Pr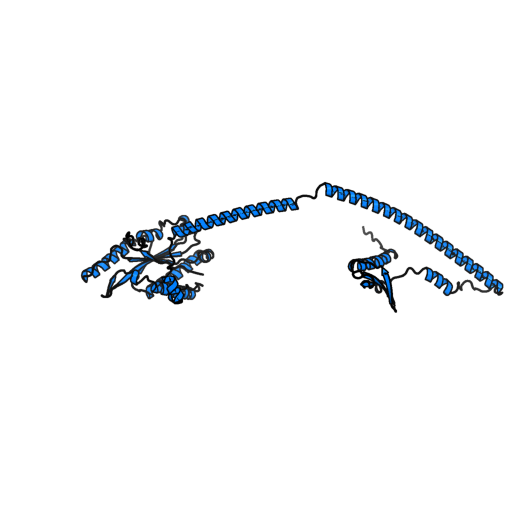otein AF-A0A413UB59-F1 (afdb_monomer_lite)

Sequence (431 aa):
MKVGIPVMKCSLNPSQTVNAKTGKKSKTCSIDLAWKEMNNERIGRDLDIDETLTHNNVWMEGSTEDNVAKIVQNKIDEINQIRKENGKRSLRKDAVSVIEIIEKPNIEYMSNLLYDEKVSFLNTSHGVIKELLGEWNPDWTILESVQHHDEFGGLSAHNHSLVMLTTVDDNDLPGMNAFKEVNLKFYSFINKNYPKMMREYGYEVEDVRTYDMLTDEEKMERKLNPQQHGVDSYTYKKRKKEEMEQELEKLKIRSEQMSSQLENTILEITKAPDLVSYKDIQDENQTLKKELSTKDKIIQKLNVEKKELKQSLEKWKRQCMHIANKIGNKMLNAIGLDTNVVGIKKELPSKEVIQVIDDTSHTIQYNANDLRVIPDSQNKGKFCVILKKDNGFDVVDNNFDNRQLAEYRIKEIIDLKIEINPIKVKMNMDS

Foldseek 3Di:
DAKDKDKAFEACDADQDQDPVPRHGDRHHYPVQLLCCFALVNDDPDPQFANVCSVLKDWPADHNVDDPSVVQVVVQVVLQVQQVVVVHHRADNNFRFKMKIKTWDDLVVLQPDDSVRLVVLQNLLVVLVVVLVCVLPVPKDFHTKMWDQRGNVRSGIIMITIIGDWDADPVRGIDGHCPVRVDLVSVQSCQAVSCVSSVVVVDNYDRDCGPVNDDPVRVVCCVVVVPPDDDDPRVVVVVVVVVVVVVVVVVVVVVVVVVVVVVVVCVVVPPDPDPVVVVVVVVVVVVVVVVVVVVVVVVVVVVVVVVVVVVVVVVVVVVVQVVVVVVVCVVCVVVPHDCVVDVPPPDGDDPVVVVVVVVVVDPPPQDLVQWDKDADPVDPQWIFIWGDDPPGIDTPGIDHNDPVVRVVVSVVVVVVVVVVPDDPDDPDDDD

Organism: NCBI:txid1735

pLDDT: mean 81.68, std 16.84, range [30.47, 98.56]

Structure (mmCIF, N/CA/C/O backbone):
data_AF-A0A413UB59-F1
#
_entry.id   AF-A0A413UB59-F1
#
loop_
_atom_site.group_PDB
_atom_site.id
_atom_site.type_symbol
_atom_site.label_atom_id
_atom_site.label_alt_id
_atom_site.label_comp_id
_atom_site.label_asym_id
_atom_site.label_entity_id
_atom_site.label_seq_id
_atom_site.pdbx_PDB_ins_code
_atom_site.Cartn_x
_atom_site.Cartn_y
_atom_site.Cartn_z
_atom_site.occupancy
_atom_site.B_iso_or_equiv
_atom_site.auth_seq_id
_atom_site.auth_comp_id
_atom_site.auth_asym_id
_atom_site.auth_atom_id
_atom_site.pdbx_PDB_model_num
ATOM 1 N N . MET A 1 1 ? 4.678 -11.507 -5.966 1.00 90.38 1 MET A N 1
ATOM 2 C CA . MET A 1 1 ? 4.340 -10.079 -5.718 1.00 90.38 1 MET A CA 1
ATOM 3 C C . MET A 1 1 ? 4.168 -9.830 -4.222 1.00 90.38 1 MET A C 1
ATOM 5 O O . MET A 1 1 ? 3.830 -10.762 -3.504 1.00 90.38 1 MET A O 1
ATOM 9 N N . LYS A 1 2 ? 4.368 -8.598 -3.729 1.00 89.88 2 LYS A N 1
ATOM 10 C CA . LYS A 1 2 ? 4.229 -8.258 -2.295 1.00 89.88 2 LYS A CA 1
ATOM 11 C C . LYS A 1 2 ? 3.034 -7.339 -2.055 1.00 89.88 2 LYS A C 1
ATOM 13 O O . LYS A 1 2 ? 2.830 -6.396 -2.814 1.00 89.88 2 LYS A O 1
ATOM 18 N N . VAL A 1 3 ? 2.306 -7.575 -0.963 1.00 93.12 3 VAL A N 1
ATOM 19 C CA . VAL A 1 3 ? 1.279 -6.658 -0.439 1.00 93.12 3 VAL A CA 1
ATOM 20 C C . VAL A 1 3 ? 1.753 -6.109 0.894 1.00 93.12 3 VAL A C 1
ATOM 22 O O . VAL A 1 3 ? 2.037 -6.868 1.818 1.00 93.12 3 VAL A O 1
ATOM 25 N N . GLY A 1 4 ? 1.861 -4.788 0.996 1.00 92.12 4 GLY A N 1
ATOM 26 C CA . GLY A 1 4 ? 2.029 -4.121 2.278 1.00 92.12 4 GLY A CA 1
ATOM 27 C C . GLY A 1 4 ? 0.678 -3.980 2.969 1.00 92.12 4 GLY A C 1
ATOM 28 O O . GLY A 1 4 ? -0.274 -3.544 2.336 1.00 92.12 4 GLY A O 1
ATOM 29 N N . ILE A 1 5 ? 0.609 -4.310 4.261 1.00 94.56 5 ILE A N 1
ATOM 30 C CA . ILE A 1 5 ? -0.615 -4.167 5.066 1.00 94.56 5 ILE A CA 1
ATOM 31 C C . ILE A 1 5 ? -0.342 -3.249 6.266 1.00 94.56 5 ILE A C 1
ATOM 33 O O . ILE A 1 5 ? -0.264 -3.718 7.409 1.00 94.56 5 ILE A O 1
ATOM 37 N N . PRO A 1 6 ? -0.036 -1.952 6.049 1.00 91.38 6 PRO A N 1
ATOM 38 C CA . PRO A 1 6 ? 0.153 -1.033 7.157 1.00 91.38 6 PRO A CA 1
ATOM 39 C C . PRO A 1 6 ? -1.164 -0.814 7.905 1.00 91.38 6 PRO A C 1
ATOM 41 O O . PRO A 1 6 ? -2.244 -0.773 7.320 1.00 91.38 6 PRO A O 1
ATOM 44 N N . VAL A 1 7 ? -1.040 -0.653 9.223 1.00 92.75 7 VAL A N 1
ATOM 45 C CA . VAL A 1 7 ? -2.171 -0.404 10.116 1.00 92.75 7 VAL A CA 1
ATOM 46 C C . VAL A 1 7 ? -1.916 0.862 10.919 1.00 92.75 7 VAL A C 1
ATOM 48 O O . VAL A 1 7 ? -0.894 0.993 11.604 1.00 92.75 7 VAL A O 1
ATOM 51 N N . MET A 1 8 ? -2.860 1.793 10.853 1.00 91.69 8 MET A N 1
ATOM 52 C CA . MET A 1 8 ? -2.836 3.051 11.584 1.00 91.69 8 MET A CA 1
ATOM 53 C C . MET A 1 8 ? -3.836 3.009 12.737 1.00 91.69 8 MET A C 1
ATOM 55 O O . MET A 1 8 ? -4.915 2.440 12.630 1.00 91.69 8 MET A O 1
ATOM 59 N N . LYS A 1 9 ? -3.466 3.593 13.879 1.00 93.75 9 LYS A N 1
ATOM 60 C CA . LYS A 1 9 ? -4.343 3.684 15.055 1.00 93.75 9 LYS A CA 1
ATOM 61 C C . LYS A 1 9 ? -5.077 5.016 15.028 1.00 93.75 9 LYS A C 1
ATOM 63 O O . LYS A 1 9 ? -4.416 6.055 14.974 1.00 93.75 9 LYS A O 1
ATOM 68 N N . CYS A 1 10 ? -6.400 4.979 15.146 1.00 95.25 10 CYS A N 1
ATOM 69 C CA . CYS A 1 10 ? -7.272 6.138 15.013 1.00 95.25 10 CYS A CA 1
ATOM 70 C C . CYS A 1 10 ? -8.107 6.365 16.285 1.00 95.25 10 CYS A C 1
ATOM 72 O O . CYS A 1 10 ? -8.545 5.431 16.959 1.00 95.25 10 CYS A O 1
ATOM 74 N N . SER A 1 11 ? -8.313 7.630 16.642 1.00 95.38 11 SER A N 1
ATOM 75 C CA . SER A 1 11 ? -9.137 8.044 17.784 1.00 95.38 11 SER A CA 1
ATOM 76 C C . SER A 1 11 ? -10.023 9.222 17.396 1.00 95.38 11 SER A C 1
ATOM 78 O O . SER A 1 11 ? -9.644 10.024 16.543 1.00 95.38 11 SER A O 1
ATOM 80 N N . LEU A 1 12 ? -11.179 9.363 18.052 1.00 94.56 12 LEU A N 1
ATOM 81 C CA . LEU A 1 12 ? -12.003 10.571 17.931 1.00 94.56 12 LEU A CA 1
ATOM 82 C C . LEU A 1 12 ? -11.275 11.808 18.468 1.00 94.56 12 LEU A C 1
ATOM 84 O O . LEU A 1 12 ? -11.411 12.891 17.913 1.00 94.56 12 LEU A O 1
ATOM 88 N N . ASN A 1 13 ? -10.477 11.648 19.531 1.00 93.25 13 ASN A N 1
ATOM 89 C CA . ASN A 1 13 ? -9.739 12.752 20.148 1.00 93.25 13 ASN A CA 1
ATOM 90 C C . ASN A 1 13 ? -8.262 12.375 20.345 1.00 93.25 13 ASN A C 1
ATOM 92 O O . ASN A 1 13 ? -7.833 12.143 21.481 1.00 93.25 13 ASN A O 1
ATOM 96 N N . PRO A 1 14 ? -7.461 12.309 19.263 1.00 91.31 14 PRO A N 1
ATOM 97 C CA . PRO A 1 14 ? -6.068 11.890 19.342 1.00 91.31 14 PRO A CA 1
ATOM 98 C C . PRO A 1 14 ? -5.264 12.732 20.332 1.00 91.31 14 PRO A C 1
ATOM 100 O O . PRO A 1 14 ? -5.350 13.964 20.364 1.00 91.31 14 PRO A O 1
ATOM 103 N N . SER A 1 15 ? -4.441 12.056 21.132 1.00 86.56 15 SER A N 1
ATOM 104 C CA . SER A 1 15 ? -3.593 12.717 22.119 1.00 86.56 15 SER A CA 1
ATOM 105 C C . SER A 1 15 ? -2.576 13.644 21.454 1.00 86.56 15 SER A C 1
ATOM 107 O O . SER A 1 15 ? -1.759 13.209 20.647 1.00 86.56 15 SER A O 1
ATOM 109 N N . GLN A 1 16 ? -2.572 14.913 21.860 1.00 83.06 16 GLN A N 1
ATOM 110 C CA . GLN A 1 16 ? -1.562 15.897 21.450 1.00 83.06 16 GLN A CA 1
ATOM 111 C C . GLN A 1 16 ? -0.325 15.888 22.363 1.00 83.06 16 GLN A C 1
ATOM 113 O O . GLN A 1 16 ? 0.578 16.714 22.219 1.00 83.06 16 GLN A O 1
ATOM 118 N N . THR A 1 17 ? -0.274 14.972 23.334 1.00 82.19 17 THR A N 1
ATOM 119 C CA . THR A 1 17 ? 0.799 14.923 24.325 1.00 82.19 17 THR A CA 1
ATOM 120 C C . THR A 1 17 ? 2.113 14.459 23.695 1.00 82.19 17 THR A C 1
ATOM 122 O O . THR A 1 17 ? 2.179 13.451 22.988 1.00 82.19 17 THR A O 1
ATOM 125 N N . VAL A 1 18 ? 3.187 15.189 23.993 1.00 81.94 18 VAL A N 1
ATOM 126 C CA . VAL A 1 18 ? 4.561 14.787 23.682 1.00 81.94 18 VAL A CA 1
ATOM 127 C C . VAL A 1 18 ? 5.072 13.918 24.823 1.00 81.94 18 VAL A C 1
ATOM 129 O O . VAL A 1 18 ? 5.014 14.306 25.990 1.00 81.94 18 VAL A O 1
ATOM 132 N N . ASN A 1 19 ? 5.583 12.733 24.506 1.00 79.06 19 ASN A N 1
ATOM 133 C CA . ASN A 1 19 ? 6.188 11.872 25.508 1.00 79.06 19 ASN A CA 1
ATOM 134 C C . ASN A 1 19 ? 7.478 12.522 26.036 1.00 79.06 19 ASN A C 1
ATOM 136 O O . ASN A 1 19 ? 8.453 12.649 25.301 1.00 79.06 19 ASN A O 1
ATOM 140 N N . ALA A 1 20 ? 7.500 12.884 27.320 1.00 82.00 20 ALA A N 1
ATOM 141 C CA . ALA A 1 20 ? 8.613 13.615 27.931 1.00 82.00 20 ALA A CA 1
ATOM 142 C C . ALA A 1 20 ? 9.965 12.874 27.881 1.00 82.00 20 ALA A C 1
ATOM 144 O O . ALA A 1 20 ? 11.006 13.518 27.853 1.00 82.00 20 ALA A O 1
ATOM 145 N N . LYS A 1 21 ? 9.969 11.532 27.844 1.00 80.50 21 LYS A N 1
ATOM 146 C CA . LYS A 1 21 ? 11.204 10.728 27.790 1.00 80.50 21 LYS A CA 1
ATOM 147 C C . LYS A 1 21 ? 11.792 10.628 26.386 1.00 80.50 21 LYS A C 1
ATOM 149 O O . LYS A 1 21 ? 12.997 10.486 26.239 1.00 80.50 21 LYS A O 1
ATOM 154 N N . THR A 1 22 ? 10.941 10.630 25.364 1.00 77.12 22 THR A N 1
ATOM 155 C CA . THR A 1 22 ? 11.360 10.383 23.972 1.00 77.12 22 THR A CA 1
ATOM 156 C C . THR A 1 22 ? 11.276 11.624 23.091 1.00 77.12 22 THR A C 1
ATOM 158 O O . THR A 1 22 ? 11.770 11.595 21.969 1.00 77.12 22 THR A O 1
ATOM 161 N N . GLY A 1 23 ? 10.611 12.688 23.552 1.00 79.06 23 GLY A N 1
ATOM 162 C CA . GLY A 1 23 ? 10.306 13.882 22.762 1.00 79.06 23 GLY A CA 1
ATOM 163 C C . GLY A 1 23 ? 9.332 13.634 21.603 1.00 79.06 23 GLY A C 1
ATOM 164 O O . GLY A 1 23 ? 9.066 14.543 20.822 1.00 79.06 23 GLY A O 1
ATOM 165 N N . LYS A 1 24 ? 8.789 12.417 21.461 1.00 76.12 24 LYS A N 1
ATOM 166 C CA . LYS A 1 24 ? 7.930 12.035 20.332 1.00 76.12 24 LYS A CA 1
ATOM 167 C C . LYS A 1 24 ? 6.458 12.295 20.655 1.00 76.12 24 LYS A C 1
ATOM 169 O O . LYS A 1 24 ? 5.985 11.958 21.742 1.00 76.12 24 LYS A O 1
ATOM 174 N N . LYS A 1 25 ? 5.731 12.881 19.699 1.00 77.06 25 LYS A N 1
ATOM 175 C CA . LYS A 1 25 ? 4.263 12.998 19.737 1.00 77.06 25 LYS A CA 1
ATOM 176 C C . LYS A 1 25 ? 3.609 11.626 19.562 1.00 77.06 25 LYS A C 1
ATOM 178 O O . LYS A 1 25 ? 4.198 10.733 18.947 1.00 77.06 25 LYS A O 1
ATOM 183 N N . SER A 1 26 ? 2.390 11.469 20.080 1.00 75.25 26 SER A N 1
ATOM 184 C CA . SER A 1 26 ? 1.552 10.315 19.738 1.00 75.25 26 SER A CA 1
ATOM 185 C C . SER A 1 26 ? 1.328 10.264 18.223 1.00 75.25 26 SER A C 1
ATOM 187 O O . SER A 1 26 ? 1.021 11.283 17.611 1.00 75.25 26 SER A O 1
ATOM 189 N N . LYS A 1 27 ? 1.476 9.079 17.619 1.00 79.44 27 LYS A N 1
ATOM 190 C CA . LYS A 1 27 ? 1.237 8.838 16.183 1.00 79.44 27 LYS A CA 1
ATOM 191 C C . LYS A 1 27 ? -0.208 8.388 15.892 1.00 79.44 27 LYS A C 1
ATOM 193 O O . LYS A 1 27 ? -0.437 7.642 14.951 1.00 79.44 27 LYS A O 1
ATOM 198 N N . THR A 1 28 ? -1.162 8.749 16.750 1.00 88.44 28 THR A N 1
ATOM 199 C CA . THR A 1 28 ? -2.575 8.369 16.570 1.00 88.44 28 THR A CA 1
ATOM 200 C C . THR A 1 28 ? -3.233 9.343 15.595 1.00 88.44 28 THR A C 1
ATOM 202 O O . THR A 1 28 ? -3.124 10.552 15.796 1.00 88.44 28 THR A O 1
ATOM 205 N N . CYS A 1 29 ? -3.898 8.831 14.563 1.00 90.25 29 CYS A N 1
ATOM 206 C CA . CYS A 1 29 ? -4.638 9.632 13.591 1.00 90.25 29 CYS A CA 1
ATOM 207 C C . CYS A 1 29 ? -6.035 9.996 14.115 1.00 90.25 29 CYS A C 1
ATOM 209 O O . CYS A 1 29 ? -6.578 9.322 14.994 1.00 90.25 29 CYS A O 1
ATOM 211 N N . SER A 1 30 ? -6.612 11.076 13.592 1.00 93.06 30 SER A N 1
ATOM 212 C CA . SER A 1 30 ? -8.023 11.396 13.821 1.00 93.06 30 SER A CA 1
ATOM 213 C C . SER A 1 30 ? -8.891 10.524 12.923 1.00 93.06 30 SER A C 1
ATOM 215 O O . SER A 1 30 ? -8.606 10.417 11.735 1.00 93.06 30 SER A O 1
ATOM 217 N N . ILE A 1 31 ? -9.974 9.966 13.465 1.00 94.62 31 ILE A N 1
ATOM 218 C CA . ILE A 1 31 ? -10.960 9.220 12.663 1.00 94.62 31 ILE A CA 1
ATOM 219 C C . ILE A 1 31 ? -11.554 10.100 11.561 1.00 94.62 31 ILE A C 1
ATOM 221 O O . ILE A 1 31 ? -11.733 9.632 10.449 1.00 94.62 31 ILE A O 1
ATOM 225 N N . ASP A 1 32 ? -11.791 11.382 11.844 1.00 91.75 32 ASP A N 1
ATOM 226 C CA . ASP A 1 32 ? -12.294 12.340 10.851 1.00 91.75 32 ASP A CA 1
ATOM 227 C C . ASP A 1 32 ? -11.318 12.540 9.681 1.00 91.75 32 ASP A C 1
ATOM 229 O O . ASP A 1 32 ? -11.752 12.680 8.545 1.00 91.75 32 ASP A O 1
ATOM 233 N N . LEU A 1 33 ? -10.004 12.514 9.940 1.00 90.31 33 LEU A N 1
ATOM 234 C CA . LEU A 1 33 ? -9.004 12.646 8.876 1.00 90.31 33 LEU A CA 1
ATOM 235 C C . LEU A 1 33 ? -8.934 11.383 8.018 1.00 90.31 33 LEU A C 1
ATOM 237 O O . LEU A 1 33 ? -8.965 11.501 6.801 1.00 90.31 33 LEU A O 1
ATOM 241 N N . ALA A 1 34 ? -8.895 10.203 8.644 1.00 92.12 34 ALA A N 1
ATOM 242 C CA . ALA A 1 34 ? -8.919 8.935 7.913 1.00 92.12 34 ALA A CA 1
ATOM 243 C C . ALA A 1 34 ? -10.208 8.797 7.079 1.00 92.12 34 ALA A C 1
ATOM 245 O O . ALA A 1 34 ? -10.166 8.417 5.917 1.00 92.12 34 ALA A O 1
ATOM 246 N N . TRP A 1 35 ? -11.356 9.196 7.639 1.00 92.56 35 TRP A N 1
ATOM 247 C CA . TRP A 1 35 ? -12.633 9.179 6.925 1.00 92.56 35 TRP A CA 1
ATOM 248 C C . TRP A 1 35 ? -12.655 10.112 5.712 1.00 92.56 35 TRP A C 1
ATOM 250 O O . TRP A 1 35 ? -13.100 9.722 4.639 1.00 92.56 35 TRP A O 1
ATOM 260 N N . LYS A 1 36 ? -12.144 11.336 5.859 1.00 90.31 36 LYS A N 1
ATOM 261 C CA . LYS A 1 36 ? -12.043 12.309 4.760 1.00 90.31 36 LYS A CA 1
ATOM 262 C C . LYS A 1 36 ? -11.111 11.871 3.636 1.00 90.31 36 LYS A C 1
ATOM 264 O O . LYS A 1 36 ? -11.306 12.285 2.500 1.00 90.31 36 LYS A O 1
ATOM 269 N N . GLU A 1 37 ? -10.108 11.057 3.947 1.00 87.69 37 GLU A N 1
ATOM 270 C CA . GLU A 1 37 ? -9.222 10.475 2.939 1.00 87.69 37 GLU A CA 1
ATOM 271 C C . GLU A 1 37 ? -9.934 9.392 2.114 1.00 87.69 37 GLU A C 1
ATOM 273 O O . GLU A 1 37 ? -9.622 9.242 0.938 1.00 87.69 37 GLU A O 1
ATOM 278 N N . MET A 1 38 ? -10.911 8.694 2.706 1.00 90.25 38 MET A N 1
ATOM 279 C CA . MET A 1 38 ? -11.682 7.613 2.075 1.00 90.25 38 MET A CA 1
ATOM 280 C C . MET A 1 38 ? -12.965 8.077 1.378 1.00 90.25 38 MET A C 1
ATOM 282 O O . MET A 1 38 ? -13.402 7.453 0.412 1.00 90.25 38 MET A O 1
ATOM 286 N N . ASN A 1 39 ? -13.611 9.133 1.881 1.00 88.19 39 ASN A N 1
ATOM 287 C CA . ASN A 1 39 ? -14.895 9.592 1.355 1.00 88.19 39 ASN A CA 1
ATOM 288 C C . ASN A 1 39 ? -14.772 10.107 -0.094 1.00 88.19 39 ASN A C 1
ATOM 290 O O . ASN A 1 39 ? -13.682 10.395 -0.581 1.00 88.19 39 ASN A O 1
ATOM 294 N N . ASN A 1 40 ? -15.891 10.281 -0.800 1.00 84.81 40 ASN A N 1
ATOM 295 C CA . ASN A 1 40 ? -15.845 10.703 -2.207 1.00 84.81 40 ASN A CA 1
ATOM 296 C C . ASN A 1 40 ? -15.359 12.151 -2.410 1.00 84.81 40 ASN A C 1
ATOM 298 O O . ASN A 1 40 ? -15.034 12.521 -3.534 1.00 84.81 40 ASN A O 1
ATOM 302 N N . GLU A 1 41 ? -15.302 12.969 -1.352 1.00 83.88 41 GLU A N 1
ATOM 303 C CA . GLU A 1 41 ? -14.662 14.290 -1.413 1.00 83.88 41 GLU A CA 1
ATOM 304 C C . GLU A 1 41 ? -13.128 14.175 -1.480 1.00 83.88 41 GLU A C 1
ATOM 306 O O . GLU A 1 41 ? -12.476 15.149 -1.850 1.00 83.88 41 GLU A O 1
ATOM 311 N N . ARG A 1 42 ? -12.564 13.005 -1.125 1.00 84.94 42 ARG A N 1
ATOM 312 C CA . ARG A 1 42 ? -11.137 12.642 -1.195 1.00 84.94 42 ARG A CA 1
ATOM 313 C C . ARG A 1 42 ? -10.211 13.746 -0.692 1.00 84.94 42 ARG A C 1
ATOM 315 O O . ARG A 1 42 ? -9.219 14.115 -1.320 1.00 84.94 42 ARG A O 1
ATOM 322 N N . ILE A 1 43 ? -10.513 14.263 0.496 1.00 80.62 43 ILE A N 1
ATOM 323 C CA . ILE A 1 43 ? -9.760 15.360 1.103 1.00 80.62 43 ILE A CA 1
ATOM 324 C C . ILE A 1 43 ? -8.500 14.796 1.771 1.00 80.62 43 ILE A C 1
ATOM 326 O O . ILE A 1 43 ? -8.480 14.481 2.962 1.00 80.62 43 ILE A O 1
ATOM 330 N N . GLY A 1 44 ? -7.426 14.704 0.988 1.00 75.69 44 GLY A N 1
ATOM 331 C CA . GLY A 1 44 ? -6.098 14.277 1.422 1.00 75.69 44 GLY A CA 1
ATOM 332 C C . GLY A 1 44 ? -5.042 15.382 1.323 1.00 75.69 44 GLY A C 1
ATOM 333 O O . GLY A 1 44 ? -5.256 16.451 0.756 1.00 75.69 44 GLY A O 1
ATOM 334 N N . ARG A 1 45 ? -3.858 15.129 1.892 1.00 73.69 45 ARG A N 1
ATOM 335 C CA . ARG A 1 45 ? -2.654 15.961 1.654 1.00 73.69 45 ARG A CA 1
ATOM 336 C C . ARG A 1 45 ? -1.787 15.438 0.510 1.00 73.69 45 ARG A C 1
ATOM 338 O O . ARG A 1 45 ? -0.772 16.054 0.181 1.00 73.69 45 ARG A O 1
ATOM 345 N N . ASP A 1 46 ? -2.149 14.281 -0.019 1.00 76.81 46 ASP A N 1
ATOM 346 C CA . ASP A 1 46 ? -1.364 13.533 -0.981 1.00 76.81 46 ASP A CA 1
ATOM 347 C C . ASP A 1 46 ? -1.569 14.123 -2.383 1.00 76.81 46 ASP A C 1
ATOM 349 O O . ASP A 1 46 ? -2.681 14.241 -2.884 1.00 76.81 46 ASP A O 1
ATOM 353 N N . LEU A 1 47 ? -0.464 14.581 -2.982 1.00 78.25 47 LEU A N 1
ATOM 354 C CA . LEU A 1 47 ? -0.448 15.314 -4.258 1.00 78.25 47 LEU A CA 1
ATOM 355 C C . LEU A 1 47 ? -0.730 14.421 -5.474 1.00 78.25 47 LEU A C 1
ATOM 357 O O . LEU A 1 47 ? -0.797 14.912 -6.596 1.00 78.25 47 LEU A O 1
ATOM 361 N N . ASP A 1 48 ? -0.774 13.113 -5.258 1.00 82.38 48 ASP A N 1
ATOM 362 C CA . ASP A 1 48 ? -0.956 12.074 -6.260 1.00 82.38 48 ASP A CA 1
ATOM 363 C C . ASP A 1 48 ? -2.405 11.599 -6.389 1.00 82.38 48 ASP A C 1
ATOM 365 O O . ASP A 1 48 ? -2.658 10.753 -7.245 1.00 82.38 48 ASP A O 1
ATOM 369 N N . ILE A 1 49 ? -3.324 12.145 -5.583 1.00 86.56 49 ILE A N 1
ATOM 370 C CA . ILE A 1 49 ? -4.766 11.967 -5.762 1.00 86.56 49 ILE A CA 1
ATOM 371 C C . ILE A 1 49 ? -5.191 12.718 -7.027 1.00 86.56 49 ILE A C 1
ATOM 373 O O . ILE A 1 49 ? -5.018 13.933 -7.135 1.00 86.56 49 ILE A O 1
ATOM 377 N N . ASP A 1 50 ? -5.756 11.986 -7.978 1.00 88.62 50 ASP A N 1
ATOM 378 C CA . ASP A 1 50 ? -6.347 12.519 -9.195 1.00 88.62 50 ASP A CA 1
ATOM 379 C C . ASP A 1 50 ? -7.872 12.572 -9.048 1.00 88.62 50 ASP A C 1
ATOM 381 O O . ASP A 1 50 ? -8.570 11.579 -9.255 1.00 88.62 50 ASP A O 1
ATOM 385 N N . GLU A 1 51 ? -8.402 13.754 -8.723 1.00 87.75 51 GLU A N 1
ATOM 386 C CA . GLU A 1 51 ? -9.847 13.984 -8.562 1.00 87.75 51 GLU A CA 1
ATOM 387 C C . GLU A 1 51 ? -10.656 13.553 -9.799 1.00 87.75 51 GLU A C 1
ATOM 389 O O . GLU A 1 51 ? -11.823 13.167 -9.690 1.00 87.75 51 GLU A O 1
ATOM 394 N N . THR A 1 52 ? -10.046 13.567 -10.992 1.00 89.69 52 THR A N 1
ATOM 395 C CA . THR A 1 52 ? -10.725 13.136 -12.220 1.00 89.69 52 THR A CA 1
ATOM 396 C C . THR A 1 52 ? -10.956 11.631 -12.261 1.00 89.69 52 THR A C 1
ATOM 398 O O . THR A 1 52 ? -11.843 11.190 -12.985 1.00 89.69 52 THR A O 1
ATOM 401 N N . LEU A 1 53 ? -10.226 10.847 -11.464 1.00 92.44 53 LEU A N 1
ATOM 402 C CA . LEU A 1 53 ? -10.336 9.392 -11.367 1.00 92.44 53 LEU A CA 1
ATOM 403 C C . LEU A 1 53 ? -11.074 8.924 -10.110 1.00 92.44 53 LEU A C 1
ATOM 405 O O . LEU A 1 53 ? -11.392 7.742 -10.023 1.00 92.44 53 LEU A O 1
ATOM 409 N N . THR A 1 54 ? -11.403 9.808 -9.165 1.00 92.31 54 THR A N 1
ATOM 410 C CA . THR A 1 54 ? -12.091 9.447 -7.909 1.00 92.31 54 THR A CA 1
ATOM 411 C C . THR A 1 54 ? -13.416 8.714 -8.132 1.00 92.31 54 THR A C 1
ATOM 413 O O . THR A 1 54 ? -13.793 7.851 -7.342 1.00 92.31 54 THR A O 1
ATOM 416 N N . HIS A 1 55 ? -14.104 8.979 -9.245 1.00 91.88 55 HIS A N 1
ATOM 417 C CA . HIS A 1 55 ? -15.319 8.256 -9.631 1.00 91.88 55 HIS A CA 1
ATOM 418 C C . HIS A 1 55 ? -15.098 6.759 -9.934 1.00 91.88 55 HIS A C 1
ATOM 420 O O . HIS A 1 55 ? -16.073 6.017 -10.012 1.00 91.88 55 HIS A O 1
ATOM 426 N N . ASN A 1 56 ? -13.846 6.314 -10.096 1.00 94.94 56 ASN A N 1
ATOM 427 C CA . ASN A 1 56 ? -13.471 4.909 -10.276 1.00 94.94 56 ASN A CA 1
ATOM 428 C C . ASN A 1 56 ? -13.261 4.165 -8.947 1.00 94.94 56 ASN A C 1
ATOM 430 O O . ASN A 1 56 ? -13.002 2.959 -8.966 1.00 94.94 56 ASN A O 1
ATOM 434 N N . ASN A 1 57 ? -13.325 4.860 -7.808 1.00 95.69 57 ASN A N 1
ATOM 435 C CA . ASN A 1 57 ? -13.226 4.235 -6.493 1.00 95.69 57 ASN A CA 1
ATOM 436 C C . ASN A 1 57 ? -14.436 3.326 -6.239 1.00 95.69 57 ASN A C 1
ATOM 438 O O . ASN A 1 57 ? -15.553 3.621 -6.664 1.00 95.69 57 ASN A O 1
ATOM 442 N N . VAL A 1 58 ? -14.216 2.222 -5.526 1.00 96.62 58 VAL A N 1
ATOM 443 C CA . VAL A 1 58 ? -15.241 1.188 -5.315 1.00 96.62 58 VAL A CA 1
ATOM 444 C C . VAL A 1 58 ? -15.467 0.983 -3.826 1.00 96.62 58 VAL A C 1
ATOM 446 O O . VAL A 1 58 ? -14.570 0.531 -3.121 1.00 96.62 58 VAL A O 1
ATOM 449 N N . TRP A 1 59 ? -16.670 1.288 -3.347 1.00 96.94 59 TRP A N 1
ATOM 450 C CA . TRP A 1 59 ? -17.084 0.969 -1.981 1.00 96.94 59 TRP A CA 1
ATOM 451 C C . TRP A 1 59 ? -17.362 -0.530 -1.856 1.00 96.94 59 TRP A C 1
ATOM 453 O O . TRP A 1 59 ? -18.132 -1.091 -2.635 1.00 96.94 59 TRP A O 1
ATOM 463 N N . MET A 1 60 ? -16.713 -1.172 -0.889 1.00 97.25 60 MET A N 1
ATOM 464 C CA . MET A 1 60 ? -16.888 -2.592 -0.567 1.00 97.25 60 MET A CA 1
ATOM 465 C C . MET A 1 60 ? -17.753 -2.775 0.685 1.00 97.25 60 MET A C 1
ATOM 467 O O . MET A 1 60 ? -18.533 -3.719 0.753 1.00 97.25 60 MET A O 1
ATOM 471 N N . GLU A 1 61 ? -17.636 -1.858 1.649 1.00 96.69 61 GLU A N 1
ATOM 472 C CA . GLU A 1 61 ? -18.435 -1.798 2.878 1.00 96.69 61 GLU A CA 1
ATOM 473 C C . GLU A 1 61 ? -18.735 -0.333 3.205 1.00 96.69 61 GLU A C 1
ATOM 475 O O . GLU A 1 61 ? -17.855 0.515 3.039 1.00 96.69 61 GLU A O 1
ATOM 480 N N . GLY A 1 62 ? -19.943 -0.054 3.700 1.00 94.62 62 GLY A N 1
ATOM 481 C CA . GLY A 1 62 ? -20.378 1.305 4.035 1.00 94.62 62 GLY A CA 1
ATOM 482 C C . GLY A 1 62 ? -20.549 2.212 2.811 1.00 94.62 62 GLY A C 1
ATOM 483 O O . GLY A 1 62 ? -20.777 1.736 1.691 1.00 94.62 62 GLY A O 1
ATOM 484 N N . SER A 1 63 ? -20.529 3.526 3.024 1.00 93.25 63 SER A N 1
ATOM 485 C CA . SER A 1 63 ? -20.807 4.516 1.983 1.00 93.25 63 SER A CA 1
ATOM 486 C C . SER A 1 63 ? -20.317 5.915 2.346 1.00 93.25 63 SER A C 1
ATOM 488 O O . SER A 1 63 ? -20.294 6.313 3.504 1.00 93.25 63 SER A O 1
ATOM 490 N N . THR A 1 64 ? -20.066 6.755 1.338 1.00 90.19 64 THR A N 1
ATOM 491 C CA . THR A 1 64 ? -19.662 8.158 1.556 1.00 90.19 64 THR A CA 1
ATOM 492 C C . THR A 1 64 ? -20.653 9.005 2.375 1.00 90.19 64 THR A C 1
ATOM 494 O O . THR A 1 64 ? -20.294 10.108 2.790 1.00 90.19 64 THR A O 1
ATOM 497 N N . GLU A 1 65 ? -21.896 8.551 2.553 1.00 92.00 65 GLU A N 1
ATOM 498 C CA . GLU A 1 65 ? -22.940 9.255 3.307 1.00 92.00 65 GLU A CA 1
ATOM 499 C C . GLU A 1 65 ? -22.870 8.966 4.814 1.00 92.00 65 GLU A C 1
ATOM 501 O O . GLU A 1 65 ? -23.503 9.661 5.618 1.00 92.00 65 GLU A O 1
ATOM 506 N N . ASP A 1 66 ? -22.086 7.962 5.212 1.00 93.19 66 ASP A N 1
ATOM 507 C CA . ASP A 1 66 ? -21.982 7.533 6.592 1.00 93.19 66 ASP A CA 1
ATOM 508 C C . ASP A 1 66 ? -21.274 8.563 7.478 1.00 93.19 66 ASP A C 1
ATOM 510 O O . ASP A 1 66 ? -20.367 9.307 7.095 1.00 93.19 66 ASP A O 1
ATOM 514 N N . ASN A 1 67 ? -21.705 8.605 8.740 1.00 93.12 67 ASN A N 1
ATOM 515 C CA . ASN A 1 67 ? -21.072 9.423 9.765 1.00 93.12 67 ASN A CA 1
ATOM 516 C C . ASN A 1 67 ? -20.290 8.529 10.723 1.00 93.12 67 ASN A C 1
ATOM 518 O O . ASN A 1 67 ? -20.726 8.250 11.846 1.00 93.12 67 ASN A O 1
ATOM 522 N N . VAL A 1 68 ? -19.107 8.111 10.275 1.00 94.75 68 VAL A N 1
ATOM 523 C CA . VAL A 1 68 ? -18.204 7.228 11.023 1.00 94.75 68 VAL A CA 1
ATOM 524 C C . VAL A 1 68 ? -17.918 7.766 12.424 1.00 94.75 68 VAL A C 1
ATOM 526 O O . VAL A 1 68 ? -17.965 7.022 13.403 1.00 94.75 68 VAL A O 1
ATOM 529 N N . ALA A 1 69 ? -17.685 9.075 12.563 1.00 94.88 69 ALA A N 1
ATOM 530 C CA . ALA A 1 69 ? -17.417 9.687 13.862 1.00 94.88 69 ALA A CA 1
ATOM 531 C C . ALA A 1 69 ? -18.588 9.498 14.842 1.00 94.88 69 ALA A C 1
ATOM 533 O O . ALA A 1 69 ? -18.372 9.159 16.007 1.00 94.88 69 ALA A O 1
ATOM 534 N N . LYS A 1 70 ? -19.829 9.666 14.369 1.00 96.44 70 LYS A N 1
ATOM 535 C CA . LYS A 1 70 ? -21.041 9.449 15.166 1.00 96.44 70 LYS A CA 1
ATOM 536 C C . LYS A 1 70 ? -21.251 7.973 15.500 1.00 96.44 70 LYS A C 1
ATOM 538 O O . LYS A 1 70 ? -21.594 7.672 16.640 1.00 96.44 70 LYS A O 1
ATOM 543 N N . ILE A 1 71 ? -21.024 7.063 14.550 1.00 96.69 71 ILE A N 1
ATOM 544 C CA . ILE A 1 71 ? -21.111 5.610 14.782 1.00 96.69 71 ILE A CA 1
ATOM 545 C C . ILE A 1 71 ? -20.152 5.203 15.908 1.00 96.69 71 ILE A C 1
ATOM 547 O O . ILE A 1 71 ? -20.556 4.573 16.887 1.00 96.69 71 ILE A O 1
ATOM 551 N N . VAL A 1 72 ? -18.898 5.650 15.822 1.00 96.88 72 VAL A N 1
ATOM 552 C CA . VAL A 1 72 ? -17.867 5.365 16.826 1.00 96.88 72 VAL A CA 1
ATOM 553 C C . VAL A 1 72 ? -18.196 6.012 18.173 1.00 96.88 72 VAL A C 1
ATOM 555 O O . VAL A 1 72 ? -18.026 5.375 19.213 1.00 96.88 72 VAL A O 1
ATOM 558 N N . GLN A 1 73 ? -18.689 7.255 18.179 1.00 97.38 73 GLN A N 1
ATOM 559 C CA . GLN A 1 73 ? -19.090 7.946 19.408 1.00 97.38 73 GLN A CA 1
ATOM 560 C C . GLN A 1 73 ? -20.218 7.193 20.123 1.00 97.38 73 GLN A C 1
ATOM 562 O O . GLN A 1 73 ? -20.104 6.932 21.318 1.00 97.38 73 GLN A O 1
ATOM 567 N N . ASN A 1 74 ? -21.244 6.751 19.388 1.00 97.75 74 ASN A N 1
ATOM 568 C CA . ASN A 1 74 ? -22.339 5.960 19.948 1.00 97.75 74 ASN A CA 1
ATOM 569 C C . ASN A 1 74 ? -21.828 4.667 20.603 1.00 97.75 74 ASN A C 1
ATOM 571 O O . ASN A 1 74 ? -22.253 4.335 21.710 1.00 97.75 74 ASN A O 1
ATOM 575 N N . LYS A 1 75 ? -20.881 3.959 19.966 1.00 97.31 75 LYS A N 1
ATOM 576 C CA . LYS A 1 75 ? -20.304 2.739 20.551 1.00 97.31 75 LYS A CA 1
ATOM 577 C C . LYS A 1 75 ? -19.477 3.029 21.804 1.00 97.31 75 LYS A C 1
ATOM 579 O O . LYS A 1 75 ? -19.534 2.276 22.774 1.00 97.31 75 LYS A O 1
ATOM 584 N N . ILE A 1 76 ? -18.716 4.122 21.813 1.00 96.88 76 ILE A N 1
ATOM 585 C CA . ILE A 1 76 ? -17.977 4.563 23.004 1.00 96.88 76 ILE A CA 1
ATOM 586 C C . ILE A 1 76 ? -18.940 4.881 24.151 1.00 96.88 76 ILE A C 1
ATOM 588 O O . ILE A 1 76 ? -18.664 4.502 25.290 1.00 96.88 76 ILE A O 1
ATOM 592 N N . ASP A 1 77 ? -20.057 5.548 23.868 1.00 97.94 77 ASP A N 1
ATOM 593 C CA . ASP A 1 77 ? -21.060 5.901 24.873 1.00 97.94 77 ASP A CA 1
ATOM 594 C C . ASP A 1 77 ? -21.762 4.663 25.439 1.00 97.94 77 ASP A C 1
ATOM 596 O O . ASP A 1 77 ? -21.890 4.548 26.659 1.00 97.94 77 ASP A O 1
ATOM 600 N N . GLU A 1 78 ? -22.102 3.690 24.589 1.00 97.81 78 GLU A N 1
ATOM 601 C CA . GLU A 1 78 ? -22.608 2.373 24.998 1.00 97.81 78 GLU A CA 1
ATOM 602 C C . GLU A 1 78 ? -21.629 1.672 25.957 1.00 97.81 78 GLU A C 1
ATOM 604 O O . GLU A 1 78 ? -21.997 1.297 27.073 1.00 97.81 78 GLU A O 1
ATOM 609 N N . ILE A 1 79 ? -20.350 1.566 25.577 1.00 97.12 79 ILE A N 1
ATOM 610 C CA . ILE A 1 79 ? -19.316 0.954 26.425 1.00 97.12 79 ILE A CA 1
ATOM 611 C C . ILE A 1 79 ? -19.160 1.726 27.739 1.00 97.12 79 ILE A C 1
ATOM 613 O O . ILE A 1 79 ? -19.062 1.128 28.811 1.00 97.12 79 ILE A O 1
ATOM 617 N N . ASN A 1 80 ? -19.124 3.056 27.690 1.00 97.50 80 ASN A N 1
ATOM 618 C CA . ASN A 1 80 ? -18.975 3.891 28.879 1.00 97.50 80 ASN A CA 1
ATOM 619 C C . ASN A 1 80 ? -20.148 3.741 29.846 1.00 97.50 80 ASN A C 1
ATOM 621 O O . ASN A 1 80 ? -19.918 3.750 31.058 1.00 97.50 80 ASN A O 1
ATOM 625 N N . GLN A 1 81 ? -21.365 3.583 29.328 1.00 98.06 81 GLN A N 1
ATOM 626 C CA . GLN A 1 81 ? -22.551 3.320 30.131 1.00 98.06 81 GLN A CA 1
ATOM 627 C C . GLN A 1 81 ? -22.425 1.971 30.851 1.00 98.06 81 GLN A C 1
ATOM 629 O O . GLN A 1 81 ? -22.490 1.946 32.081 1.00 98.06 81 GLN A O 1
ATOM 634 N N . ILE A 1 82 ? -22.099 0.894 30.125 1.00 97.62 82 ILE A N 1
ATOM 635 C CA . ILE A 1 82 ? -21.879 -0.448 30.701 1.00 97.62 82 ILE A CA 1
ATOM 636 C C . ILE A 1 82 ? -20.782 -0.409 31.777 1.00 97.62 82 ILE A C 1
ATOM 638 O O . ILE A 1 82 ? -20.938 -0.944 32.878 1.00 97.62 82 ILE A O 1
ATOM 642 N N . ARG A 1 83 ? -19.657 0.263 31.501 1.00 96.69 83 ARG A N 1
ATOM 643 C CA . ARG A 1 83 ? -18.543 0.388 32.456 1.00 96.69 83 ARG A CA 1
ATOM 644 C C . ARG A 1 83 ? -18.956 1.143 33.717 1.00 96.69 83 ARG A C 1
ATOM 646 O O . ARG A 1 83 ? -18.583 0.728 34.814 1.00 96.69 83 ARG A O 1
ATOM 653 N N . LYS A 1 84 ? -19.720 2.229 33.572 1.00 97.00 84 LYS A N 1
ATOM 654 C CA . LYS A 1 84 ? -20.204 3.049 34.689 1.00 97.00 84 LYS A CA 1
ATOM 655 C C . LYS A 1 84 ? -21.182 2.279 35.575 1.00 97.00 84 LYS A C 1
ATOM 657 O O . LYS A 1 84 ? -21.056 2.348 36.795 1.00 97.00 84 LYS A O 1
ATOM 662 N N . GLU A 1 85 ? -22.106 1.529 34.977 1.00 97.38 85 GLU A N 1
ATOM 663 C CA . GLU A 1 85 ? -23.045 0.648 35.690 1.00 97.38 85 GLU A CA 1
ATOM 664 C C . GLU A 1 85 ? -22.314 -0.420 36.516 1.00 97.38 85 GLU A C 1
ATOM 666 O O . GLU A 1 85 ? -22.750 -0.768 37.608 1.00 97.38 85 GLU A O 1
ATOM 671 N N . ASN A 1 86 ? -21.136 -0.847 36.055 1.00 96.56 86 ASN A N 1
ATOM 672 C CA . ASN A 1 86 ? -20.258 -1.791 36.749 1.00 96.56 86 ASN A CA 1
ATOM 673 C C . ASN A 1 86 ? -19.186 -1.116 37.634 1.00 96.56 86 ASN A C 1
ATOM 675 O O . ASN A 1 86 ? -18.174 -1.728 37.987 1.00 96.56 86 ASN A O 1
ATOM 679 N N . GLY A 1 87 ? -19.357 0.165 37.981 1.00 95.75 87 GLY A N 1
ATOM 680 C CA . GLY A 1 87 ? -18.462 0.893 38.891 1.00 95.75 87 GLY A CA 1
ATOM 681 C C . GLY A 1 87 ? -17.051 1.150 38.344 1.00 95.75 87 GLY A C 1
ATOM 682 O O . GLY A 1 87 ? -16.144 1.506 39.101 1.00 95.75 87 GLY A O 1
ATOM 683 N N . LYS A 1 88 ? -16.828 0.975 37.037 1.00 95.94 88 LYS A N 1
ATOM 684 C CA . LYS A 1 88 ? -15.556 1.277 36.371 1.00 95.94 88 LYS A CA 1
ATOM 685 C C . LYS A 1 88 ? -15.579 2.675 35.759 1.00 95.94 88 LYS A C 1
ATOM 687 O O . LYS A 1 88 ? -16.616 3.259 35.457 1.00 95.94 88 LYS A O 1
ATOM 692 N N . ARG A 1 89 ? -14.380 3.214 35.535 1.00 95.12 89 ARG A N 1
ATOM 693 C CA . ARG A 1 89 ? -14.203 4.472 34.802 1.00 95.12 89 ARG A CA 1
ATOM 694 C C . ARG A 1 89 ? -14.526 4.284 33.320 1.00 95.12 89 ARG A C 1
ATOM 696 O O . ARG A 1 89 ? -14.216 3.235 32.745 1.00 95.12 89 ARG A O 1
ATOM 703 N N . SER A 1 90 ? -15.050 5.348 32.721 1.00 96.19 90 SER A N 1
ATOM 704 C CA . SER A 1 90 ? -15.166 5.513 31.274 1.00 96.19 90 SER A CA 1
ATOM 705 C C . SER A 1 90 ? -13.813 5.345 30.576 1.00 96.19 90 SER A C 1
ATOM 707 O O . SER A 1 90 ? -12.746 5.523 31.178 1.00 96.19 90 SER A O 1
ATOM 709 N N . LEU A 1 91 ? -13.867 5.018 29.290 1.00 95.19 91 LEU A N 1
ATOM 710 C CA . LEU A 1 91 ? -12.721 5.024 28.398 1.00 95.19 91 LEU A CA 1
ATOM 711 C C . LEU A 1 91 ? -12.054 6.401 28.402 1.00 95.19 91 LEU A C 1
ATOM 713 O O . LEU A 1 91 ? -12.691 7.439 28.602 1.00 95.19 91 LEU A O 1
ATOM 717 N N . ARG A 1 92 ? -10.738 6.420 28.180 1.00 92.69 92 ARG A N 1
ATOM 718 C CA . ARG A 1 92 ? -10.031 7.690 28.004 1.00 92.69 92 ARG A CA 1
ATOM 719 C C . ARG A 1 92 ? -10.539 8.371 26.737 1.00 92.69 92 ARG A C 1
ATOM 721 O O . ARG A 1 92 ? -10.789 7.699 25.743 1.00 92.69 92 ARG A O 1
ATOM 728 N N . LYS A 1 93 ? -10.599 9.704 26.748 1.00 92.00 93 LYS A N 1
ATOM 729 C CA . LYS A 1 93 ? -11.013 10.496 25.577 1.00 92.00 93 LYS A CA 1
ATOM 730 C C . LYS A 1 93 ? -10.189 10.200 24.317 1.00 92.00 93 LYS A C 1
ATOM 732 O O . LYS A 1 93 ? -10.716 10.272 23.218 1.00 92.00 93 LYS A O 1
ATOM 737 N N . ASP A 1 94 ? -8.912 9.868 24.506 1.00 91.75 94 ASP A N 1
ATOM 738 C CA . ASP A 1 94 ? -7.928 9.561 23.467 1.00 91.75 94 ASP A CA 1
ATOM 739 C C . ASP A 1 94 ? -7.763 8.053 23.232 1.00 91.75 94 ASP A C 1
ATOM 741 O O . ASP A 1 94 ? -6.746 7.609 22.693 1.00 91.75 94 ASP A O 1
ATOM 745 N N . ALA A 1 95 ? -8.727 7.240 23.680 1.00 93.06 95 ALA A N 1
ATOM 746 C CA . ALA A 1 95 ? -8.738 5.818 23.384 1.00 93.06 95 ALA A CA 1
ATOM 747 C C . ALA A 1 95 ? -8.739 5.604 21.865 1.00 93.06 95 ALA A C 1
ATOM 749 O O . ALA A 1 95 ? -9.451 6.282 21.121 1.00 93.06 95 ALA A O 1
ATOM 750 N N . VAL A 1 96 ? -7.913 4.662 21.418 1.00 94.44 96 VAL A N 1
ATOM 751 C CA . VAL A 1 96 ? -7.916 4.206 20.030 1.00 94.44 96 VAL A CA 1
ATOM 752 C C . VAL A 1 96 ? -9.132 3.309 19.868 1.00 94.44 96 VAL A C 1
ATOM 754 O O . VAL A 1 96 ? -9.161 2.218 20.438 1.00 94.44 96 VAL A O 1
ATOM 757 N N . SER A 1 97 ? -10.123 3.802 19.139 1.00 95.06 97 SER A N 1
ATOM 758 C CA . SER A 1 97 ? -11.407 3.138 18.915 1.00 95.06 97 SER A CA 1
ATOM 759 C C . SER A 1 97 ? -11.502 2.490 17.539 1.00 95.06 97 SER A C 1
ATOM 761 O O . SER A 1 97 ? -12.284 1.563 17.358 1.00 95.06 97 SER A O 1
ATOM 763 N N . VAL A 1 98 ? -10.688 2.949 16.588 1.00 96.81 98 VAL A N 1
ATOM 764 C CA . VAL A 1 98 ? -10.652 2.453 15.211 1.00 96.81 98 VAL A CA 1
ATOM 765 C C . VAL A 1 98 ? -9.202 2.190 14.816 1.00 96.81 98 VAL A C 1
ATOM 767 O O . VAL A 1 98 ? -8.289 2.894 15.258 1.00 96.81 98 VAL A O 1
ATOM 770 N N . ILE A 1 99 ? -8.979 1.187 13.978 1.00 96.75 99 ILE A N 1
ATOM 771 C CA . ILE A 1 99 ? -7.782 1.113 13.144 1.00 96.75 99 ILE A CA 1
ATOM 772 C C . ILE A 1 99 ? -8.142 1.312 11.687 1.00 96.75 99 ILE A C 1
ATOM 774 O O . ILE A 1 99 ? -9.209 0.908 11.245 1.00 96.75 99 ILE A O 1
ATOM 778 N N . GLU A 1 100 ? -7.220 1.902 10.953 1.00 96.69 100 GLU A N 1
ATOM 779 C CA . GLU A 1 100 ? -7.246 1.908 9.502 1.00 96.69 100 GLU A CA 1
ATOM 780 C C . GLU A 1 100 ? -6.264 0.853 9.006 1.00 96.69 100 GLU A C 1
ATOM 782 O O . GLU A 1 100 ? -5.097 0.855 9.407 1.00 96.69 100 GLU A O 1
ATOM 787 N N . ILE A 1 101 ? -6.741 -0.066 8.177 1.00 97.25 101 ILE A N 1
ATOM 788 C CA . ILE A 1 101 ? -5.932 -1.090 7.521 1.00 97.25 101 ILE A CA 1
ATOM 789 C C . ILE A 1 101 ? -5.880 -0.745 6.044 1.00 97.25 101 ILE A C 1
ATOM 791 O O . ILE A 1 101 ? -6.923 -0.527 5.432 1.00 97.25 101 ILE A O 1
ATOM 795 N N . ILE A 1 102 ? -4.675 -0.709 5.483 1.00 96.06 102 ILE A N 1
ATOM 796 C CA . ILE A 1 102 ? -4.479 -0.404 4.069 1.00 96.06 102 ILE A CA 1
ATOM 797 C C . ILE A 1 102 ? -3.900 -1.641 3.400 1.00 96.06 102 ILE A C 1
ATOM 799 O O . ILE A 1 102 ? -2.827 -2.090 3.787 1.00 96.06 102 ILE A O 1
ATOM 803 N N . GLU A 1 103 ? -4.573 -2.198 2.403 1.00 97.12 103 GLU A N 1
ATOM 804 C CA . GLU A 1 103 ? -4.051 -3.330 1.631 1.00 97.12 103 GLU A CA 1
ATOM 805 C C . GLU A 1 103 ? -3.407 -2.771 0.368 1.00 97.12 103 GLU A C 1
ATOM 807 O O . GLU A 1 103 ? -4.102 -2.373 -0.566 1.00 97.12 103 GLU A O 1
ATOM 812 N N . LYS A 1 104 ? -2.072 -2.690 0.359 1.00 94.56 104 LYS A N 1
ATOM 813 C CA . LYS A 1 104 ? -1.299 -1.975 -0.664 1.00 94.56 104 LYS A CA 1
ATOM 814 C C . LYS A 1 104 ? -0.370 -2.908 -1.447 1.00 94.56 104 LYS A C 1
ATOM 816 O O . LYS A 1 104 ? 0.783 -3.115 -1.047 1.00 94.56 104 LYS A O 1
ATOM 821 N N . PRO A 1 105 ? -0.845 -3.488 -2.560 1.00 94.44 105 PRO A N 1
ATOM 822 C CA . PRO A 1 105 ? -0.013 -4.227 -3.506 1.00 94.44 105 PRO A CA 1
ATOM 823 C C . PRO A 1 105 ? 1.050 -3.327 -4.137 1.00 94.44 105 PRO A C 1
ATOM 825 O O . PRO A 1 105 ? 0.905 -2.105 -4.188 1.00 94.44 105 PRO A O 1
ATOM 828 N N . ASN A 1 106 ? 2.150 -3.914 -4.610 1.00 89.75 106 ASN A N 1
ATOM 829 C CA . ASN A 1 106 ? 3.182 -3.135 -5.286 1.00 89.75 106 ASN A CA 1
ATOM 830 C C . ASN A 1 106 ? 2.659 -2.551 -6.609 1.00 89.75 106 ASN A C 1
ATOM 832 O O . ASN A 1 106 ? 1.995 -3.231 -7.392 1.00 89.75 106 ASN A O 1
ATOM 836 N N . ILE A 1 107 ? 3.030 -1.296 -6.876 1.00 89.38 107 ILE A N 1
ATOM 837 C CA . ILE A 1 107 ? 2.601 -0.551 -8.067 1.00 89.38 107 ILE A CA 1
ATOM 838 C C . ILE A 1 107 ? 2.947 -1.284 -9.371 1.00 89.38 107 ILE A C 1
ATOM 840 O O . ILE A 1 107 ? 2.168 -1.253 -10.313 1.00 89.38 107 ILE A O 1
ATOM 844 N N . GLU A 1 108 ? 4.074 -2.000 -9.415 1.00 89.31 108 GLU A N 1
ATOM 845 C CA . GLU A 1 108 ? 4.506 -2.784 -10.581 1.00 89.31 108 GLU A CA 1
ATOM 846 C C . GLU A 1 108 ? 3.505 -3.888 -10.934 1.00 89.31 108 GLU A C 1
ATOM 848 O O . GLU A 1 108 ? 3.233 -4.116 -12.106 1.00 89.31 108 GLU A O 1
ATOM 853 N N . TYR A 1 109 ? 2.937 -4.567 -9.934 1.00 92.62 109 TYR A N 1
ATOM 854 C CA . TYR A 1 109 ? 1.920 -5.588 -10.168 1.00 92.62 109 TYR A CA 1
ATOM 855 C C . TYR A 1 109 ? 0.616 -4.946 -10.642 1.00 92.62 109 TYR A C 1
ATOM 857 O O . TYR A 1 109 ? 0.097 -5.316 -11.691 1.00 92.62 109 TYR A O 1
ATOM 865 N N . MET A 1 110 ? 0.146 -3.919 -9.927 1.00 93.81 110 MET A N 1
ATOM 866 C CA . MET A 1 110 ? -1.090 -3.212 -10.272 1.00 93.81 110 MET A CA 1
ATOM 867 C C . MET A 1 110 ? -1.043 -2.559 -11.654 1.00 93.81 110 MET A C 1
ATOM 869 O O . MET A 1 110 ? -2.046 -2.545 -12.359 1.00 93.81 110 MET A O 1
ATOM 873 N N . SER A 1 111 ? 0.120 -2.078 -12.088 1.00 91.31 111 SER A N 1
ATOM 874 C CA . SER A 1 111 ? 0.294 -1.465 -13.411 1.00 91.31 111 SER A CA 1
ATOM 875 C C . SER A 1 111 ? 0.097 -2.446 -14.572 1.00 91.31 111 SER A C 1
ATOM 877 O O . SER A 1 111 ? -0.166 -2.005 -15.686 1.00 91.31 111 SER A O 1
ATOM 879 N N . ASN A 1 112 ? 0.215 -3.756 -14.327 1.00 93.81 112 ASN A N 1
ATOM 880 C CA . ASN A 1 112 ? 0.031 -4.792 -15.347 1.00 93.81 112 ASN A CA 1
ATOM 881 C C . ASN A 1 112 ? -1.408 -5.322 -15.430 1.00 93.81 112 ASN A C 1
ATOM 883 O O . ASN A 1 112 ? -1.697 -6.123 -16.314 1.00 93.81 112 ASN A O 1
ATOM 887 N N . LEU A 1 113 ? -2.287 -4.904 -14.517 1.00 94.94 113 LEU A N 1
ATOM 888 C CA . LEU A 1 113 ? -3.674 -5.353 -14.464 1.00 94.94 113 LEU A CA 1
ATOM 889 C C . LEU A 1 113 ? -4.612 -4.355 -15.148 1.00 94.94 113 LEU A C 1
ATOM 891 O O . LEU A 1 113 ? -4.458 -3.134 -15.023 1.00 94.94 113 LEU A O 1
ATOM 895 N N . LEU A 1 114 ? -5.637 -4.878 -15.815 1.00 96.31 114 LEU A N 1
ATOM 896 C CA . LEU A 1 114 ? -6.800 -4.106 -16.244 1.00 96.31 114 LEU A CA 1
ATOM 897 C C . LEU A 1 114 ? -7.633 -3.670 -15.030 1.00 96.31 114 LEU A C 1
ATOM 899 O O . LEU A 1 114 ? -7.512 -4.230 -13.943 1.00 96.31 114 LEU A O 1
ATOM 903 N N . TYR A 1 115 ? -8.505 -2.674 -15.209 1.00 96.56 115 TYR A N 1
ATOM 904 C CA . TYR A 1 115 ? -9.336 -2.145 -14.120 1.00 96.56 115 TYR A CA 1
ATOM 905 C C . TYR A 1 115 ? -10.143 -3.242 -13.406 1.00 96.56 115 TYR A C 1
ATOM 907 O O . TYR A 1 115 ? -10.029 -3.384 -12.192 1.00 96.56 115 TYR A O 1
ATOM 915 N N . ASP A 1 116 ? -10.861 -4.082 -14.153 1.00 97.44 116 ASP A N 1
ATOM 916 C CA . ASP A 1 116 ? -11.667 -5.163 -13.569 1.00 97.44 116 ASP A CA 1
ATOM 917 C C . ASP A 1 116 ? -10.809 -6.201 -12.826 1.00 97.44 116 ASP A C 1
ATOM 919 O O . ASP A 1 116 ? -11.220 -6.739 -11.798 1.00 97.44 116 ASP A O 1
ATOM 923 N N . GLU A 1 117 ? -9.583 -6.453 -13.295 1.00 97.25 117 GLU A N 1
ATOM 924 C CA . GLU A 1 117 ? -8.635 -7.350 -12.627 1.00 97.25 117 GLU A CA 1
ATOM 925 C C . GLU A 1 117 ? -8.115 -6.743 -11.318 1.00 97.25 117 GLU A C 1
ATOM 927 O O . GLU A 1 117 ? -7.999 -7.456 -10.319 1.00 97.25 117 GLU A O 1
ATOM 932 N N . LYS A 1 118 ? -7.859 -5.424 -11.291 1.00 97.44 118 LYS A N 1
ATOM 933 C CA . LYS A 1 118 ? -7.529 -4.689 -10.058 1.00 97.44 118 LYS A CA 1
ATOM 934 C C . LYS A 1 118 ? -8.677 -4.780 -9.062 1.00 97.44 118 LYS A C 1
ATOM 936 O O . LYS A 1 118 ? -8.448 -5.136 -7.909 1.00 97.44 118 LYS A O 1
ATOM 941 N N . VAL A 1 119 ? -9.903 -4.505 -9.511 1.00 98.06 119 VAL A N 1
ATOM 942 C CA . VAL A 1 119 ? -11.109 -4.566 -8.674 1.00 98.06 119 VAL A CA 1
ATOM 943 C C . VAL A 1 119 ? -11.310 -5.971 -8.113 1.00 98.06 119 VAL A C 1
ATOM 945 O O . VAL A 1 119 ? -11.557 -6.122 -6.917 1.00 98.06 119 VAL A O 1
ATOM 948 N N . SER A 1 120 ? -11.154 -7.006 -8.943 1.00 98.06 120 SER A N 1
ATOM 949 C CA . SER A 1 120 ? -11.252 -8.403 -8.510 1.00 98.06 120 SER A CA 1
ATOM 950 C C . SER A 1 120 ? -10.189 -8.748 -7.470 1.00 98.06 120 SER A C 1
ATOM 952 O O . SER A 1 120 ? -10.529 -9.283 -6.417 1.00 98.06 120 SER A O 1
ATOM 954 N N . PHE A 1 121 ? -8.921 -8.411 -7.730 1.00 98.06 121 PHE A N 1
ATOM 955 C CA . PHE A 1 121 ? -7.829 -8.647 -6.785 1.00 98.06 121 PHE A CA 1
ATOM 956 C C . PHE A 1 121 ? -8.118 -7.985 -5.434 1.00 98.06 121 PHE A C 1
ATOM 958 O O . PHE A 1 121 ? -7.984 -8.614 -4.385 1.00 98.06 121 PHE A O 1
ATOM 965 N N . LEU A 1 122 ? -8.520 -6.713 -5.459 1.00 98.38 122 LEU A N 1
ATOM 966 C CA . LEU A 1 122 ? -8.760 -5.919 -4.260 1.00 98.38 122 LEU A CA 1
ATOM 967 C C . LEU A 1 122 ? -9.997 -6.392 -3.487 1.00 98.38 122 LEU A C 1
ATOM 969 O O . LEU A 1 122 ? -9.961 -6.413 -2.260 1.00 98.38 122 LEU A O 1
ATOM 973 N N . ASN A 1 123 ? -11.044 -6.866 -4.165 1.00 98.50 123 ASN A N 1
ATOM 974 C CA . ASN A 1 123 ? -12.186 -7.503 -3.505 1.00 98.50 123 ASN A CA 1
ATOM 975 C C . ASN A 1 123 ? -11.790 -8.810 -2.807 1.00 98.50 123 ASN A C 1
ATOM 977 O O . ASN A 1 123 ? -12.198 -9.050 -1.670 1.00 98.50 123 ASN A O 1
ATOM 981 N N . THR A 1 124 ? -10.973 -9.652 -3.451 1.00 98.50 124 THR A N 1
ATOM 982 C CA . THR A 1 124 ? -10.460 -10.872 -2.808 1.00 98.50 124 THR A CA 1
ATOM 983 C C . THR A 1 124 ? -9.580 -10.535 -1.609 1.00 98.50 124 THR A C 1
ATOM 985 O O . THR A 1 124 ? -9.756 -11.120 -0.542 1.00 98.50 124 THR A O 1
ATOM 988 N N . SER A 1 125 ? -8.681 -9.562 -1.763 1.00 98.25 125 SER A N 1
ATOM 989 C CA . SER A 1 125 ? -7.822 -9.052 -0.690 1.00 98.25 125 SER A CA 1
ATOM 990 C C . SER A 1 125 ? -8.643 -8.608 0.526 1.00 98.25 125 SER A C 1
ATOM 992 O O . SER A 1 125 ? -8.378 -9.055 1.647 1.00 98.25 125 SER A O 1
ATOM 994 N N . HIS A 1 126 ? -9.706 -7.831 0.293 1.00 98.50 126 HIS A N 1
ATOM 995 C CA . HIS A 1 126 ? -10.607 -7.371 1.344 1.00 98.50 126 HIS A CA 1
ATOM 996 C C . HIS A 1 126 ? -11.318 -8.539 2.039 1.00 98.50 126 HIS A C 1
ATOM 998 O O . HIS A 1 126 ? -11.362 -8.597 3.269 1.00 98.50 126 HIS A O 1
ATOM 1004 N N . GLY A 1 127 ? -11.826 -9.506 1.267 1.00 98.50 127 GLY A N 1
ATOM 1005 C CA . GLY A 1 127 ? -12.458 -10.714 1.802 1.00 98.50 127 GLY A CA 1
ATOM 1006 C C . GLY A 1 127 ? -11.523 -11.514 2.715 1.00 98.50 127 GLY A C 1
ATOM 1007 O O . GLY A 1 127 ? -11.916 -11.888 3.820 1.00 98.50 127 GLY A O 1
ATOM 1008 N N . VAL A 1 128 ? -10.264 -11.694 2.302 1.00 98.56 128 VAL A N 1
ATOM 1009 C CA . VAL A 1 128 ? -9.231 -12.362 3.110 1.00 98.56 128 VAL A CA 1
ATOM 1010 C C . VAL A 1 128 ? -8.947 -11.588 4.398 1.00 98.56 128 VAL A C 1
ATOM 1012 O O . VAL A 1 128 ? -8.884 -12.186 5.471 1.00 98.56 128 VAL A O 1
ATOM 1015 N N . ILE A 1 129 ? -8.798 -10.260 4.335 1.00 98.31 129 ILE A N 1
ATOM 1016 C CA . ILE A 1 129 ? -8.602 -9.444 5.542 1.00 98.31 129 ILE A CA 1
ATOM 1017 C C . ILE A 1 129 ? -9.800 -9.546 6.480 1.00 98.31 129 ILE A C 1
ATOM 1019 O O . ILE A 1 129 ? -9.608 -9.721 7.681 1.00 98.31 129 ILE A O 1
ATOM 1023 N N . LYS A 1 130 ? -11.025 -9.486 5.958 1.00 98.38 130 LYS A N 1
ATOM 1024 C CA . LYS A 1 130 ? -12.250 -9.612 6.752 1.00 98.38 130 LYS A CA 1
ATOM 1025 C C . LYS A 1 130 ? -12.313 -10.945 7.499 1.00 98.38 130 LYS A C 1
ATOM 1027 O O . LYS A 1 130 ? -12.613 -10.950 8.692 1.00 98.38 130 LYS A O 1
ATOM 1032 N N . GLU A 1 131 ? -11.979 -12.048 6.834 1.00 98.44 131 GLU A N 1
ATOM 1033 C CA . GLU A 1 131 ? -11.910 -13.374 7.456 1.00 98.44 131 GLU A CA 1
ATOM 1034 C C . GLU A 1 131 ? -10.842 -13.425 8.558 1.00 98.44 131 GLU A C 1
ATOM 1036 O O . GLU A 1 131 ? -11.143 -13.784 9.697 1.00 98.44 131 GLU A O 1
ATOM 1041 N N . LEU A 1 132 ? -9.626 -12.948 8.273 1.00 98.31 132 LEU A N 1
ATOM 1042 C CA . LEU A 1 132 ? -8.535 -12.901 9.251 1.00 98.31 132 LEU A CA 1
ATOM 1043 C C . LEU A 1 132 ? -8.852 -12.025 10.468 1.00 98.31 132 LEU A C 1
ATOM 1045 O O . LEU A 1 132 ? -8.455 -12.351 11.587 1.00 98.31 132 LEU A O 1
ATOM 1049 N N . LEU A 1 133 ? -9.548 -10.904 10.274 1.00 97.75 133 LEU A N 1
ATOM 1050 C CA . LEU A 1 133 ? -9.991 -10.058 11.379 1.00 97.75 133 LEU A CA 1
ATOM 1051 C C . LEU A 1 133 ? -11.031 -10.773 12.241 1.00 97.75 133 LEU A C 1
ATOM 1053 O O . LEU A 1 133 ? -10.927 -10.704 13.462 1.00 97.75 133 LEU A O 1
ATOM 1057 N N . GLY A 1 134 ? -11.972 -11.494 11.625 1.00 97.25 134 GLY A N 1
ATOM 1058 C CA . GLY A 1 134 ? -12.956 -12.308 12.339 1.00 97.25 134 GLY A CA 1
ATOM 1059 C C . GLY A 1 134 ? -12.321 -13.448 13.142 1.00 97.25 134 GLY A C 1
ATOM 1060 O O . GLY A 1 134 ? -12.724 -13.689 14.278 1.00 97.25 134 GLY A O 1
ATOM 1061 N N . GLU A 1 135 ? -11.290 -14.104 12.599 1.00 97.81 135 GLU A N 1
ATOM 1062 C CA . GLU A 1 135 ? -10.505 -15.112 13.327 1.00 97.81 135 GLU A CA 1
ATOM 1063 C C . GLU A 1 135 ? -9.707 -14.509 14.489 1.00 97.81 135 GLU A C 1
ATOM 1065 O O . GLU A 1 135 ? -9.581 -15.125 15.549 1.00 97.81 135 GLU A O 1
ATOM 1070 N N . TRP A 1 136 ? -9.143 -13.313 14.292 1.00 96.38 136 TRP A N 1
ATOM 1071 C CA . TRP A 1 136 ? -8.370 -12.626 15.322 1.00 96.38 136 TRP A CA 1
ATOM 1072 C C . TRP A 1 136 ? -9.256 -12.156 16.477 1.00 96.38 136 TRP A C 1
ATOM 1074 O O . TRP A 1 136 ? -8.933 -12.383 17.646 1.00 96.38 136 TRP A O 1
ATOM 1084 N N . ASN A 1 137 ? -10.349 -11.466 16.152 1.00 95.38 137 ASN A N 1
ATOM 1085 C CA . ASN A 1 137 ? -11.312 -10.968 17.117 1.00 95.38 137 ASN A CA 1
ATOM 1086 C C . ASN A 1 137 ? -12.698 -10.804 16.456 1.00 95.38 137 ASN A C 1
ATOM 1088 O O . ASN A 1 137 ? -12.908 -9.843 15.712 1.00 95.38 137 ASN A O 1
ATOM 1092 N N . PRO A 1 138 ? -13.665 -11.688 16.759 1.00 94.88 138 PRO A N 1
ATOM 1093 C CA . PRO A 1 138 ? -14.978 -11.672 16.117 1.00 94.88 138 PRO A CA 1
ATOM 1094 C C . PRO A 1 138 ? -15.847 -10.466 16.509 1.00 94.88 138 PRO A C 1
ATOM 1096 O O . PRO A 1 138 ? -16.829 -10.187 15.828 1.00 94.88 138 PRO A O 1
ATOM 1099 N N . ASP A 1 139 ? -15.491 -9.733 17.570 1.00 93.81 139 ASP A N 1
ATOM 1100 C CA . ASP A 1 139 ? -16.221 -8.540 18.021 1.00 93.81 139 ASP A CA 1
ATOM 1101 C C . ASP A 1 139 ? -15.750 -7.254 17.320 1.00 93.81 139 ASP A C 1
ATOM 1103 O O . ASP A 1 139 ? -16.202 -6.146 17.641 1.00 93.81 139 ASP A O 1
ATOM 1107 N N . TRP A 1 140 ? -14.788 -7.365 16.401 1.00 96.31 140 TRP A N 1
ATOM 1108 C CA . TRP A 1 140 ? -14.356 -6.247 15.571 1.00 96.31 140 TRP A CA 1
ATOM 1109 C C . TRP A 1 140 ? -15.308 -6.059 14.404 1.00 96.31 140 TRP A C 1
ATOM 1111 O O . TRP A 1 140 ? -15.829 -7.009 13.827 1.00 96.31 140 TRP A O 1
ATOM 1121 N N . THR A 1 141 ? -15.533 -4.803 14.040 1.00 96.25 141 THR A N 1
ATOM 1122 C CA . THR A 1 141 ? -16.484 -4.454 12.983 1.00 96.25 141 THR A CA 1
ATOM 1123 C C . THR A 1 141 ? -15.790 -3.585 11.957 1.00 96.25 141 THR A C 1
ATOM 1125 O O . THR A 1 141 ? -15.282 -2.519 12.299 1.00 96.25 141 THR A O 1
ATOM 1128 N N . ILE A 1 142 ? -15.773 -4.021 10.700 1.00 97.69 142 ILE A N 1
ATOM 1129 C CA . ILE A 1 142 ? -15.411 -3.148 9.582 1.00 97.69 142 ILE A CA 1
ATOM 1130 C C . ILE A 1 142 ? -16.568 -2.163 9.413 1.00 97.69 142 ILE A C 1
ATOM 1132 O O . ILE A 1 142 ? -17.700 -2.581 9.192 1.00 97.69 142 ILE A O 1
ATOM 1136 N N . LEU A 1 143 ? -16.290 -0.878 9.608 1.00 97.12 143 LEU A N 1
ATOM 1137 C CA . LEU A 1 143 ? -17.264 0.196 9.433 1.00 97.12 143 LEU A CA 1
ATOM 1138 C C . LEU A 1 143 ? -17.372 0.572 7.959 1.00 97.12 143 LEU A C 1
ATOM 1140 O O . LEU A 1 143 ? -18.465 0.687 7.431 1.00 97.12 143 LEU A O 1
ATOM 1144 N N . GLU A 1 144 ? -16.215 0.746 7.326 1.00 97.44 144 GLU A N 1
ATOM 1145 C CA . GLU A 1 144 ? -16.075 1.309 5.989 1.00 97.44 144 GLU A CA 1
ATOM 1146 C C . GLU A 1 144 ? -14.941 0.594 5.274 1.00 97.44 144 GLU A C 1
ATOM 1148 O O . GLU A 1 144 ? -13.904 0.310 5.890 1.00 97.44 144 GLU A O 1
ATOM 1153 N N . SER A 1 145 ? -15.104 0.348 3.980 1.00 97.81 145 SER A N 1
ATOM 1154 C CA . SER A 1 145 ? -14.025 -0.152 3.140 1.00 97.81 145 SER A CA 1
ATOM 1155 C C . SER A 1 145 ? -14.179 0.324 1.704 1.00 97.81 145 SER A C 1
ATOM 1157 O O . SER A 1 145 ? -15.242 0.171 1.102 1.00 97.81 145 SER A O 1
ATOM 1159 N N . VAL A 1 146 ? -13.111 0.889 1.146 1.00 97.62 146 VAL A N 1
ATOM 1160 C CA . VAL A 1 146 ? -13.101 1.465 -0.201 1.00 97.62 146 VAL A CA 1
ATOM 1161 C C . VAL A 1 146 ? -11.812 1.107 -0.933 1.00 97.62 146 VAL A C 1
ATOM 1163 O O . VAL A 1 146 ? -10.727 1.071 -0.349 1.00 97.62 146 VAL A O 1
ATOM 1166 N N . GLN A 1 147 ? -11.942 0.838 -2.228 1.00 97.44 147 GLN A N 1
ATOM 1167 C CA . GLN A 1 147 ? -10.831 0.716 -3.159 1.00 97.44 147 GLN A CA 1
ATOM 1168 C C . GLN A 1 147 ? -10.515 2.093 -3.740 1.00 97.44 147 GLN A C 1
ATOM 1170 O O . GLN A 1 147 ? -11.375 2.713 -4.369 1.00 97.44 147 GLN A O 1
ATOM 1175 N N . HIS A 1 148 ? -9.280 2.550 -3.579 1.00 96.00 148 HIS A N 1
ATOM 1176 C CA . HIS A 1 148 ? -8.772 3.757 -4.217 1.00 96.00 148 HIS A CA 1
ATOM 1177 C C . HIS A 1 148 ? -8.140 3.401 -5.564 1.00 96.00 148 HIS A C 1
ATOM 1179 O O . HIS A 1 148 ? -7.198 2.612 -5.618 1.00 96.00 148 HIS A O 1
ATOM 1185 N N . HIS A 1 149 ? -8.640 4.003 -6.644 1.00 95.81 149 HIS A N 1
ATOM 1186 C CA . HIS A 1 149 ? -8.168 3.845 -8.032 1.00 95.81 149 HIS A CA 1
ATOM 1187 C C . HIS A 1 149 ? -7.720 5.175 -8.652 1.00 95.81 149 HIS A C 1
ATOM 1189 O O . HIS A 1 149 ? -7.548 5.281 -9.864 1.00 95.81 149 HIS A O 1
ATOM 1195 N N . ASP A 1 150 ? -7.522 6.193 -7.825 1.00 93.06 150 ASP A N 1
ATOM 1196 C CA . ASP A 1 150 ? -7.238 7.570 -8.228 1.00 93.06 150 ASP A CA 1
ATOM 1197 C C . ASP A 1 150 ? -5.847 8.063 -7.816 1.00 93.06 150 ASP A C 1
ATOM 1199 O O . ASP A 1 150 ? -5.469 9.178 -8.151 1.00 93.06 150 ASP A O 1
ATOM 1203 N N . GLU A 1 151 ? -5.037 7.233 -7.158 1.00 89.12 151 GLU A N 1
ATOM 1204 C CA . GLU A 1 151 ? -3.640 7.562 -6.868 1.00 89.12 151 GLU A CA 1
ATOM 1205 C C . GLU A 1 151 ? -2.699 7.145 -8.005 1.00 89.12 151 GLU A C 1
ATOM 1207 O O . GLU A 1 151 ? -2.795 6.040 -8.556 1.00 89.12 151 GLU A O 1
ATOM 1212 N N . PHE A 1 152 ? -1.736 8.017 -8.329 1.00 86.81 152 PHE A N 1
ATOM 1213 C CA . PHE A 1 152 ? -0.730 7.794 -9.380 1.00 86.81 152 PHE A CA 1
ATOM 1214 C C . PHE A 1 152 ? -1.351 7.453 -10.747 1.00 86.81 152 PHE A C 1
ATOM 1216 O O . PHE A 1 152 ? -0.906 6.523 -11.423 1.00 86.81 152 PHE A O 1
ATOM 1223 N N . GLY A 1 153 ? -2.408 8.165 -11.149 1.00 85.00 153 GLY A N 1
ATOM 1224 C CA . GLY A 1 153 ? -3.114 7.895 -12.409 1.00 85.00 153 GLY A CA 1
ATOM 1225 C C . GLY A 1 153 ? -3.776 6.511 -12.446 1.00 85.00 153 GLY A C 1
ATOM 1226 O O . GLY A 1 153 ? -3.846 5.883 -13.501 1.00 85.00 153 GLY A O 1
ATOM 1227 N N . GLY A 1 154 ? -4.177 5.990 -11.281 1.00 87.75 154 GLY A N 1
ATOM 1228 C CA . GLY A 1 154 ? -4.791 4.6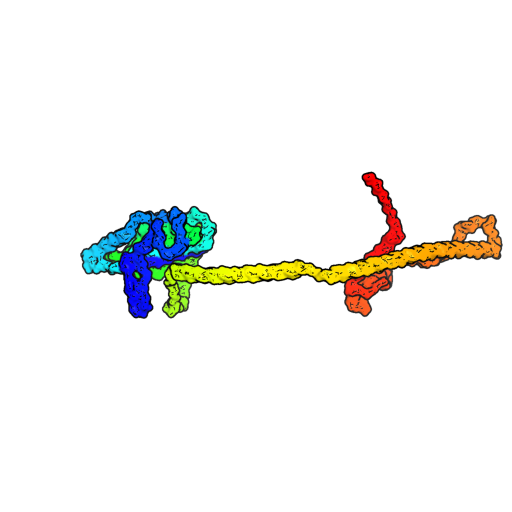70 -11.119 1.00 87.75 154 GLY A CA 1
ATOM 1229 C C . GLY A 1 154 ? -3.820 3.489 -11.181 1.00 87.75 154 GLY A C 1
ATOM 1230 O O . GLY A 1 154 ? -4.246 2.333 -11.274 1.00 87.75 154 GLY A O 1
ATOM 1231 N N . LEU A 1 155 ? -2.508 3.741 -11.135 1.00 89.19 155 LEU A N 1
ATOM 1232 C CA . LEU A 1 155 ? -1.483 2.692 -11.124 1.00 89.19 155 LEU A CA 1
ATOM 1233 C C . LEU A 1 155 ? -1.267 2.094 -9.731 1.00 89.19 155 LEU A C 1
ATOM 1235 O O . LEU A 1 155 ? -0.871 0.937 -9.617 1.00 89.19 155 LEU A O 1
ATOM 1239 N N . SER A 1 156 ? -1.536 2.858 -8.672 1.00 91.25 156 SER A N 1
ATOM 1240 C CA . SER A 1 156 ? -1.327 2.433 -7.286 1.00 91.25 156 SER A CA 1
ATOM 1241 C C . SER A 1 156 ? -2.646 2.050 -6.611 1.00 91.25 156 SER A C 1
ATOM 1243 O O . SER A 1 156 ? -2.913 2.516 -5.507 1.00 91.25 156 SER A O 1
ATOM 1245 N N . ALA A 1 157 ? -3.477 1.225 -7.252 1.00 96.31 157 ALA A N 1
ATOM 1246 C CA . ALA A 1 157 ? -4.763 0.826 -6.680 1.00 96.31 157 ALA A CA 1
ATOM 1247 C C . ALA A 1 157 ? -4.597 0.023 -5.371 1.00 96.31 157 ALA A C 1
ATOM 1249 O O . ALA A 1 157 ? -3.733 -0.856 -5.286 1.00 96.31 157 ALA A O 1
ATOM 1250 N N . HIS A 1 158 ? -5.384 0.345 -4.341 1.00 96.81 158 HIS A N 1
ATOM 1251 C CA . HIS A 1 158 ? -5.270 -0.242 -2.996 1.00 96.81 158 HIS A CA 1
ATOM 1252 C C . HIS A 1 158 ? -6.566 -0.089 -2.188 1.00 96.81 158 HIS A C 1
ATOM 1254 O O . HIS A 1 158 ? -7.416 0.725 -2.539 1.00 96.81 158 HIS A O 1
ATOM 1260 N N . ASN A 1 159 ? -6.704 -0.844 -1.095 1.00 97.94 159 ASN A N 1
ATOM 1261 C CA . ASN A 1 159 ? -7.862 -0.739 -0.198 1.00 97.94 159 ASN A CA 1
ATOM 1262 C C . ASN A 1 159 ? -7.539 0.084 1.040 1.00 97.94 159 ASN A C 1
ATOM 1264 O O . ASN A 1 159 ? -6.435 -0.027 1.572 1.00 97.94 159 ASN A O 1
ATOM 1268 N N . HIS A 1 160 ? -8.539 0.795 1.548 1.00 97.19 160 HIS A N 1
ATOM 1269 C CA . HIS A 1 160 ? -8.593 1.305 2.914 1.00 97.19 160 HIS A CA 1
ATOM 1270 C C . HIS A 1 160 ? -9.783 0.677 3.631 1.00 97.19 160 HIS A C 1
ATOM 1272 O O . HIS A 1 160 ? -10.870 0.599 3.065 1.00 97.19 160 HIS A O 1
ATOM 1278 N N . SER A 1 161 ? -9.594 0.256 4.880 1.00 98.12 161 SER A N 1
ATOM 1279 C CA . SER A 1 161 ? -10.661 -0.272 5.732 1.00 98.12 161 SER A CA 1
ATOM 1280 C C . SER A 1 161 ? -10.596 0.344 7.126 1.00 98.12 161 SER A C 1
ATOM 1282 O O . SER A 1 161 ? -9.569 0.232 7.801 1.00 98.12 161 SER A O 1
ATOM 1284 N N . LEU A 1 162 ? -11.695 0.942 7.594 1.00 97.94 162 LEU A N 1
ATOM 1285 C CA . LEU A 1 162 ? -11.841 1.392 8.980 1.00 97.94 162 LEU A CA 1
ATOM 1286 C C . LEU A 1 162 ? -12.475 0.286 9.810 1.00 97.94 162 LEU A C 1
ATOM 1288 O O . LEU A 1 162 ? -13.608 -0.117 9.568 1.00 97.94 162 LEU A O 1
ATOM 1292 N N . VAL A 1 163 ? -11.757 -0.180 10.826 1.00 98.00 163 VAL A N 1
ATOM 1293 C CA . VAL A 1 163 ? -12.181 -1.281 11.692 1.00 98.00 163 VAL A CA 1
ATOM 1294 C C . VAL A 1 163 ? -12.347 -0.776 13.116 1.00 98.00 163 VAL A C 1
ATOM 1296 O O . VAL A 1 163 ? -11.380 -0.368 13.763 1.00 98.00 163 VAL A O 1
ATOM 1299 N N . MET A 1 164 ? -13.578 -0.804 13.617 1.00 97.38 164 MET A N 1
ATOM 1300 C CA . MET A 1 164 ? -13.891 -0.517 15.009 1.00 97.38 164 MET A CA 1
ATOM 1301 C C . MET A 1 164 ? -13.416 -1.653 15.903 1.00 97.38 164 MET A C 1
ATOM 1303 O O . MET A 1 164 ? -13.724 -2.824 15.681 1.00 97.38 164 MET A O 1
ATOM 1307 N N . LEU A 1 165 ? -12.677 -1.279 16.941 1.00 94.75 165 LEU A N 1
ATOM 1308 C CA . LEU A 1 165 ? -12.115 -2.213 17.896 1.00 94.75 165 LEU A CA 1
ATOM 1309 C C . LEU A 1 165 ? -13.073 -2.407 19.062 1.00 94.75 165 LEU A C 1
ATOM 1311 O O . LEU A 1 165 ? -13.465 -1.439 19.715 1.00 94.75 165 LEU A O 1
ATOM 1315 N N . THR A 1 166 ? -13.307 -3.663 19.411 1.00 92.44 166 THR A N 1
ATOM 1316 C CA . THR A 1 166 ? -13.899 -4.042 20.692 1.00 92.44 166 THR A CA 1
ATOM 1317 C C . THR A 1 166 ? -12.931 -4.968 21.412 1.00 92.44 166 THR A C 1
ATOM 1319 O O . THR A 1 166 ? -12.255 -5.802 20.813 1.00 92.44 166 THR A O 1
ATOM 1322 N N . THR A 1 167 ? -12.785 -4.768 22.714 1.00 93.38 167 THR A N 1
ATOM 1323 C CA . THR A 1 167 ? -11.937 -5.585 23.584 1.00 93.38 167 THR A CA 1
ATOM 1324 C C . THR A 1 167 ? -12.667 -5.849 24.878 1.00 93.38 167 THR A C 1
ATOM 1326 O O . THR A 1 167 ? -13.533 -5.068 25.262 1.00 93.38 167 THR A O 1
ATOM 1329 N N . VAL A 1 168 ? -12.263 -6.898 25.577 1.00 92.88 168 VAL A N 1
ATOM 1330 C CA . VAL A 1 168 ? -12.799 -7.230 26.891 1.00 92.88 168 VAL A CA 1
ATOM 1331 C C . VAL A 1 168 ? -11.673 -7.134 27.926 1.00 92.88 168 VAL A C 1
ATOM 1333 O O . VAL A 1 168 ? -10.532 -7.548 27.673 1.00 92.88 168 VAL A O 1
ATOM 1336 N N . ASP A 1 169 ? -11.956 -6.486 29.060 1.00 90.19 169 ASP A N 1
ATOM 1337 C CA . ASP A 1 169 ? -11.027 -6.406 30.191 1.00 90.19 169 ASP A CA 1
ATOM 1338 C C . ASP A 1 169 ? -11.138 -7.622 31.124 1.00 90.19 169 ASP A C 1
ATOM 1340 O O . ASP A 1 169 ? -11.983 -8.490 30.938 1.00 90.19 169 ASP A O 1
ATOM 1344 N N . ASP A 1 170 ? -10.265 -7.713 32.128 1.00 89.44 170 ASP A N 1
ATOM 1345 C CA . ASP A 1 170 ? -10.183 -8.892 33.006 1.00 89.44 170 ASP A CA 1
ATOM 1346 C C . ASP A 1 170 ? -11.455 -9.132 33.854 1.00 89.44 170 ASP A C 1
ATOM 1348 O O . ASP A 1 170 ? -11.563 -10.161 34.513 1.00 89.44 170 ASP A O 1
ATOM 1352 N N . ASN A 1 171 ? -12.408 -8.190 33.868 1.00 90.31 171 ASN A N 1
ATOM 1353 C CA . ASN A 1 171 ? -13.712 -8.322 34.530 1.00 90.31 171 ASN A CA 1
ATOM 1354 C C . ASN A 1 171 ? -14.845 -8.617 33.534 1.00 90.31 171 ASN A C 1
ATOM 1356 O O . ASN A 1 171 ? -16.002 -8.373 33.863 1.00 90.31 171 ASN A O 1
ATOM 1360 N N . ASP A 1 172 ? -14.514 -9.058 32.322 1.00 92.81 172 ASP A N 1
ATOM 1361 C CA . ASP A 1 172 ? -15.473 -9.325 31.245 1.00 92.81 172 ASP A CA 1
ATOM 1362 C C . ASP A 1 172 ? -16.246 -8.077 30.768 1.00 92.81 172 ASP A C 1
ATOM 1364 O O . ASP A 1 172 ? -17.343 -8.151 30.222 1.00 92.81 172 ASP A O 1
ATOM 1368 N N . LEU A 1 173 ? -15.676 -6.884 30.984 1.00 94.94 173 LEU A N 1
ATOM 1369 C CA . LEU A 1 173 ? -16.297 -5.625 30.575 1.00 94.94 173 LEU A CA 1
ATOM 1370 C C . LEU A 1 173 ? -15.747 -5.138 29.237 1.00 94.94 173 LEU A C 1
ATOM 1372 O O . LEU A 1 173 ? -14.526 -5.160 29.035 1.00 94.94 173 LEU A O 1
ATOM 1376 N N . PRO A 1 174 ? -16.606 -4.590 28.360 1.00 95.12 174 PRO A N 1
ATOM 1377 C CA . PRO A 1 174 ? -16.167 -4.084 27.077 1.00 95.12 174 PRO A CA 1
ATOM 1378 C C . PRO A 1 174 ? -15.262 -2.855 27.238 1.00 95.12 174 PRO A C 1
ATOM 1380 O O . PRO A 1 174 ? -15.340 -2.065 28.191 1.00 95.12 174 PRO A O 1
ATOM 1383 N N . GLY A 1 175 ? -14.380 -2.681 26.267 1.00 94.88 175 GLY A N 1
ATOM 1384 C CA . GLY A 1 175 ? -13.432 -1.588 26.178 1.00 94.88 175 GLY A CA 1
ATOM 1385 C C . GLY A 1 175 ? -12.816 -1.479 24.791 1.00 94.88 175 GLY A C 1
ATOM 1386 O O . GLY A 1 175 ? -13.128 -2.253 23.891 1.00 94.88 175 GLY A O 1
ATOM 1387 N N . MET A 1 176 ? -11.893 -0.535 24.624 1.00 93.88 176 MET A N 1
ATOM 1388 C CA . MET A 1 176 ? -11.174 -0.317 23.364 1.00 93.88 176 MET A CA 1
ATOM 1389 C C . MET A 1 176 ? -9.672 -0.205 23.643 1.00 93.88 176 MET A C 1
ATOM 1391 O O . MET A 1 176 ? -9.164 0.862 24.000 1.00 93.88 176 MET A O 1
ATOM 1395 N N . ASN A 1 177 ? -8.954 -1.330 23.557 1.00 90.50 177 ASN A N 1
ATOM 1396 C CA . ASN A 1 177 ? -7.524 -1.403 23.860 1.00 90.50 177 ASN A CA 1
ATOM 1397 C C . ASN A 1 177 ? -6.686 -1.883 22.664 1.00 90.50 177 ASN A C 1
ATOM 1399 O O . ASN A 1 177 ? -6.171 -3.001 22.631 1.00 90.50 177 ASN A O 1
ATOM 1403 N N . ALA A 1 178 ? -6.443 -0.973 21.719 1.00 90.44 178 ALA A N 1
ATOM 1404 C CA . ALA A 1 178 ? -5.584 -1.231 20.562 1.00 9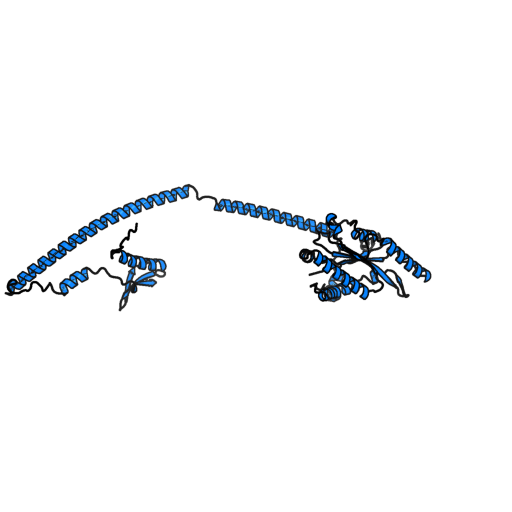0.44 178 ALA A CA 1
ATOM 1405 C C . ALA A 1 178 ? -4.126 -1.577 20.911 1.00 90.44 178 ALA A C 1
ATOM 1407 O O . ALA A 1 178 ? -3.383 -2.036 20.049 1.00 90.44 178 ALA A O 1
ATOM 1408 N N . PHE A 1 179 ? -3.641 -1.290 22.124 1.00 86.81 179 PHE A N 1
ATOM 1409 C CA . PHE A 1 179 ? -2.291 -1.701 22.525 1.00 86.81 179 PHE A CA 1
ATOM 1410 C C . PHE A 1 179 ? -2.233 -3.205 22.812 1.00 86.81 179 PHE A C 1
ATOM 1412 O O . PHE A 1 179 ? -1.259 -3.853 22.434 1.00 86.81 179 PHE A O 1
ATOM 1419 N N . LYS A 1 180 ? -3.278 -3.746 23.452 1.00 89.00 180 LYS A N 1
ATOM 1420 C CA . LYS A 1 180 ? -3.391 -5.175 23.758 1.00 89.00 180 LYS A CA 1
ATOM 1421 C C . LYS A 1 180 ? -3.630 -5.998 22.499 1.00 89.00 180 LYS A C 1
ATOM 1423 O O . LYS A 1 180 ? -3.022 -7.051 22.385 1.00 89.00 180 LYS A O 1
ATOM 1428 N N . GLU A 1 181 ? -4.425 -5.503 21.557 1.00 91.44 181 GLU A N 1
ATOM 1429 C CA . GLU A 1 181 ? -4.794 -6.281 20.370 1.00 91.44 181 GLU A CA 1
ATOM 1430 C C . GLU A 1 181 ? -3.887 -6.029 19.163 1.00 91.44 181 GLU A C 1
ATOM 1432 O O . GLU A 1 181 ? -3.298 -6.955 18.619 1.00 91.44 181 GLU A O 1
ATOM 1437 N N . VAL A 1 182 ? -3.694 -4.765 18.771 1.00 92.81 182 VAL A N 1
ATOM 1438 C CA . VAL A 1 182 ? -2.914 -4.390 17.578 1.00 92.81 182 VAL A CA 1
ATOM 1439 C C . VAL A 1 182 ? -1.438 -4.295 17.965 1.00 92.81 182 VAL A C 1
ATOM 1441 O O . VAL A 1 182 ? -0.863 -3.209 18.149 1.00 92.81 182 VAL A O 1
ATOM 1444 N N . ASN A 1 183 ? -0.859 -5.474 18.176 1.00 90.12 183 ASN A N 1
ATOM 1445 C CA . ASN A 1 183 ? 0.490 -5.710 18.671 1.00 90.12 183 ASN A CA 1
ATOM 1446 C C . ASN A 1 183 ? 1.288 -6.613 17.704 1.00 90.12 183 ASN A C 1
ATOM 1448 O O . ASN A 1 183 ? 0.838 -6.951 16.613 1.00 90.12 183 ASN A O 1
ATOM 1452 N N . LEU A 1 184 ? 2.496 -7.020 18.097 1.00 88.31 184 LEU A N 1
ATOM 1453 C CA . LEU A 1 184 ? 3.371 -7.842 17.255 1.00 88.31 184 LEU A CA 1
ATOM 1454 C C . LEU A 1 184 ? 2.786 -9.219 16.888 1.00 88.31 184 LEU A C 1
ATOM 1456 O O . LEU A 1 184 ? 3.074 -9.723 15.805 1.00 88.31 184 LEU A O 1
ATOM 1460 N N . LYS A 1 185 ? 1.966 -9.819 17.759 1.00 92.25 185 LYS A N 1
ATOM 1461 C CA . LYS A 1 185 ? 1.263 -11.082 17.487 1.00 92.25 185 LYS A CA 1
ATOM 1462 C C . LYS A 1 185 ? 0.211 -10.898 16.402 1.00 92.25 185 LYS A C 1
ATOM 1464 O O . LYS A 1 185 ? 0.197 -11.701 15.481 1.00 92.25 185 LYS A O 1
ATOM 1469 N N . PHE A 1 186 ? -0.573 -9.820 16.465 1.00 94.62 186 PHE A N 1
ATOM 1470 C CA . PHE A 1 186 ? -1.519 -9.462 15.405 1.00 94.62 186 PHE A CA 1
ATOM 1471 C C . PHE A 1 186 ? -0.800 -9.315 14.058 1.00 94.62 186 PHE A C 1
ATOM 1473 O O . PHE A 1 186 ? -1.143 -9.990 13.095 1.00 94.62 186 PHE A O 1
ATOM 1480 N N . TYR A 1 187 ? 0.281 -8.527 14.001 1.00 92.88 187 TYR A N 1
ATOM 1481 C CA . TYR A 1 187 ? 1.046 -8.382 12.757 1.00 92.88 187 TYR A CA 1
ATOM 1482 C C . TYR A 1 187 ? 1.662 -9.699 12.278 1.00 92.88 187 TYR A C 1
ATOM 1484 O O . TYR A 1 187 ? 1.721 -9.928 11.075 1.00 92.88 187 TYR A O 1
ATOM 1492 N N . SER A 1 188 ? 2.142 -10.557 13.181 1.00 92.25 188 SER A N 1
ATOM 1493 C CA . SER A 1 188 ? 2.703 -11.861 12.796 1.00 92.25 188 SER A CA 1
ATOM 1494 C C . SER A 1 188 ? 1.614 -12.793 12.260 1.00 92.25 188 SER A C 1
ATOM 1496 O O . SER A 1 188 ? 1.846 -13.479 11.274 1.00 92.25 188 SER A O 1
ATOM 1498 N N . PHE A 1 189 ? 0.421 -12.769 12.860 1.00 95.12 189 PHE A N 1
ATOM 1499 C CA . PHE A 1 189 ? -0.747 -13.517 12.401 1.00 95.12 189 PHE A CA 1
ATOM 1500 C C . PHE A 1 189 ? -1.173 -13.081 10.993 1.00 95.12 189 PHE A C 1
ATOM 1502 O O . PHE A 1 189 ? -1.198 -13.910 10.086 1.00 95.12 189 PHE A O 1
ATOM 1509 N N . ILE A 1 190 ? -1.402 -11.780 10.778 1.00 96.00 190 ILE A N 1
ATOM 1510 C CA . ILE A 1 190 ? -1.803 -11.249 9.467 1.00 96.00 190 ILE A CA 1
ATOM 1511 C C . ILE A 1 190 ? -0.742 -11.553 8.403 1.00 96.00 190 ILE A C 1
ATOM 1513 O O . ILE A 1 190 ? -1.052 -12.160 7.384 1.00 96.00 190 ILE A O 1
ATOM 1517 N N . ASN A 1 191 ? 0.527 -11.210 8.650 1.00 93.31 191 ASN A N 1
ATOM 1518 C CA . ASN A 1 191 ? 1.599 -11.386 7.661 1.00 93.31 191 ASN A CA 1
ATOM 1519 C C . ASN A 1 191 ? 1.895 -12.855 7.320 1.00 93.31 191 ASN A C 1
ATOM 1521 O O . ASN A 1 191 ? 2.421 -13.132 6.245 1.00 93.31 191 ASN A O 1
ATOM 1525 N N . LYS A 1 192 ? 1.584 -13.789 8.226 1.00 93.12 192 LYS A N 1
ATOM 1526 C CA . LYS A 1 192 ? 1.740 -15.227 7.990 1.00 93.12 192 LYS A CA 1
ATOM 1527 C C . LYS A 1 192 ? 0.576 -15.808 7.189 1.00 93.12 192 LYS A C 1
ATOM 1529 O O . LYS A 1 192 ? 0.801 -16.631 6.307 1.00 93.12 192 LYS A O 1
ATOM 1534 N N . ASN A 1 193 ? -0.655 -15.419 7.517 1.00 96.12 193 ASN A N 1
ATOM 1535 C CA . ASN A 1 193 ? -1.846 -16.069 6.971 1.00 96.12 193 ASN A CA 1
ATOM 1536 C C . ASN A 1 193 ? -2.375 -15.390 5.701 1.00 96.12 193 ASN A C 1
ATOM 1538 O O . ASN A 1 193 ? -2.832 -16.091 4.802 1.00 96.12 193 ASN A O 1
ATOM 1542 N N . TYR A 1 194 ? -2.236 -14.067 5.567 1.00 97.75 194 TYR A N 1
ATOM 1543 C CA . TYR A 1 194 ? -2.724 -13.332 4.397 1.00 97.75 194 TYR A CA 1
ATOM 1544 C C . TYR A 1 194 ? -2.131 -13.840 3.066 1.00 97.75 194 TYR A C 1
ATOM 1546 O O . TYR A 1 194 ? -2.911 -14.184 2.176 1.00 97.75 194 TYR A O 1
ATOM 1554 N N . PRO A 1 195 ? -0.795 -13.988 2.899 1.00 96.62 195 PRO A N 1
ATOM 1555 C CA . PRO A 1 195 ? -0.238 -14.502 1.645 1.00 96.62 195 PRO A CA 1
ATOM 1556 C C . PRO A 1 195 ? -0.706 -15.923 1.328 1.00 96.62 195 PRO A C 1
ATOM 1558 O O . PRO A 1 195 ? -0.951 -16.252 0.171 1.00 96.62 195 PRO A O 1
ATOM 1561 N N . LYS A 1 196 ? -0.859 -16.765 2.360 1.00 96.06 196 LYS A N 1
ATOM 1562 C CA . LYS A 1 196 ? -1.342 -18.138 2.209 1.00 96.06 196 LYS A CA 1
ATOM 1563 C C . LYS A 1 196 ? -2.763 -18.160 1.646 1.00 96.06 196 LYS A C 1
ATOM 1565 O O . LYS A 1 196 ? -2.987 -18.847 0.657 1.00 96.06 196 LYS A O 1
ATOM 1570 N N . MET A 1 197 ? -3.678 -17.394 2.235 1.00 97.81 197 MET A N 1
ATOM 1571 C CA . MET A 1 197 ? -5.071 -17.344 1.787 1.00 97.81 197 MET A CA 1
ATOM 1572 C C . MET A 1 197 ? -5.194 -16.734 0.391 1.00 97.81 197 MET A C 1
ATOM 1574 O O . MET A 1 197 ? -5.879 -17.292 -0.454 1.00 97.81 197 MET A O 1
ATOM 1578 N N . MET A 1 198 ? -4.459 -15.661 0.083 1.00 98.06 198 MET A N 1
ATOM 1579 C CA . MET A 1 198 ? -4.463 -15.093 -1.273 1.00 98.06 198 MET A CA 1
ATOM 1580 C C . MET A 1 198 ? -4.022 -16.104 -2.345 1.00 98.06 198 MET A C 1
ATOM 1582 O O . MET A 1 198 ? -4.595 -16.127 -3.435 1.00 98.06 198 MET A O 1
ATOM 1586 N N . ARG A 1 199 ? -3.061 -16.987 -2.031 1.00 97.75 199 ARG A N 1
ATOM 1587 C CA . ARG A 1 199 ? -2.649 -18.079 -2.931 1.00 97.75 199 ARG A CA 1
ATOM 1588 C C . ARG A 1 199 ? -3.732 -19.138 -3.128 1.00 97.75 199 ARG A C 1
ATOM 1590 O O . ARG A 1 199 ? -3.826 -19.693 -4.217 1.00 97.75 199 ARG A O 1
ATOM 1597 N N . GLU A 1 200 ? -4.573 -19.393 -2.127 1.00 97.50 200 GLU A N 1
ATOM 1598 C CA . GLU A 1 200 ? -5.726 -20.301 -2.262 1.00 97.50 200 GLU A CA 1
ATOM 1599 C C . GLU A 1 200 ? -6.759 -19.765 -3.273 1.00 97.50 200 GLU A C 1
ATOM 1601 O O . GLU A 1 200 ? -7.424 -20.553 -3.943 1.00 97.50 200 GLU A O 1
ATOM 1606 N N . TYR A 1 201 ? -6.810 -18.443 -3.472 1.00 95.94 201 TYR A N 1
ATOM 1607 C CA . TYR A 1 201 ? -7.594 -17.780 -4.523 1.00 95.94 201 TYR A CA 1
ATOM 1608 C C . TYR A 1 201 ? -6.842 -17.605 -5.859 1.00 95.94 201 TYR A C 1
ATOM 1610 O O . TYR A 1 201 ? -7.367 -16.990 -6.784 1.00 95.94 201 TYR A O 1
ATOM 1618 N N . GLY A 1 202 ? -5.628 -18.153 -5.992 1.00 96.06 202 GLY A N 1
ATOM 1619 C CA . GLY A 1 202 ? -4.844 -18.122 -7.232 1.00 96.06 202 GLY A CA 1
ATOM 1620 C C . GLY A 1 202 ? -3.935 -16.902 -7.407 1.00 96.06 202 GLY A C 1
ATOM 1621 O O . GLY A 1 202 ? -3.378 -16.716 -8.489 1.00 96.06 202 GLY A O 1
ATOM 1622 N N . TYR A 1 203 ? -3.750 -16.076 -6.372 1.00 95.81 203 TYR A N 1
ATOM 1623 C CA . TYR A 1 203 ? -2.847 -14.924 -6.426 1.00 95.81 203 TYR A CA 1
ATOM 1624 C C . TYR A 1 203 ? -1.468 -15.248 -5.839 1.00 95.81 203 TYR A C 1
ATOM 1626 O O . TYR A 1 203 ? -1.339 -15.591 -4.665 1.00 95.81 203 TYR A O 1
ATOM 1634 N N . GLU A 1 204 ? -0.412 -15.062 -6.634 1.00 93.75 204 GLU A N 1
ATOM 1635 C CA . GLU A 1 204 ? 0.987 -15.337 -6.263 1.00 93.75 204 GLU A CA 1
ATOM 1636 C C . GLU A 1 204 ? 1.586 -14.254 -5.340 1.00 93.75 204 GLU A C 1
ATOM 1638 O O . GLU A 1 204 ? 2.475 -13.468 -5.707 1.00 93.75 204 GLU A O 1
ATOM 1643 N N . VAL A 1 205 ? 1.070 -14.199 -4.111 1.00 95.00 205 VAL A N 1
ATOM 1644 C CA . VAL A 1 205 ? 1.545 -13.308 -3.047 1.00 95.00 205 VAL A CA 1
ATOM 1645 C C . VAL A 1 205 ? 2.709 -13.958 -2.303 1.00 95.00 205 VAL A C 1
ATOM 1647 O O . VAL A 1 205 ? 2.627 -15.105 -1.876 1.00 95.00 205 VAL A O 1
ATOM 1650 N N . GLU A 1 206 ? 3.802 -13.221 -2.135 1.00 93.38 206 GLU A N 1
ATOM 1651 C CA . GLU A 1 206 ? 4.996 -13.662 -1.412 1.00 93.38 206 GLU A CA 1
ATOM 1652 C C . GLU A 1 206 ? 4.794 -13.624 0.103 1.00 93.38 206 GLU A C 1
ATOM 1654 O O . GLU A 1 206 ? 4.133 -12.733 0.640 1.00 93.38 206 GLU A O 1
ATOM 1659 N N . ASP A 1 207 ? 5.440 -14.557 0.803 1.00 89.75 207 ASP A N 1
ATOM 1660 C CA . ASP A 1 207 ? 5.483 -14.535 2.260 1.00 89.75 207 ASP A CA 1
ATOM 1661 C C . ASP A 1 207 ? 6.283 -13.329 2.768 1.00 89.75 207 ASP A C 1
ATOM 1663 O O . ASP A 1 207 ? 7.334 -12.953 2.235 1.00 89.75 207 ASP A O 1
ATOM 1667 N N . VAL A 1 208 ? 5.798 -12.734 3.854 1.00 83.75 208 VAL A N 1
ATOM 1668 C CA . VAL A 1 208 ? 6.504 -11.663 4.553 1.00 83.75 208 VAL A CA 1
ATOM 1669 C C . VAL A 1 208 ? 7.344 -12.281 5.662 1.00 83.75 208 VAL A C 1
ATOM 1671 O O . VAL A 1 208 ? 6.865 -13.102 6.440 1.00 83.75 208 VAL A O 1
ATOM 1674 N N . ARG A 1 209 ? 8.604 -11.853 5.782 1.00 80.38 209 ARG A N 1
ATOM 1675 C CA . ARG A 1 209 ? 9.466 -12.274 6.891 1.00 80.38 209 ARG A CA 1
ATOM 1676 C C . ARG A 1 209 ? 8.930 -11.705 8.208 1.00 80.38 209 ARG A C 1
ATOM 1678 O O . ARG A 1 209 ? 9.072 -10.509 8.479 1.00 80.38 209 ARG A O 1
ATOM 1685 N N . THR A 1 210 ? 8.311 -12.551 9.023 1.00 78.31 210 THR A N 1
ATOM 1686 C CA . THR A 1 210 ? 7.707 -12.169 10.304 1.00 78.31 210 THR A CA 1
ATOM 1687 C C . THR A 1 210 ? 8.721 -12.199 11.453 1.00 78.31 210 THR A C 1
ATOM 1689 O O . THR A 1 210 ? 9.824 -12.731 11.332 1.00 78.31 210 THR A O 1
ATOM 1692 N N . TYR A 1 211 ? 8.384 -11.575 12.588 1.00 74.38 211 TYR A N 1
ATOM 1693 C CA . TYR A 1 211 ? 9.305 -11.452 13.728 1.00 74.38 211 TYR A CA 1
ATOM 1694 C C . TYR A 1 211 ? 9.650 -12.800 14.379 1.00 74.38 211 TYR A C 1
ATOM 1696 O O . TYR A 1 211 ? 10.755 -12.984 14.883 1.00 74.38 211 TYR A O 1
ATOM 1704 N N . ASP A 1 212 ? 8.718 -13.748 14.369 1.00 78.50 212 ASP A N 1
ATOM 1705 C CA . ASP A 1 212 ? 8.908 -15.116 14.855 1.00 78.50 212 ASP A CA 1
ATOM 1706 C C . ASP A 1 212 ? 9.899 -15.925 14.004 1.00 78.50 212 ASP A C 1
ATOM 1708 O O . ASP A 1 212 ? 10.544 -16.820 14.544 1.00 78.50 212 ASP A O 1
ATOM 1712 N N . MET A 1 213 ? 10.101 -15.552 12.734 1.00 81.31 213 MET A N 1
ATOM 1713 C CA . MET A 1 213 ? 11.091 -16.157 11.829 1.00 81.31 213 MET A CA 1
ATOM 1714 C C . MET A 1 213 ? 12.510 -15.583 11.982 1.00 81.31 213 MET A C 1
ATOM 1716 O O . MET A 1 213 ? 13.428 -16.021 11.288 1.00 81.31 213 MET A O 1
ATOM 1720 N N . LEU A 1 214 ? 12.700 -14.571 12.833 1.00 83.75 214 LEU A N 1
ATOM 1721 C CA . LEU A 1 214 ? 14.020 -14.001 13.111 1.00 83.75 214 LEU A CA 1
ATOM 1722 C C . LEU A 1 214 ? 14.783 -14.868 14.117 1.00 83.75 214 LEU A C 1
ATOM 1724 O O . LEU A 1 214 ? 14.184 -15.395 15.063 1.00 83.75 214 LEU A O 1
ATOM 1728 N N . THR A 1 215 ? 16.104 -14.960 13.954 1.00 87.94 215 THR A N 1
ATOM 1729 C CA . THR A 1 215 ? 16.972 -15.587 14.963 1.00 87.94 215 THR A CA 1
ATOM 1730 C C . THR A 1 215 ? 17.009 -14.749 16.242 1.00 87.94 215 THR A C 1
ATOM 1732 O O . THR A 1 215 ? 16.598 -13.583 16.260 1.00 87.94 215 THR A O 1
ATOM 1735 N N . ASP A 1 216 ? 17.487 -15.324 17.345 1.00 87.81 216 ASP A N 1
ATOM 1736 C CA . ASP A 1 216 ? 17.580 -14.591 18.611 1.00 87.81 216 ASP A CA 1
ATOM 1737 C C . ASP A 1 216 ? 18.587 -13.434 18.528 1.00 87.81 216 ASP A C 1
ATOM 1739 O O . ASP A 1 216 ? 18.347 -12.370 19.104 1.00 87.81 216 ASP A O 1
ATOM 1743 N N . GLU A 1 217 ? 19.652 -13.589 17.736 1.00 87.75 217 GLU A N 1
ATOM 1744 C CA . GLU A 1 217 ? 20.602 -12.520 17.424 1.00 87.75 217 GLU A CA 1
ATOM 1745 C C . GLU A 1 217 ? 19.918 -11.375 16.673 1.00 87.75 217 GLU A C 1
ATOM 1747 O O . GLU A 1 217 ? 20.041 -10.224 17.084 1.00 87.75 217 GLU A O 1
ATOM 1752 N N . GLU A 1 218 ? 19.133 -11.671 15.632 1.00 85.81 218 GLU A N 1
ATOM 1753 C CA . GLU A 1 218 ? 18.394 -10.658 14.866 1.00 85.81 218 GLU A CA 1
ATOM 1754 C C . GLU A 1 218 ? 17.328 -9.958 15.727 1.00 85.81 218 GLU A C 1
ATOM 1756 O O . GLU A 1 218 ? 17.121 -8.744 15.628 1.00 85.81 218 GLU A O 1
ATOM 1761 N N . LYS A 1 219 ? 16.651 -10.696 16.617 1.00 85.12 219 LYS A N 1
ATOM 1762 C CA . LYS A 1 219 ? 15.694 -10.122 17.577 1.00 85.12 219 LYS A CA 1
ATOM 1763 C C . LYS A 1 219 ? 16.388 -9.191 18.568 1.00 85.12 219 LYS A C 1
ATOM 1765 O O . LYS A 1 219 ? 15.846 -8.123 18.875 1.00 85.12 219 LYS A O 1
ATOM 1770 N N . MET A 1 220 ? 17.565 -9.576 19.063 1.00 83.38 220 MET A N 1
ATOM 1771 C CA . MET A 1 220 ? 18.383 -8.756 19.957 1.00 83.38 220 MET A CA 1
ATOM 1772 C C . MET A 1 220 ? 18.931 -7.522 19.245 1.00 83.38 220 MET A C 1
ATOM 1774 O O . MET A 1 220 ? 18.815 -6.422 19.785 1.00 83.38 220 MET A O 1
ATOM 1778 N N . GLU A 1 221 ? 19.434 -7.663 18.019 1.00 84.81 221 GLU A N 1
ATOM 1779 C CA . GLU A 1 221 ? 19.875 -6.540 17.193 1.00 84.81 221 GLU A CA 1
ATOM 1780 C C . GLU A 1 221 ? 18.732 -5.549 16.982 1.00 84.81 221 GLU A C 1
ATOM 1782 O O . GLU A 1 221 ? 18.895 -4.360 17.230 1.00 84.81 221 GLU A O 1
ATOM 1787 N N . ARG A 1 222 ? 17.533 -6.022 16.631 1.00 80.38 222 ARG A N 1
ATOM 1788 C CA . ARG A 1 222 ? 16.364 -5.154 16.425 1.00 80.38 222 ARG A CA 1
ATOM 1789 C C . ARG A 1 222 ? 15.911 -4.445 17.706 1.00 80.38 222 ARG A C 1
ATOM 1791 O O . ARG A 1 222 ? 15.338 -3.358 17.637 1.00 80.38 222 ARG A O 1
ATOM 1798 N N . LYS A 1 223 ? 16.155 -5.046 18.876 1.00 80.25 223 LYS A N 1
ATOM 1799 C CA . LYS A 1 223 ? 15.888 -4.445 20.193 1.00 80.25 223 LYS A CA 1
ATOM 1800 C C . LYS A 1 223 ? 16.932 -3.386 20.564 1.00 80.25 223 LYS A C 1
ATOM 1802 O O . LYS A 1 223 ? 16.569 -2.378 21.166 1.00 80.25 223 LYS A O 1
ATOM 1807 N N . LEU A 1 224 ? 18.199 -3.621 20.224 1.00 80.94 224 LEU A N 1
ATOM 1808 C CA . LEU A 1 224 ? 19.323 -2.714 20.491 1.00 80.94 224 LEU A CA 1
ATOM 1809 C C . LEU A 1 224 ? 19.364 -1.543 19.500 1.00 80.94 224 LEU A C 1
ATOM 1811 O O . LEU A 1 224 ? 19.589 -0.404 19.899 1.00 80.94 224 LEU A O 1
ATOM 1815 N N . ASN A 1 225 ? 19.063 -1.824 18.234 1.00 75.25 225 ASN A N 1
ATOM 1816 C CA . ASN A 1 225 ? 19.044 -0.902 17.106 1.00 75.25 225 ASN A CA 1
ATOM 1817 C C . ASN A 1 225 ? 17.636 -0.864 16.489 1.00 75.25 225 ASN A C 1
ATOM 1819 O O . ASN A 1 225 ? 17.433 -1.342 15.368 1.00 75.25 225 ASN A O 1
ATOM 1823 N N . PRO A 1 226 ? 16.629 -0.319 17.195 1.00 64.69 226 PRO A N 1
ATOM 1824 C CA . PRO A 1 226 ? 15.289 -0.211 16.644 1.00 64.69 226 PRO A CA 1
ATOM 1825 C C . PRO A 1 226 ? 15.319 0.705 15.419 1.00 64.69 226 PRO A C 1
ATOM 1827 O O . PRO A 1 226 ? 15.422 1.929 15.538 1.00 64.69 226 PRO A O 1
ATOM 1830 N N . GLN A 1 227 ? 15.222 0.111 14.228 1.00 61.28 227 GLN A N 1
ATOM 1831 C CA . GLN A 1 227 ? 15.073 0.868 12.992 1.00 61.28 227 GLN A CA 1
ATOM 1832 C C . GLN A 1 227 ? 13.818 1.736 13.100 1.00 61.28 227 GLN A C 1
ATOM 1834 O O . GLN A 1 227 ? 12.726 1.258 13.429 1.00 61.28 227 GLN A O 1
ATOM 1839 N N . GLN A 1 228 ? 13.967 3.035 12.838 1.00 54.19 228 GLN A N 1
ATOM 1840 C CA . GLN A 1 228 ? 12.818 3.922 12.725 1.00 54.19 228 GLN A CA 1
ATOM 1841 C C . GLN A 1 228 ? 12.097 3.619 11.413 1.00 54.19 228 GLN A C 1
ATOM 1843 O O . GLN A 1 228 ? 12.394 4.194 10.371 1.00 54.19 228 GLN A O 1
ATOM 1848 N N . HIS A 1 229 ? 11.140 2.701 11.471 1.00 52.75 229 HIS A N 1
ATOM 1849 C CA . HIS A 1 229 ? 10.157 2.530 10.413 1.00 52.75 229 HIS A CA 1
ATOM 1850 C C . HIS A 1 229 ? 9.019 3.553 10.593 1.00 52.75 229 HIS A C 1
ATOM 1852 O O . HIS A 1 229 ? 8.668 3.928 11.718 1.00 52.75 229 HIS A O 1
ATOM 1858 N N . GLY A 1 230 ? 8.441 4.012 9.481 1.00 48.53 230 GLY A N 1
ATOM 1859 C CA . GLY A 1 230 ? 7.307 4.942 9.481 1.00 48.53 230 GLY A CA 1
ATOM 1860 C C . GLY A 1 230 ? 7.709 6.418 9.511 1.00 48.53 230 GLY A C 1
ATOM 1861 O O . GLY A 1 230 ? 7.424 7.121 10.489 1.00 48.53 230 GLY A O 1
ATOM 1862 N N . VAL A 1 231 ? 8.362 6.856 8.430 1.00 56.81 231 VAL A N 1
ATOM 1863 C CA . VAL A 1 231 ? 8.215 8.225 7.905 1.00 56.81 231 VAL A CA 1
ATOM 1864 C C . VAL A 1 231 ? 6.769 8.340 7.402 1.00 56.81 231 VAL A C 1
ATOM 1866 O O . VAL A 1 231 ? 6.266 7.368 6.840 1.00 56.81 231 VAL A O 1
ATOM 1869 N N . ASP A 1 232 ? 6.075 9.449 7.661 1.00 61.41 232 ASP A N 1
ATOM 1870 C CA . ASP A 1 232 ? 4.716 9.650 7.138 1.00 61.41 232 ASP A CA 1
ATOM 1871 C C . ASP A 1 232 ? 4.699 9.578 5.599 1.00 61.41 232 ASP A C 1
ATOM 1873 O O . ASP A 1 232 ? 5.698 9.912 4.956 1.00 61.41 232 ASP A O 1
ATOM 1877 N N . SER A 1 233 ? 3.581 9.106 5.025 1.00 67.94 233 SER A N 1
ATOM 1878 C CA . SER A 1 233 ? 3.423 8.864 3.576 1.00 67.94 233 SER A CA 1
ATOM 1879 C C . SER A 1 233 ? 3.863 10.077 2.762 1.00 67.94 233 SER A C 1
ATOM 1881 O O . SER A 1 233 ? 4.748 9.959 1.917 1.00 67.94 233 SER A O 1
ATOM 1883 N N . TYR A 1 234 ? 3.351 11.256 3.116 1.00 70.19 234 TYR A N 1
ATOM 1884 C CA . TYR A 1 234 ? 3.692 12.521 2.477 1.00 70.19 234 TYR A CA 1
ATOM 1885 C C . TYR A 1 234 ? 5.204 12.790 2.467 1.00 70.19 234 TYR A C 1
ATOM 1887 O O . TYR A 1 234 ? 5.788 13.048 1.414 1.00 70.19 234 TYR A O 1
ATOM 1895 N N . THR A 1 235 ? 5.877 12.684 3.616 1.00 71.94 235 THR A N 1
ATOM 1896 C CA . THR A 1 235 ? 7.327 12.910 3.700 1.00 71.94 235 THR A CA 1
ATOM 1897 C C . THR A 1 235 ? 8.118 11.858 2.916 1.00 71.94 235 THR A C 1
ATOM 1899 O O . THR A 1 235 ? 9.110 12.194 2.264 1.00 71.94 235 THR A O 1
ATOM 1902 N N . TYR A 1 236 ? 7.684 10.594 2.927 1.00 73.00 236 TYR A N 1
ATOM 1903 C CA . TYR A 1 236 ? 8.304 9.541 2.121 1.00 73.00 236 TYR A CA 1
ATOM 1904 C C . TYR A 1 236 ? 8.139 9.807 0.618 1.00 73.00 236 TYR A C 1
ATOM 1906 O O . TYR A 1 236 ? 9.136 9.794 -0.107 1.00 73.00 236 TYR A O 1
ATOM 1914 N N . LYS A 1 237 ? 6.908 10.088 0.167 1.00 73.50 237 LYS A N 1
ATOM 1915 C CA . LYS A 1 237 ? 6.562 10.408 -1.226 1.00 73.50 237 LYS A CA 1
ATOM 1916 C C . LYS A 1 237 ? 7.339 11.639 -1.699 1.00 73.50 237 LYS A C 1
ATOM 1918 O O . LYS A 1 237 ? 7.950 11.594 -2.762 1.00 73.50 237 LYS A O 1
ATOM 1923 N N . LYS A 1 238 ? 7.422 12.694 -0.880 1.00 79.94 238 LYS A N 1
ATOM 1924 C CA . LYS A 1 238 ? 8.204 13.902 -1.179 1.00 79.94 238 LYS A CA 1
ATOM 1925 C C . LYS A 1 238 ? 9.689 13.595 -1.371 1.00 79.94 238 LYS A C 1
ATOM 1927 O O . LYS A 1 238 ? 10.250 13.965 -2.397 1.00 79.94 238 LYS A O 1
ATOM 1932 N N . ARG A 1 239 ? 10.313 12.869 -0.435 1.00 79.12 239 ARG A N 1
ATOM 1933 C CA . ARG A 1 239 ? 11.726 12.474 -0.563 1.00 79.12 239 ARG A CA 1
ATOM 1934 C C . ARG A 1 239 ? 11.953 11.623 -1.813 1.00 79.12 239 ARG A C 1
ATOM 1936 O O . ARG A 1 239 ? 12.931 11.823 -2.521 1.00 79.12 239 ARG A O 1
ATOM 1943 N N . LYS A 1 240 ? 11.041 10.692 -2.108 1.00 78.56 240 LYS A N 1
ATOM 1944 C CA . LYS A 1 240 ? 11.119 9.864 -3.317 1.00 78.56 240 LYS A CA 1
ATOM 1945 C C . LYS A 1 240 ? 10.968 10.673 -4.599 1.00 78.56 240 LYS A C 1
ATOM 1947 O O . LYS A 1 240 ? 11.688 10.404 -5.552 1.00 78.56 240 LYS A O 1
ATOM 1952 N N . LYS A 1 241 ? 10.089 11.675 -4.618 1.00 80.62 241 LYS A N 1
ATOM 1953 C CA . LYS A 1 241 ? 9.957 12.606 -5.742 1.00 80.62 241 LYS A CA 1
ATOM 1954 C C . LYS A 1 241 ? 11.255 13.379 -5.976 1.00 80.62 241 LYS A C 1
ATOM 1956 O O . LYS A 1 241 ? 11.731 13.407 -7.102 1.00 80.62 241 LYS A O 1
ATOM 1961 N N . GLU A 1 242 ? 11.863 13.911 -4.918 1.00 84.31 242 GLU A N 1
ATOM 1962 C CA . GLU A 1 242 ? 13.159 14.599 -4.997 1.00 84.31 242 GLU A CA 1
ATOM 1963 C C . GLU A 1 242 ? 14.279 13.663 -5.500 1.00 84.31 242 GLU A C 1
ATOM 1965 O O . GLU A 1 242 ? 15.080 14.057 -6.346 1.00 84.31 242 GLU A O 1
ATOM 1970 N N . GLU A 1 243 ? 14.320 12.406 -5.035 1.00 82.19 243 GLU A N 1
ATOM 1971 C CA . GLU A 1 243 ? 15.255 11.383 -5.535 1.00 82.19 243 GLU A CA 1
ATOM 1972 C C . GLU A 1 243 ? 15.050 11.104 -7.039 1.00 82.19 243 GLU A C 1
ATOM 1974 O O . GLU A 1 243 ? 16.023 11.071 -7.795 1.00 82.19 243 GLU A O 1
ATOM 1979 N N . MET A 1 244 ? 13.797 10.952 -7.488 1.00 82.12 244 MET A N 1
ATOM 1980 C CA . MET A 1 244 ? 13.464 10.708 -8.898 1.00 82.12 244 MET A CA 1
ATOM 1981 C C . MET A 1 244 ? 13.777 11.911 -9.792 1.00 82.12 244 MET A C 1
ATOM 1983 O O . MET A 1 244 ? 14.291 11.733 -10.892 1.00 82.12 244 MET A O 1
ATOM 1987 N N . GLU A 1 245 ? 13.508 13.137 -9.339 1.00 87.62 245 GLU A N 1
ATOM 1988 C CA . GLU A 1 245 ? 13.843 14.360 -10.082 1.00 87.62 245 GLU A CA 1
ATOM 1989 C C . GLU A 1 245 ? 15.358 14.481 -10.297 1.00 87.62 245 GLU A C 1
ATOM 1991 O O . GLU A 1 245 ? 15.806 14.799 -11.399 1.00 87.62 245 GLU A O 1
ATOM 1996 N N . GLN A 1 246 ? 16.163 14.142 -9.284 1.00 89.00 246 GLN A N 1
ATOM 1997 C CA . GLN A 1 246 ? 17.622 14.092 -9.418 1.00 89.00 246 GLN A CA 1
ATOM 1998 C C . GLN A 1 246 ? 18.088 13.015 -10.403 1.00 89.00 246 GLN A C 1
ATOM 2000 O O . GLN A 1 246 ? 19.069 13.214 -11.122 1.00 89.00 246 GLN A O 1
ATOM 2005 N N . GLU A 1 247 ? 17.432 11.856 -10.429 1.00 88.50 247 GLU A N 1
ATOM 2006 C CA . GLU A 1 247 ? 17.757 10.781 -11.367 1.00 88.50 247 GLU A CA 1
ATOM 2007 C C . GLU A 1 247 ? 17.371 11.141 -12.807 1.00 88.50 247 GLU A C 1
ATOM 2009 O O . GLU A 1 247 ? 18.166 10.942 -13.727 1.00 88.50 247 GLU A O 1
ATOM 2014 N N . LEU A 1 248 ? 16.204 11.759 -12.996 1.00 90.31 248 LEU A N 1
ATOM 2015 C CA . LEU A 1 248 ? 15.749 12.269 -14.287 1.00 90.31 248 LEU A CA 1
ATOM 2016 C C . LEU A 1 248 ? 16.716 13.323 -14.839 1.00 90.31 248 LEU A C 1
ATOM 2018 O O . LEU A 1 248 ? 17.052 13.292 -16.022 1.00 90.31 248 LEU A O 1
ATOM 2022 N N . GLU A 1 249 ? 17.212 14.217 -13.983 1.00 92.69 249 GLU A N 1
ATOM 2023 C CA . GLU A 1 249 ? 18.204 15.218 -14.373 1.00 92.69 249 GLU A CA 1
ATOM 2024 C C . GLU A 1 249 ? 19.525 14.571 -14.812 1.00 92.69 249 GLU A C 1
ATOM 2026 O O . GLU A 1 249 ? 20.076 14.910 -15.861 1.00 92.69 249 GLU A O 1
ATOM 2031 N N . LYS A 1 250 ? 20.001 13.550 -14.086 1.00 92.12 250 LYS A N 1
ATOM 2032 C CA . LYS A 1 250 ? 21.180 12.769 -14.502 1.00 92.12 250 LYS A CA 1
ATOM 2033 C C . LYS A 1 250 ? 20.968 12.086 -15.854 1.00 92.12 250 LYS A C 1
ATOM 2035 O O . LYS A 1 250 ? 21.890 12.053 -16.670 1.00 92.12 250 LYS A O 1
ATOM 2040 N N . LEU A 1 251 ? 19.779 11.532 -16.098 1.00 91.81 251 LEU A N 1
ATOM 2041 C CA . LEU A 1 251 ? 19.442 10.889 -17.369 1.00 91.81 251 LEU A CA 1
ATOM 2042 C C . LEU A 1 251 ? 19.380 11.892 -18.525 1.00 91.81 251 LEU A C 1
ATOM 2044 O O . LEU A 1 251 ? 19.878 11.576 -19.605 1.00 91.81 251 LEU A O 1
ATOM 2048 N N . LYS A 1 252 ? 18.848 13.100 -18.305 1.00 92.75 252 LYS A N 1
ATOM 2049 C CA . LYS A 1 252 ? 18.863 14.183 -19.303 1.00 92.75 252 LYS A CA 1
ATOM 2050 C C . LYS A 1 252 ? 20.284 14.585 -19.677 1.00 92.75 252 LYS A C 1
ATOM 2052 O O . LYS A 1 252 ? 20.621 14.537 -20.855 1.00 92.75 252 LYS A O 1
ATOM 2057 N N . ILE A 1 253 ? 21.139 14.853 -18.686 1.00 93.12 253 ILE A N 1
ATOM 2058 C CA . ILE A 1 253 ? 22.558 15.174 -18.913 1.00 93.12 253 ILE A CA 1
ATOM 2059 C C . ILE A 1 253 ? 23.241 14.054 -19.711 1.00 93.12 253 ILE A C 1
ATOM 2061 O O . ILE A 1 253 ? 23.972 14.313 -20.665 1.00 93.12 253 ILE A O 1
ATOM 2065 N N . ARG A 1 254 ? 22.982 12.786 -19.362 1.00 92.06 254 ARG A N 1
ATOM 2066 C CA . ARG A 1 254 ? 23.534 11.636 -20.091 1.00 92.06 254 ARG A CA 1
ATOM 2067 C C . ARG A 1 254 ? 23.021 11.563 -21.531 1.00 92.06 254 ARG A C 1
ATOM 2069 O O . ARG A 1 254 ? 23.789 11.225 -22.428 1.00 92.06 254 ARG A O 1
ATOM 2076 N N . SER A 1 255 ? 21.744 11.865 -21.755 1.00 92.56 255 SER A N 1
ATOM 2077 C CA . SER A 1 255 ? 21.155 11.930 -23.093 1.00 92.56 255 SER A CA 1
ATOM 2078 C C . SER A 1 255 ? 21.808 13.024 -23.936 1.00 92.56 255 SER A C 1
ATOM 2080 O O . SER A 1 255 ? 22.168 12.766 -25.078 1.00 92.56 255 SER A O 1
ATOM 2082 N N . GLU A 1 256 ? 22.017 14.217 -23.378 1.00 92.75 256 GLU A N 1
ATOM 2083 C CA . GLU A 1 256 ? 22.696 15.328 -24.058 1.00 92.75 256 GLU A CA 1
ATOM 2084 C C . GLU A 1 256 ? 24.152 14.985 -24.398 1.00 92.75 256 GLU A C 1
ATOM 2086 O O . GLU A 1 256 ? 24.608 15.235 -25.515 1.00 92.75 256 GLU A O 1
ATOM 2091 N N . GLN A 1 257 ? 24.871 14.340 -23.474 1.00 92.19 257 GLN A N 1
ATOM 2092 C CA . GLN A 1 257 ? 26.230 13.850 -23.720 1.00 92.19 257 GLN A CA 1
ATOM 2093 C C . GLN A 1 257 ? 26.274 12.831 -24.863 1.00 92.19 257 GLN A C 1
ATOM 2095 O O . GLN A 1 257 ? 27.140 12.933 -25.731 1.00 92.19 257 GLN A O 1
ATOM 2100 N N . MET A 1 258 ? 25.342 11.871 -24.893 1.00 90.00 258 MET A N 1
ATOM 2101 C CA . MET A 1 258 ? 25.251 10.902 -25.991 1.00 90.00 258 MET A CA 1
ATOM 2102 C C . MET A 1 258 ? 24.919 11.577 -27.322 1.00 90.00 258 MET A C 1
ATOM 2104 O O . MET A 1 258 ? 25.526 11.230 -28.333 1.00 90.00 258 MET A O 1
ATOM 2108 N N . SER A 1 259 ? 24.014 12.558 -27.336 1.00 89.75 259 SER A N 1
ATOM 2109 C CA . SER A 1 259 ? 23.707 13.329 -28.546 1.00 89.75 259 SER A CA 1
ATOM 2110 C C . SER A 1 259 ? 24.935 14.079 -29.066 1.00 89.75 259 SER A C 1
ATOM 2112 O O . SER A 1 259 ? 25.241 13.992 -30.250 1.00 89.75 259 SER A O 1
ATOM 2114 N N . SER A 1 260 ? 25.701 14.736 -28.189 1.00 90.69 260 SER A N 1
ATOM 2115 C CA . SER A 1 260 ? 26.940 15.423 -28.583 1.00 90.69 260 SER A CA 1
ATOM 2116 C C . SER A 1 260 ? 28.016 14.451 -29.086 1.00 90.69 260 SER A C 1
ATOM 2118 O O . SER A 1 260 ? 28.715 14.734 -30.060 1.00 90.69 260 SER A O 1
ATOM 2120 N N . GLN A 1 261 ? 28.144 13.274 -28.464 1.00 90.25 261 GLN A N 1
ATOM 2121 C CA . GLN A 1 261 ? 29.028 12.216 -28.962 1.00 90.25 261 GLN A CA 1
ATOM 2122 C C . GLN A 1 261 ? 28.608 11.749 -30.357 1.00 90.25 261 GLN A C 1
ATOM 2124 O O . GLN A 1 261 ? 29.458 11.633 -31.235 1.00 90.25 261 GLN A O 1
ATOM 2129 N N . LEU A 1 262 ? 27.308 11.541 -30.575 1.00 89.25 262 LEU A N 1
ATOM 2130 C CA . LEU A 1 262 ? 26.768 11.142 -31.869 1.00 89.25 262 LEU A CA 1
ATOM 2131 C C . LEU A 1 262 ? 27.038 12.202 -32.944 1.00 89.25 262 LEU A C 1
ATOM 2133 O O . LEU A 1 262 ? 27.479 11.850 -34.034 1.00 89.25 262 LEU A O 1
ATOM 2137 N N . GLU A 1 263 ? 26.834 13.486 -32.641 1.00 86.88 263 GLU A N 1
ATOM 2138 C CA . GLU A 1 263 ? 27.160 14.593 -33.553 1.00 86.88 263 GLU A CA 1
ATOM 2139 C C . GLU A 1 263 ? 28.645 14.603 -33.933 1.00 86.88 263 GLU A C 1
ATOM 2141 O O . GLU A 1 263 ? 28.979 14.719 -35.113 1.00 86.88 263 GLU A O 1
ATOM 2146 N N . ASN A 1 264 ? 29.542 14.413 -32.960 1.00 86.38 264 ASN A N 1
ATOM 2147 C CA . ASN A 1 264 ? 30.980 14.332 -33.218 1.00 86.38 264 ASN A CA 1
ATOM 2148 C C . ASN A 1 264 ? 31.342 13.119 -34.086 1.00 86.38 264 ASN A C 1
ATOM 2150 O O . ASN A 1 264 ? 32.112 13.256 -35.033 1.00 86.38 264 ASN A O 1
ATOM 2154 N N . THR A 1 265 ? 30.757 11.949 -33.822 1.00 83.62 265 THR A N 1
ATOM 2155 C CA . THR A 1 265 ? 30.968 10.753 -34.649 1.00 83.62 265 THR A CA 1
ATOM 2156 C C . THR A 1 265 ? 30.435 10.947 -36.068 1.00 83.62 265 THR A C 1
ATOM 2158 O O . THR A 1 265 ? 31.099 10.567 -37.031 1.00 83.62 265 THR A O 1
ATOM 2161 N N . ILE A 1 266 ? 29.269 11.581 -36.231 1.00 80.31 266 ILE A N 1
ATOM 2162 C CA . ILE A 1 266 ? 28.745 11.944 -37.552 1.00 80.31 266 ILE A CA 1
ATOM 2163 C C . ILE A 1 266 ? 29.725 12.881 -38.253 1.00 80.31 266 ILE A C 1
ATOM 2165 O O . ILE A 1 266 ? 30.060 12.627 -39.405 1.00 80.31 266 ILE A O 1
ATOM 2169 N N . LEU A 1 267 ? 30.233 13.919 -37.586 1.00 80.81 267 LEU A N 1
ATOM 2170 C CA . LEU A 1 267 ? 31.246 14.821 -38.145 1.00 80.81 267 LEU A CA 1
ATOM 2171 C C . LEU A 1 267 ? 32.528 14.083 -38.550 1.00 80.81 267 LEU A C 1
ATOM 2173 O O . LEU A 1 267 ? 33.091 14.384 -39.596 1.00 80.81 267 LEU A O 1
ATOM 2177 N N . GLU A 1 268 ? 32.995 13.114 -37.767 1.00 78.88 268 GLU A N 1
ATOM 2178 C CA . GLU A 1 268 ? 34.169 12.305 -38.112 1.00 78.88 268 GLU A CA 1
ATOM 2179 C C . GLU A 1 268 ? 33.935 11.417 -39.337 1.00 78.88 268 GLU A C 1
ATOM 2181 O O . GLU A 1 268 ? 34.793 11.359 -40.214 1.00 78.88 268 GLU A O 1
ATOM 2186 N N . ILE A 1 269 ? 32.770 10.771 -39.437 1.00 71.44 269 ILE A N 1
ATOM 2187 C CA . ILE A 1 269 ? 32.418 9.901 -40.571 1.00 71.44 269 ILE A CA 1
ATOM 2188 C C . ILE A 1 269 ? 32.104 10.721 -41.833 1.00 71.44 269 ILE A C 1
ATOM 2190 O O . ILE A 1 269 ? 32.398 10.292 -42.947 1.00 71.44 269 ILE A O 1
ATOM 2194 N N . THR A 1 270 ? 31.491 11.897 -41.676 1.00 69.56 270 THR A N 1
ATOM 2195 C CA . THR A 1 270 ? 31.076 12.776 -42.785 1.00 69.56 270 THR A CA 1
ATOM 2196 C C . THR A 1 270 ? 32.139 13.788 -43.193 1.00 69.56 270 THR A C 1
ATOM 2198 O O . THR A 1 270 ? 31.970 14.452 -44.219 1.00 69.56 270 THR A O 1
ATOM 2201 N N . LYS A 1 271 ? 33.255 13.889 -42.455 1.00 66.38 271 LYS A N 1
ATOM 2202 C CA . LYS A 1 271 ? 34.476 14.534 -42.943 1.00 66.38 271 LYS A CA 1
ATOM 2203 C C . LYS A 1 271 ? 34.923 13.791 -44.197 1.00 66.38 271 LYS A C 1
ATOM 2205 O O . LYS A 1 271 ? 35.590 12.762 -44.136 1.00 66.38 271 LYS A O 1
ATOM 2210 N N . ALA A 1 272 ? 34.524 14.329 -45.346 1.00 57.38 272 ALA A N 1
ATOM 2211 C CA . ALA A 1 272 ? 35.034 13.905 -46.634 1.00 57.38 272 ALA A CA 1
ATOM 2212 C C . ALA A 1 272 ? 36.573 13.929 -46.577 1.00 57.38 272 ALA A C 1
ATOM 2214 O O . ALA A 1 272 ? 37.133 14.878 -46.012 1.00 57.38 272 ALA A O 1
ATOM 2215 N N . PRO A 1 273 ? 37.266 12.912 -47.123 1.00 59.03 273 PRO A N 1
ATOM 2216 C CA . PRO A 1 273 ? 38.714 12.972 -47.250 1.00 59.03 273 PRO A CA 1
ATOM 2217 C C . PRO A 1 273 ? 39.089 14.274 -47.966 1.00 59.03 273 PRO A C 1
ATOM 2219 O O . PRO A 1 273 ? 38.407 14.684 -48.908 1.00 59.03 273 PRO A O 1
ATOM 2222 N N . ASP A 1 274 ? 40.124 14.947 -47.454 1.00 59.97 274 ASP A N 1
ATOM 2223 C CA . ASP A 1 274 ? 40.570 16.262 -47.919 1.00 59.97 274 ASP A CA 1
ATOM 2224 C C . ASP A 1 274 ? 40.659 16.294 -49.457 1.00 59.97 274 ASP A C 1
ATOM 2226 O O . ASP A 1 274 ? 41.061 15.318 -50.093 1.00 59.97 274 ASP A O 1
ATOM 2230 N N . LEU A 1 275 ? 40.296 17.421 -50.072 1.00 59.44 275 LEU A N 1
ATOM 2231 C CA . LEU A 1 275 ? 40.372 17.657 -51.521 1.00 59.44 275 LEU A CA 1
ATOM 2232 C C . LEU A 1 275 ? 41.769 17.347 -52.090 1.00 59.44 275 LEU A C 1
ATOM 2234 O O . LEU A 1 275 ? 41.903 17.027 -53.272 1.00 59.44 275 LEU A O 1
ATOM 2238 N N . VAL A 1 276 ? 42.797 17.422 -51.240 1.00 61.69 276 VAL A N 1
ATOM 2239 C CA . VAL A 1 276 ? 44.172 16.987 -51.516 1.00 61.69 276 VAL A CA 1
ATOM 2240 C C . VAL A 1 276 ? 44.245 15.481 -51.806 1.00 61.69 276 VAL A C 1
ATOM 2242 O O . VAL A 1 276 ? 44.784 15.098 -52.837 1.00 61.69 276 VAL A O 1
ATOM 2245 N N . SER A 1 277 ? 43.595 14.634 -51.001 1.00 64.81 277 SER A N 1
ATOM 2246 C CA . SER A 1 277 ? 43.556 13.176 -51.203 1.00 64.81 277 SER A CA 1
ATOM 2247 C C . SER A 1 277 ? 42.886 12.787 -52.525 1.00 64.81 277 SER A C 1
ATOM 2249 O O . SER A 1 277 ? 43.338 11.865 -53.202 1.00 64.81 277 SER A O 1
ATOM 2251 N N . TYR A 1 278 ? 41.848 13.518 -52.945 1.00 68.94 278 TYR A N 1
ATOM 2252 C CA . TYR A 1 278 ? 41.222 13.297 -54.252 1.00 68.94 278 TYR A CA 1
ATOM 2253 C C . TYR A 1 278 ? 42.135 13.674 -55.422 1.00 68.94 278 TYR A C 1
ATOM 2255 O O . TYR A 1 278 ? 42.133 12.976 -56.437 1.00 68.94 278 TYR A O 1
ATOM 2263 N N . LYS A 1 279 ? 42.919 14.752 -55.292 1.00 73.75 279 LYS A N 1
ATOM 2264 C CA . LYS A 1 279 ? 43.908 15.138 -56.309 1.00 73.75 279 LYS A CA 1
ATOM 2265 C C . LYS A 1 279 ? 45.040 14.122 -56.404 1.00 73.75 279 LYS A C 1
ATOM 2267 O O . LYS A 1 279 ? 45.365 13.719 -57.514 1.00 73.75 279 LYS A O 1
ATOM 2272 N N . ASP A 1 280 ? 45.545 13.639 -55.272 1.00 78.19 280 ASP A N 1
ATOM 2273 C CA . ASP A 1 280 ? 46.602 12.622 -55.242 1.00 78.19 280 ASP A CA 1
ATOM 2274 C C . ASP A 1 280 ? 46.144 11.324 -55.931 1.00 78.19 280 ASP A C 1
ATOM 2276 O O . ASP A 1 280 ? 46.834 10.802 -56.807 1.00 78.19 280 ASP A O 1
ATOM 2280 N N . ILE A 1 281 ? 44.921 10.860 -55.635 1.00 78.75 281 ILE A N 1
ATOM 2281 C CA . ILE A 1 281 ? 44.315 9.693 -56.302 1.00 78.75 281 ILE A CA 1
ATOM 2282 C C . ILE A 1 281 ? 44.113 9.952 -57.804 1.00 78.75 281 ILE A C 1
ATOM 2284 O O . ILE A 1 281 ? 44.248 9.042 -58.630 1.00 78.75 281 ILE A O 1
ATOM 2288 N N . GLN A 1 282 ? 43.761 11.176 -58.198 1.00 82.06 282 GLN A N 1
ATOM 2289 C CA . GLN A 1 282 ? 43.569 11.529 -59.603 1.00 82.06 282 GLN A CA 1
ATOM 2290 C C . GLN A 1 282 ? 44.900 11.547 -60.372 1.00 82.06 282 GLN A C 1
ATOM 2292 O O . GLN A 1 282 ? 44.955 11.042 -61.499 1.00 82.06 282 GLN A O 1
ATOM 2297 N N . ASP A 1 283 ? 45.962 12.074 -59.767 1.00 84.38 283 ASP A N 1
ATOM 2298 C CA . ASP A 1 283 ? 47.306 12.138 -60.343 1.00 84.38 283 ASP A CA 1
ATOM 2299 C C . ASP A 1 283 ? 47.944 10.745 -60.442 1.00 84.38 283 ASP A C 1
ATOM 2301 O O . ASP A 1 283 ? 48.529 10.392 -61.476 1.00 84.38 283 ASP A O 1
ATOM 2305 N N . GLU A 1 284 ? 47.749 9.897 -59.429 1.00 85.81 284 GLU A N 1
ATOM 2306 C CA . GLU A 1 284 ? 48.156 8.491 -59.464 1.00 85.81 284 GLU A CA 1
ATOM 2307 C C . GLU A 1 284 ? 47.434 7.737 -60.593 1.00 85.81 284 GLU A C 1
ATOM 2309 O O . GLU A 1 284 ? 48.073 7.086 -61.424 1.00 85.81 284 GLU A O 1
ATOM 2314 N N . ASN A 1 285 ? 46.115 7.914 -60.731 1.00 84.38 285 ASN A N 1
ATOM 2315 C CA . ASN A 1 285 ? 45.346 7.314 -61.825 1.00 84.38 285 ASN A CA 1
ATOM 2316 C C . ASN A 1 285 ? 45.796 7.793 -63.215 1.00 84.38 285 ASN A C 1
ATOM 2318 O O . ASN A 1 285 ? 45.806 7.012 -64.173 1.00 84.38 285 ASN A O 1
ATOM 2322 N N . GLN A 1 286 ? 46.168 9.068 -63.366 1.00 88.19 286 GLN A N 1
ATOM 2323 C CA . GLN A 1 286 ? 46.728 9.567 -64.626 1.00 88.19 286 GLN A CA 1
ATOM 2324 C C . GLN A 1 286 ? 48.095 8.948 -64.930 1.00 88.19 286 GLN A C 1
ATOM 2326 O O . GLN A 1 286 ? 48.383 8.638 -66.090 1.00 88.19 286 GLN A O 1
ATOM 2331 N N . THR A 1 287 ? 48.920 8.751 -63.904 1.00 89.06 287 THR A N 1
ATOM 2332 C CA . THR A 1 287 ? 50.238 8.119 -64.026 1.00 89.06 287 THR A CA 1
ATOM 2333 C C . THR A 1 287 ? 50.094 6.660 -64.451 1.00 89.06 287 THR A C 1
ATOM 2335 O O . THR A 1 287 ? 50.656 6.264 -65.474 1.00 89.06 287 THR A O 1
ATOM 2338 N N . LEU A 1 288 ? 49.227 5.899 -63.777 1.00 88.56 288 LEU A N 1
ATOM 2339 C CA . LEU A 1 288 ? 48.921 4.508 -64.120 1.00 88.56 288 LEU A CA 1
ATOM 2340 C C . LEU A 1 288 ? 48.375 4.362 -65.549 1.00 88.56 288 LEU A C 1
ATOM 2342 O O . LEU A 1 288 ? 48.781 3.457 -66.279 1.00 88.56 288 LEU A O 1
ATOM 2346 N N . LYS A 1 289 ? 47.515 5.283 -66.010 1.00 88.75 289 LYS A N 1
ATOM 2347 C CA . LYS A 1 289 ? 47.029 5.289 -67.404 1.00 88.75 289 LYS A CA 1
ATOM 2348 C C . LYS A 1 289 ? 48.150 5.501 -68.427 1.00 88.75 289 LYS A C 1
ATOM 2350 O O . LYS A 1 289 ? 48.137 4.872 -69.488 1.00 88.75 289 LYS A O 1
ATOM 2355 N N . LYS A 1 290 ? 49.122 6.372 -68.134 1.00 89.69 290 LYS A N 1
ATOM 2356 C CA . LYS A 1 290 ? 50.291 6.590 -69.008 1.00 89.69 290 LYS A CA 1
ATOM 2357 C C . LYS A 1 290 ? 51.203 5.363 -69.039 1.00 89.69 290 LYS A C 1
ATOM 2359 O O . LYS A 1 290 ? 51.676 4.985 -70.115 1.00 89.69 290 LYS A O 1
ATOM 2364 N N . GLU A 1 291 ? 51.419 4.721 -67.894 1.00 88.62 291 GLU A N 1
ATOM 2365 C CA . GLU A 1 291 ? 52.190 3.478 -67.817 1.00 88.62 291 GLU A CA 1
ATOM 2366 C C . GLU A 1 291 ? 51.532 2.346 -68.608 1.00 88.62 291 GLU A C 1
ATOM 2368 O O . GLU A 1 291 ? 52.210 1.702 -69.409 1.00 88.62 291 GLU A O 1
ATOM 2373 N N . LEU A 1 292 ? 50.217 2.152 -68.457 1.00 87.44 292 LEU A N 1
ATOM 2374 C CA . LEU A 1 292 ? 49.441 1.179 -69.235 1.00 87.44 292 LEU A CA 1
ATOM 2375 C C . LEU A 1 292 ? 49.606 1.404 -70.743 1.00 87.44 292 LEU A C 1
ATOM 2377 O O . LEU A 1 292 ? 49.998 0.488 -71.458 1.00 87.44 292 LEU A O 1
ATOM 2381 N N . SER A 1 293 ? 49.440 2.643 -71.219 1.00 89.19 293 SER A N 1
ATOM 2382 C CA . SER A 1 293 ? 49.626 2.968 -72.642 1.00 89.19 293 SER A CA 1
ATOM 2383 C C . SER A 1 293 ? 51.049 2.682 -73.143 1.00 89.19 293 SER A C 1
ATOM 2385 O O . SER A 1 293 ? 51.249 2.270 -74.289 1.00 89.19 293 SER A O 1
ATOM 2387 N N . THR A 1 294 ? 52.060 2.890 -72.297 1.00 87.38 294 THR A N 1
ATOM 2388 C CA . THR A 1 294 ? 53.457 2.583 -72.636 1.00 87.38 294 THR A CA 1
ATOM 2389 C C . THR A 1 294 ? 53.671 1.073 -72.725 1.00 87.38 294 THR A C 1
ATOM 2391 O O . THR A 1 294 ? 54.271 0.599 -73.692 1.00 87.38 294 THR A O 1
ATOM 2394 N N . LYS A 1 295 ? 53.135 0.310 -71.764 1.00 88.12 295 LYS A N 1
ATOM 2395 C CA . LYS A 1 295 ? 53.180 -1.157 -71.770 1.00 88.12 295 LYS A CA 1
ATOM 2396 C C . LYS A 1 295 ? 52.475 -1.733 -72.999 1.00 88.12 295 LYS A C 1
ATOM 2398 O O . LYS A 1 295 ? 53.061 -2.580 -73.668 1.00 88.12 295 LYS A O 1
ATOM 2403 N N . ASP A 1 296 ? 51.317 -1.203 -73.386 1.00 87.94 296 ASP A N 1
ATOM 2404 C CA . ASP A 1 296 ? 50.604 -1.630 -74.598 1.00 87.94 296 ASP A CA 1
ATOM 2405 C C . ASP A 1 296 ? 51.433 -1.417 -75.871 1.00 87.94 296 ASP A C 1
ATOM 2407 O O . ASP A 1 296 ? 51.515 -2.300 -76.728 1.00 87.94 296 ASP A O 1
ATOM 2411 N N . LYS A 1 297 ? 52.120 -0.272 -75.991 1.00 89.44 297 LYS A N 1
ATOM 2412 C CA . LYS A 1 297 ? 53.024 -0.003 -77.126 1.00 89.44 297 LYS A CA 1
ATOM 2413 C C . LYS A 1 297 ? 54.198 -0.980 -77.171 1.00 89.44 297 LYS A C 1
ATOM 2415 O O . LYS A 1 297 ? 54.604 -1.398 -78.257 1.00 89.44 297 LYS A O 1
ATOM 2420 N N . ILE A 1 298 ? 54.752 -1.340 -76.013 1.00 88.12 298 ILE A N 1
ATOM 2421 C CA . ILE A 1 298 ? 55.829 -2.333 -75.917 1.00 88.12 298 ILE A CA 1
ATOM 2422 C C . ILE A 1 298 ? 55.311 -3.709 -76.345 1.00 88.12 298 ILE A C 1
ATOM 2424 O O . ILE A 1 298 ? 55.940 -4.357 -77.179 1.00 88.12 298 ILE A O 1
ATOM 2428 N N . ILE A 1 299 ? 54.139 -4.122 -75.856 1.00 86.38 299 ILE A N 1
ATOM 2429 C CA . ILE A 1 299 ? 53.497 -5.387 -76.238 1.00 86.38 299 ILE A CA 1
ATOM 2430 C C . ILE A 1 299 ? 53.260 -5.442 -77.753 1.00 86.38 299 ILE A C 1
ATOM 2432 O O . ILE A 1 299 ? 53.550 -6.456 -78.389 1.00 86.38 299 ILE A O 1
ATOM 2436 N N . GLN A 1 300 ? 52.793 -4.349 -78.364 1.00 86.56 300 GLN A N 1
ATOM 2437 C CA . GLN A 1 300 ? 52.620 -4.277 -79.816 1.00 86.56 300 GLN A CA 1
ATOM 2438 C C . GLN A 1 300 ? 53.940 -4.472 -80.572 1.00 86.56 300 GLN A C 1
ATOM 2440 O O . GLN A 1 300 ? 53.977 -5.264 -81.515 1.00 86.56 300 GLN A O 1
ATOM 2445 N N . LYS A 1 301 ? 55.029 -3.814 -80.148 1.00 88.88 301 LYS A N 1
ATOM 2446 C CA . LYS A 1 301 ? 56.356 -4.004 -80.761 1.00 88.88 301 LYS A CA 1
ATOM 2447 C C . LYS A 1 301 ? 56.844 -5.445 -80.631 1.00 88.88 301 LYS A C 1
ATOM 2449 O O . LYS A 1 301 ? 57.221 -6.046 -81.633 1.00 88.88 301 LYS A O 1
ATOM 2454 N N . LEU A 1 302 ? 56.751 -6.021 -79.433 1.00 84.50 302 LEU A N 1
ATOM 2455 C CA . LEU A 1 302 ? 57.148 -7.409 -79.182 1.00 84.50 302 LEU A CA 1
ATOM 2456 C C . LEU A 1 302 ? 56.350 -8.398 -80.041 1.00 84.50 302 LEU A C 1
ATOM 2458 O O . LEU A 1 302 ? 56.901 -9.379 -80.535 1.00 84.50 302 LEU A O 1
ATOM 2462 N N . ASN A 1 303 ? 55.062 -8.139 -80.275 1.00 84.44 303 ASN A N 1
ATOM 2463 C CA . ASN A 1 303 ? 54.238 -8.972 -81.151 1.00 84.44 303 ASN A CA 1
ATOM 2464 C C . ASN A 1 303 ? 54.660 -8.890 -82.627 1.00 84.44 303 ASN A C 1
ATOM 2466 O O . ASN A 1 303 ? 54.601 -9.906 -83.328 1.00 84.44 303 ASN A O 1
ATOM 2470 N N . VAL A 1 304 ? 55.105 -7.720 -83.099 1.00 88.69 304 VAL A N 1
ATOM 2471 C CA . VAL A 1 304 ? 55.673 -7.563 -84.448 1.00 88.69 304 VAL A CA 1
ATOM 2472 C C . VAL A 1 304 ? 56.988 -8.335 -84.561 1.00 88.69 304 VAL A C 1
ATOM 2474 O O . VAL A 1 304 ? 57.107 -9.189 -85.439 1.00 88.69 304 VAL A O 1
ATOM 2477 N N . GLU A 1 305 ? 57.918 -8.136 -83.626 1.00 85.94 305 GLU A N 1
ATOM 2478 C CA . GLU A 1 305 ? 59.211 -8.838 -83.611 1.00 85.94 305 GLU A CA 1
ATOM 2479 C C . GLU A 1 305 ? 59.030 -10.360 -83.530 1.00 85.94 305 GLU A C 1
ATOM 2481 O O . GLU A 1 305 ? 59.645 -11.114 -84.284 1.00 85.94 305 GLU A O 1
ATOM 2486 N N . LYS A 1 306 ? 58.105 -10.839 -82.688 1.00 83.69 306 LYS A N 1
ATOM 2487 C CA . LYS A 1 306 ? 57.743 -12.262 -82.596 1.00 83.69 306 LYS A CA 1
ATOM 2488 C C . LYS A 1 306 ? 57.248 -12.817 -83.933 1.00 83.69 306 LYS A C 1
ATOM 2490 O O . LYS A 1 306 ? 57.538 -13.969 -84.268 1.00 83.69 306 LYS A O 1
ATOM 2495 N N . LYS A 1 307 ? 56.490 -12.032 -84.705 1.00 84.75 307 LYS A N 1
ATOM 2496 C CA . LYS A 1 307 ? 55.996 -12.434 -86.031 1.00 84.75 307 LYS A CA 1
ATOM 2497 C C . LYS A 1 307 ? 57.135 -12.513 -87.049 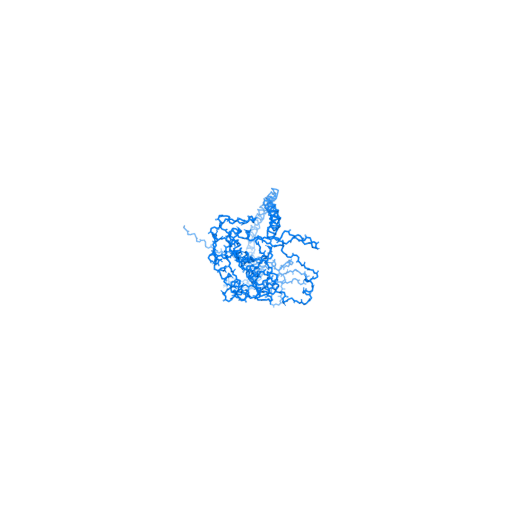1.00 84.75 307 LYS A C 1
ATOM 2499 O O . LYS A 1 307 ? 57.185 -13.479 -87.810 1.00 84.75 307 LYS A O 1
ATOM 2504 N N . GLU A 1 308 ? 58.054 -11.553 -87.034 1.00 86.50 308 GLU A N 1
ATOM 2505 C CA . GLU A 1 308 ? 59.242 -11.547 -87.897 1.00 86.50 308 GLU A CA 1
ATOM 2506 C C . GLU A 1 308 ? 60.179 -12.719 -87.583 1.00 86.50 308 GLU A C 1
ATOM 2508 O O . GLU A 1 308 ? 60.596 -13.444 -88.489 1.00 86.50 308 GLU A O 1
ATOM 2513 N N . LEU A 1 309 ? 60.427 -12.987 -86.299 1.00 82.62 309 LEU A N 1
ATOM 2514 C CA . LEU A 1 309 ? 61.192 -14.147 -85.836 1.00 82.62 309 LEU A CA 1
ATOM 2515 C C . LEU A 1 309 ? 60.573 -15.465 -86.305 1.00 82.62 309 LEU A C 1
ATOM 2517 O O . LEU A 1 309 ? 61.289 -16.315 -86.832 1.00 82.62 309 LEU A O 1
ATOM 2521 N N . LYS A 1 310 ? 59.245 -15.627 -86.199 1.00 80.12 310 LYS A N 1
ATOM 2522 C CA . LYS A 1 310 ? 58.546 -16.810 -86.734 1.00 80.12 310 LYS A CA 1
ATOM 2523 C C . LYS A 1 310 ? 58.750 -16.971 -88.242 1.00 80.12 310 LYS A C 1
ATOM 2525 O O . LYS A 1 310 ? 58.982 -18.083 -88.710 1.00 80.12 310 LYS A O 1
ATOM 2530 N N . GLN A 1 311 ? 58.687 -15.883 -89.009 1.00 82.25 311 GLN A N 1
ATOM 2531 C CA . GLN A 1 311 ? 58.926 -15.931 -90.456 1.00 82.25 311 GLN A CA 1
ATOM 2532 C C . GLN A 1 311 ? 60.380 -16.287 -90.790 1.00 82.25 311 GLN A C 1
ATOM 2534 O O . GLN A 1 311 ? 60.628 -17.078 -91.702 1.00 82.25 311 GLN A O 1
ATOM 2539 N N . SER A 1 312 ? 61.337 -15.736 -90.041 1.00 80.69 312 SER A N 1
ATOM 2540 C CA . SER A 1 312 ? 62.760 -16.049 -90.187 1.00 80.69 312 SER A CA 1
ATOM 2541 C C . SER A 1 312 ? 63.049 -17.517 -89.863 1.00 80.69 312 SER A C 1
ATOM 2543 O O . SER A 1 312 ? 63.724 -18.195 -90.640 1.00 80.69 312 SER A O 1
ATOM 2545 N N . LEU A 1 313 ? 62.458 -18.042 -88.784 1.00 80.06 313 LEU A N 1
ATOM 2546 C CA . LEU A 1 313 ? 62.551 -19.450 -88.400 1.00 80.06 313 LEU A CA 1
ATOM 2547 C C . LEU A 1 313 ? 62.010 -20.368 -89.504 1.00 80.06 313 LEU A C 1
ATOM 2549 O O . LEU A 1 313 ? 62.680 -21.321 -89.889 1.00 80.06 313 LEU A O 1
ATOM 2553 N N . GLU A 1 314 ? 60.840 -20.059 -90.071 1.00 76.94 314 GLU A N 1
ATOM 2554 C CA . GLU A 1 314 ? 60.269 -20.821 -91.190 1.00 76.94 314 GLU A CA 1
ATOM 2555 C C . GLU A 1 314 ? 61.164 -20.792 -92.435 1.00 76.94 314 GLU A C 1
ATOM 2557 O O . GLU A 1 314 ? 61.335 -21.805 -93.121 1.00 76.94 314 GLU A O 1
ATOM 2562 N N . LYS A 1 315 ? 61.790 -19.647 -92.725 1.00 80.62 315 LYS A N 1
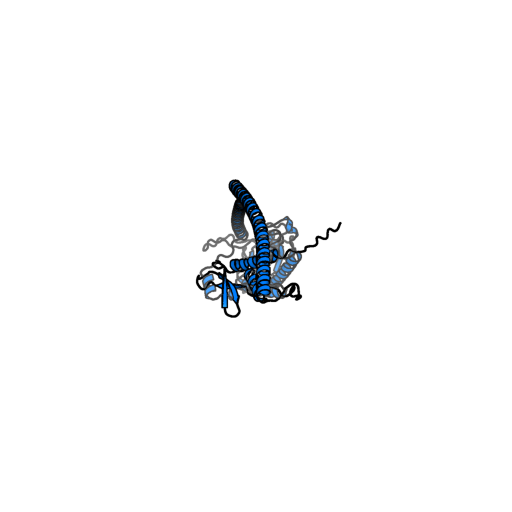ATOM 2563 C CA . LYS A 1 315 ? 62.753 -19.525 -93.825 1.00 80.62 315 LYS A CA 1
ATOM 2564 C C . LYS A 1 315 ? 63.985 -20.398 -93.580 1.00 80.62 315 LYS A C 1
ATOM 2566 O O . LYS A 1 315 ? 64.390 -21.129 -94.485 1.00 80.62 315 LYS A O 1
ATOM 2571 N N . TRP A 1 316 ? 64.531 -20.369 -92.366 1.00 76.12 316 TRP A N 1
ATOM 2572 C CA . TRP A 1 316 ? 65.645 -21.223 -91.951 1.00 76.12 316 TRP A CA 1
ATOM 2573 C C . TRP A 1 316 ? 65.285 -22.707 -92.022 1.00 76.12 316 TRP A C 1
ATOM 2575 O O . TRP A 1 316 ? 66.032 -23.488 -92.605 1.00 76.12 316 TRP A O 1
ATOM 2585 N N . LYS A 1 317 ? 64.099 -23.097 -91.540 1.00 75.94 317 LYS A N 1
ATOM 2586 C CA . LYS A 1 317 ? 63.588 -24.472 -91.627 1.00 75.94 317 LYS A CA 1
ATOM 2587 C C . LYS A 1 317 ? 63.537 -24.960 -93.078 1.00 75.94 317 LYS A C 1
ATOM 2589 O O . LYS A 1 317 ? 64.005 -26.058 -93.377 1.00 75.94 317 LYS A O 1
ATOM 2594 N N . ARG A 1 318 ? 63.048 -24.128 -94.009 1.00 74.19 318 ARG A N 1
ATOM 2595 C CA . ARG A 1 318 ? 63.055 -24.440 -95.453 1.00 74.19 318 ARG A CA 1
ATOM 2596 C C . ARG A 1 318 ? 64.466 -24.561 -96.022 1.00 74.19 318 ARG A C 1
ATOM 2598 O O . ARG A 1 318 ? 64.714 -25.466 -96.814 1.00 74.19 318 ARG A O 1
ATOM 2605 N N . GLN A 1 319 ? 65.381 -23.674 -95.635 1.00 75.31 319 GLN A N 1
ATOM 2606 C CA . GLN A 1 319 ? 66.773 -23.719 -96.088 1.00 75.31 319 GLN A CA 1
ATOM 2607 C C . GLN A 1 319 ? 67.490 -24.976 -95.592 1.00 75.31 319 GLN A C 1
ATOM 2609 O O . GLN A 1 319 ? 68.112 -25.663 -96.399 1.00 75.31 319 GLN A O 1
ATOM 2614 N N . CYS A 1 320 ? 67.337 -25.332 -94.316 1.00 72.19 320 CYS A N 1
ATOM 2615 C CA . CYS A 1 320 ? 67.874 -26.571 -93.757 1.00 72.19 320 CYS A CA 1
ATOM 2616 C C . CYS A 1 320 ? 67.312 -27.803 -94.473 1.00 72.19 320 CYS A C 1
ATOM 2618 O O . CYS A 1 320 ? 68.092 -28.656 -94.886 1.00 72.19 320 CYS A O 1
ATOM 2620 N N . MET A 1 321 ? 65.994 -27.871 -94.712 1.00 69.88 321 MET A N 1
ATOM 2621 C CA . MET A 1 321 ? 65.400 -28.956 -95.509 1.00 69.88 321 MET A CA 1
ATOM 2622 C C . MET A 1 321 ? 65.987 -29.017 -96.923 1.00 69.88 321 MET A C 1
ATOM 2624 O O . MET A 1 321 ? 66.265 -30.098 -97.435 1.00 69.88 321 MET A O 1
ATOM 2628 N N . HIS A 1 322 ? 66.211 -27.868 -97.563 1.00 71.50 322 HIS A N 1
ATOM 2629 C CA . HIS A 1 322 ? 66.790 -27.825 -98.902 1.00 71.50 322 HIS A CA 1
ATOM 2630 C C . HIS A 1 322 ? 68.251 -28.299 -98.920 1.00 71.50 322 HIS A C 1
ATOM 2632 O O . HIS A 1 322 ? 68.638 -29.050 -99.815 1.00 71.50 322 HIS A O 1
ATOM 2638 N N . ILE A 1 323 ? 69.049 -27.909 -97.922 1.00 70.50 323 ILE A N 1
ATOM 2639 C CA . ILE A 1 323 ? 70.431 -28.373 -97.749 1.00 70.50 323 ILE A CA 1
ATOM 2640 C C . ILE A 1 323 ? 70.452 -29.878 -97.472 1.00 70.50 323 ILE A C 1
ATOM 2642 O O . ILE A 1 323 ? 71.187 -30.591 -98.151 1.00 70.50 323 ILE A O 1
ATOM 2646 N N . ALA A 1 324 ? 69.617 -30.370 -96.553 1.00 66.12 324 ALA A N 1
ATOM 2647 C CA . ALA A 1 324 ? 69.497 -31.792 -96.241 1.00 66.12 324 ALA A CA 1
ATOM 2648 C C . ALA A 1 324 ? 69.126 -32.610 -97.487 1.00 66.12 324 ALA A C 1
ATOM 2650 O O . ALA A 1 324 ? 69.805 -33.582 -97.801 1.00 66.12 324 ALA A O 1
ATOM 2651 N N . ASN A 1 325 ? 68.141 -32.156 -98.270 1.00 67.94 325 ASN A N 1
ATOM 2652 C CA . ASN A 1 325 ? 67.770 -32.790 -99.538 1.00 67.94 325 ASN A CA 1
ATOM 2653 C C . ASN A 1 325 ? 68.919 -32.761 -100.559 1.00 67.94 325 ASN A C 1
ATOM 2655 O O . ASN A 1 325 ? 69.144 -33.732 -101.275 1.00 67.94 325 ASN A O 1
ATOM 2659 N N . LYS A 1 326 ? 69.677 -31.660 -100.636 1.00 69.94 326 LYS A N 1
ATOM 2660 C CA . LYS A 1 326 ? 70.808 -31.527 -101.565 1.00 69.94 326 LYS A CA 1
ATOM 2661 C C . LYS A 1 326 ? 71.988 -32.421 -101.173 1.00 69.94 326 LYS A C 1
ATOM 2663 O O . LYS A 1 326 ? 72.629 -32.984 -102.058 1.00 69.94 326 LYS A O 1
ATOM 2668 N N . ILE A 1 327 ? 72.266 -32.555 -99.875 1.00 66.25 327 ILE A N 1
ATOM 2669 C CA . ILE A 1 327 ? 73.271 -33.480 -99.331 1.00 66.25 327 ILE A CA 1
ATOM 2670 C C . ILE A 1 327 ? 72.819 -34.923 -99.559 1.00 66.25 327 ILE A C 1
ATOM 2672 O O . ILE A 1 327 ? 73.588 -35.693 -100.125 1.00 66.25 327 ILE A O 1
ATOM 2676 N N . GLY A 1 328 ? 71.571 -35.262 -99.219 1.00 59.16 328 GLY A N 1
ATOM 2677 C CA . GLY A 1 328 ? 70.988 -36.584 -99.455 1.00 59.16 328 GLY A CA 1
ATOM 2678 C C . GLY A 1 328 ? 71.071 -36.997 -100.924 1.00 59.16 328 GLY A C 1
ATOM 2679 O O . GLY A 1 328 ? 71.599 -38.061 -101.229 1.00 59.16 328 GLY A O 1
ATOM 2680 N N . ASN A 1 329 ? 70.683 -36.116 -101.852 1.00 59.16 329 ASN A N 1
ATOM 2681 C CA . ASN A 1 329 ? 70.780 -36.384 -103.291 1.00 59.16 329 ASN A CA 1
ATOM 2682 C C . ASN A 1 329 ? 72.229 -36.543 -103.776 1.00 59.16 329 ASN A C 1
ATOM 2684 O O . ASN A 1 329 ? 72.509 -37.410 -104.599 1.00 59.16 329 ASN A O 1
ATOM 2688 N N . LYS A 1 330 ? 73.168 -35.724 -103.279 1.00 60.69 330 LYS A N 1
ATOM 2689 C CA . LYS A 1 330 ? 74.594 -35.883 -103.612 1.00 60.69 330 LYS A CA 1
ATOM 2690 C C . LYS A 1 330 ? 75.159 -37.199 -103.084 1.00 60.69 330 LYS A C 1
ATOM 2692 O O . LYS A 1 330 ? 75.943 -37.828 -103.785 1.00 60.69 330 LYS A O 1
ATOM 2697 N N . MET A 1 331 ? 74.769 -37.594 -101.875 1.00 55.25 331 MET A N 1
ATOM 2698 C CA . MET A 1 331 ? 75.200 -38.843 -101.263 1.00 55.25 331 MET A CA 1
ATOM 2699 C C . MET A 1 331 ? 74.645 -40.031 -102.048 1.00 55.25 331 MET A C 1
ATOM 2701 O O . MET A 1 331 ? 75.437 -40.849 -102.488 1.00 55.25 331 MET A O 1
ATOM 2705 N N . LEU A 1 332 ? 73.339 -40.064 -102.342 1.00 54.88 332 LEU A N 1
ATOM 2706 C CA . LEU A 1 332 ? 72.701 -41.110 -103.156 1.00 54.88 332 LEU A CA 1
ATOM 2707 C C . LEU A 1 332 ? 73.354 -41.260 -104.542 1.00 54.88 332 LEU A C 1
ATOM 2709 O O . LEU A 1 332 ? 73.684 -42.375 -104.946 1.00 54.88 332 LEU A O 1
ATOM 2713 N N . ASN A 1 333 ? 73.653 -40.145 -105.215 1.00 57.41 333 ASN A N 1
ATOM 2714 C CA . ASN A 1 333 ? 74.369 -40.173 -106.492 1.00 57.41 333 ASN A CA 1
ATOM 2715 C C . ASN A 1 333 ? 75.810 -40.709 -106.362 1.00 57.41 333 ASN A C 1
ATOM 2717 O O . ASN A 1 333 ? 76.286 -41.392 -107.265 1.00 57.41 333 ASN A O 1
ATOM 2721 N N . ALA A 1 334 ? 76.515 -40.425 -105.260 1.00 53.62 334 ALA A N 1
ATOM 2722 C CA . ALA A 1 334 ? 77.887 -40.895 -105.036 1.00 53.62 334 ALA A CA 1
ATOM 2723 C C . ALA A 1 334 ? 77.984 -42.407 -104.750 1.00 53.62 334 ALA A C 1
ATOM 2725 O O . ALA A 1 334 ? 79.025 -43.004 -105.009 1.00 53.62 334 ALA A O 1
ATOM 2726 N N . ILE A 1 335 ? 76.906 -43.029 -104.261 1.00 49.06 335 ILE A N 1
ATOM 2727 C CA . ILE A 1 335 ? 76.790 -44.489 -104.057 1.00 49.06 335 ILE A CA 1
ATOM 2728 C C . ILE A 1 335 ? 76.130 -45.207 -105.251 1.00 49.06 335 ILE A C 1
ATOM 2730 O O . ILE A 1 335 ? 75.801 -46.386 -105.155 1.00 49.06 335 ILE A O 1
ATOM 2734 N N . GLY A 1 336 ? 75.973 -44.526 -106.395 1.00 46.94 336 GLY A N 1
ATOM 2735 C CA . GLY A 1 336 ? 75.527 -45.139 -107.653 1.00 46.94 336 GLY A CA 1
ATOM 2736 C C . GLY A 1 336 ? 74.016 -45.356 -107.775 1.00 46.94 336 GLY A C 1
ATOM 2737 O O . GLY A 1 336 ? 73.584 -46.110 -108.645 1.00 46.94 336 GLY A O 1
ATOM 2738 N N . LEU A 1 337 ? 73.206 -44.704 -106.933 1.00 51.19 337 LEU A N 1
ATOM 2739 C CA . LEU A 1 337 ? 71.745 -44.765 -106.989 1.00 51.19 337 LEU A CA 1
ATOM 2740 C C . LEU A 1 337 ? 71.195 -43.517 -107.692 1.00 51.19 337 LEU A C 1
ATOM 2742 O O . LEU A 1 337 ? 71.186 -42.426 -107.123 1.00 51.19 337 LEU A O 1
ATOM 2746 N N . ASP A 1 338 ? 70.722 -43.681 -108.931 1.00 51.19 338 ASP A N 1
ATOM 2747 C CA . ASP A 1 338 ? 70.061 -42.608 -109.678 1.00 51.19 338 ASP A CA 1
ATOM 2748 C C . ASP A 1 338 ? 68.657 -42.346 -109.106 1.00 51.19 338 ASP A C 1
ATOM 2750 O O . ASP A 1 338 ? 67.728 -43.153 -109.217 1.00 51.19 338 ASP A O 1
ATOM 2754 N N . THR A 1 339 ? 68.508 -41.177 -108.487 1.00 52.56 339 THR A N 1
ATOM 2755 C CA . THR A 1 339 ? 67.270 -40.702 -107.850 1.00 52.56 339 THR A CA 1
ATOM 2756 C C . THR A 1 339 ? 66.130 -40.406 -108.835 1.00 52.56 339 THR A C 1
ATOM 2758 O O . THR A 1 339 ? 65.002 -40.172 -108.399 1.00 52.56 339 THR A O 1
ATOM 2761 N N . ASN A 1 340 ? 66.374 -40.460 -110.151 1.00 52.44 340 ASN A N 1
ATOM 2762 C CA . ASN A 1 340 ? 65.320 -40.424 -111.171 1.00 52.44 340 ASN A CA 1
ATOM 2763 C C . ASN A 1 340 ? 64.824 -41.819 -111.600 1.00 52.44 340 ASN A C 1
ATOM 2765 O O . ASN A 1 340 ? 63.790 -41.905 -112.261 1.00 52.44 340 ASN A O 1
ATOM 2769 N N . VAL A 1 341 ? 65.518 -42.899 -111.218 1.00 47.84 341 VAL A N 1
ATOM 2770 C CA . VAL A 1 341 ? 65.204 -44.286 -111.626 1.00 47.84 341 VAL A CA 1
ATOM 2771 C C . VAL A 1 341 ? 64.610 -45.108 -110.474 1.00 47.84 341 VAL A C 1
ATOM 2773 O O . VAL A 1 341 ? 63.932 -46.107 -110.705 1.00 47.84 341 VAL A O 1
ATOM 2776 N N . VAL A 1 342 ? 64.752 -44.650 -109.227 1.00 45.44 342 VAL A N 1
ATOM 2777 C CA . VAL A 1 342 ? 64.114 -45.262 -108.054 1.00 45.44 342 VAL A CA 1
ATOM 2778 C C . VAL A 1 342 ? 63.217 -44.222 -107.386 1.00 45.44 342 VAL A C 1
ATOM 2780 O O . VAL A 1 342 ? 63.666 -43.124 -107.071 1.00 45.44 342 VAL A O 1
ATOM 2783 N N . GLY A 1 343 ? 61.939 -44.550 -107.173 1.00 47.59 343 GLY A N 1
ATOM 2784 C CA . GLY A 1 343 ? 60.906 -43.691 -106.572 1.00 47.59 343 GLY A CA 1
ATOM 2785 C C . GLY A 1 343 ? 61.121 -43.329 -105.094 1.00 47.59 343 GLY A C 1
ATOM 2786 O O . GLY A 1 343 ? 60.173 -43.334 -104.314 1.00 47.59 343 GLY A O 1
ATOM 2787 N N . ILE A 1 344 ? 62.342 -42.968 -104.699 1.00 48.72 344 ILE A N 1
ATOM 2788 C CA . ILE A 1 344 ? 62.754 -42.574 -103.345 1.00 48.72 344 ILE A CA 1
ATOM 2789 C C . ILE A 1 344 ? 62.473 -41.072 -103.129 1.00 48.72 344 ILE A C 1
ATOM 2791 O O . ILE A 1 344 ? 63.289 -40.321 -102.612 1.00 48.72 344 ILE A O 1
ATOM 2795 N N . LYS A 1 345 ? 61.300 -40.582 -103.556 1.00 45.19 345 LYS A N 1
ATOM 2796 C CA . LYS A 1 345 ? 60.833 -39.212 -103.242 1.00 45.19 345 LYS A CA 1
ATOM 2797 C C . LYS A 1 345 ? 60.083 -39.132 -101.904 1.00 45.19 345 LYS A C 1
ATOM 2799 O O . LYS A 1 345 ? 59.565 -38.069 -101.569 1.00 45.19 345 LYS A O 1
ATOM 2804 N N . LYS A 1 346 ? 59.972 -40.241 -101.162 1.00 45.88 346 LYS A N 1
ATOM 2805 C CA . LYS A 1 346 ? 59.064 -40.368 -100.008 1.00 45.88 346 LYS A CA 1
ATOM 2806 C C . LYS A 1 346 ? 59.673 -40.909 -98.715 1.00 45.88 346 LYS A C 1
ATOM 2808 O O . LYS A 1 346 ? 58.923 -41.086 -97.762 1.00 45.88 346 LYS A O 1
ATOM 2813 N N . GLU A 1 347 ? 60.986 -41.097 -98.631 1.00 48.47 347 GLU A N 1
ATOM 2814 C CA . GLU A 1 347 ? 61.633 -41.406 -97.351 1.00 48.47 347 GLU A CA 1
ATOM 2815 C C . GLU A 1 347 ? 62.510 -40.227 -96.932 1.00 48.47 347 GLU A C 1
ATOM 2817 O O . GLU A 1 347 ? 63.562 -39.943 -97.494 1.00 48.47 347 GLU A O 1
ATOM 2822 N N . LEU A 1 348 ? 61.917 -39.470 -96.010 1.00 48.31 348 LEU A N 1
ATOM 2823 C CA . LEU A 1 348 ? 62.372 -38.259 -95.336 1.00 48.31 348 LEU A CA 1
ATOM 2824 C C . LEU A 1 348 ? 63.800 -38.366 -94.755 1.00 48.31 348 LEU A C 1
ATOM 2826 O O . LEU A 1 348 ? 64.329 -39.469 -94.617 1.00 48.31 348 LEU A O 1
ATOM 2830 N N . PRO A 1 349 ? 64.396 -37.242 -94.291 1.00 46.25 349 PRO A N 1
ATOM 2831 C CA . PRO A 1 349 ? 65.420 -37.321 -93.247 1.00 46.25 349 PRO A CA 1
ATOM 2832 C C . PRO A 1 349 ? 64.932 -38.219 -92.094 1.00 46.25 349 PRO A C 1
ATOM 2834 O O . PRO A 1 349 ? 63.736 -38.243 -91.790 1.00 46.25 349 PRO A O 1
ATOM 2837 N N . SER A 1 350 ? 65.852 -38.980 -91.491 1.00 48.28 350 SER A N 1
ATOM 2838 C CA . SER A 1 350 ? 65.537 -40.001 -90.483 1.00 48.28 350 SER A CA 1
ATOM 2839 C C . SER A 1 350 ? 64.668 -39.437 -89.352 1.00 48.28 350 SER A C 1
ATOM 2841 O O . SER A 1 350 ? 64.762 -38.256 -89.006 1.00 48.28 350 SER A O 1
ATOM 2843 N N . LYS A 1 351 ? 63.825 -40.294 -88.752 1.00 50.84 351 LYS A N 1
ATOM 2844 C CA . LYS A 1 351 ? 62.990 -39.965 -87.579 1.00 50.84 351 LYS A CA 1
ATOM 2845 C C . LYS A 1 351 ? 63.764 -39.185 -86.510 1.00 50.84 351 LYS A C 1
ATOM 2847 O O . LYS A 1 351 ? 63.202 -38.277 -85.922 1.00 50.84 351 LYS A O 1
ATOM 2852 N N . GLU A 1 352 ? 65.050 -39.474 -86.334 1.00 51.84 352 GLU A N 1
ATOM 2853 C CA . GLU A 1 352 ? 65.950 -38.803 -85.390 1.00 51.84 352 GLU A CA 1
ATOM 2854 C C . GLU A 1 352 ? 66.180 -37.316 -85.709 1.00 51.84 352 GLU A C 1
ATOM 2856 O O . GLU A 1 352 ? 66.220 -36.499 -84.798 1.00 51.84 352 GLU A O 1
ATOM 2861 N N . VAL A 1 353 ? 66.268 -36.919 -86.984 1.00 48.94 353 VAL A N 1
ATOM 2862 C CA . VAL A 1 353 ? 66.449 -35.507 -87.380 1.00 48.94 353 VAL A CA 1
ATOM 2863 C C . VAL A 1 353 ? 65.159 -34.708 -87.189 1.00 48.94 353 VAL A C 1
ATOM 2865 O O . VAL A 1 353 ? 65.203 -33.546 -86.789 1.00 48.94 353 VAL A O 1
ATOM 2868 N N . ILE A 1 354 ? 64.004 -35.329 -87.446 1.00 50.50 354 ILE A N 1
ATOM 2869 C CA . ILE A 1 354 ? 62.696 -34.722 -87.160 1.00 50.50 354 ILE A CA 1
ATOM 2870 C C . ILE A 1 354 ? 62.501 -34.608 -85.644 1.00 50.50 354 ILE A C 1
ATOM 2872 O O . ILE A 1 354 ? 62.067 -33.561 -85.178 1.00 50.50 354 ILE A O 1
ATOM 2876 N N . GLN A 1 355 ? 62.903 -35.629 -84.885 1.00 50.94 355 GLN A N 1
ATOM 2877 C CA . GLN A 1 355 ? 62.837 -35.635 -83.427 1.00 50.94 355 GLN A CA 1
ATOM 2878 C C . GLN A 1 355 ? 63.724 -34.549 -82.810 1.00 50.94 355 GLN A C 1
ATOM 2880 O O . GLN A 1 355 ? 63.244 -33.812 -81.972 1.00 50.94 355 GLN A O 1
ATOM 2885 N N . VAL A 1 356 ? 64.956 -34.336 -83.288 1.00 48.81 356 VAL A N 1
ATOM 2886 C CA . VAL A 1 356 ? 65.828 -33.249 -82.789 1.00 48.81 356 VAL A CA 1
ATOM 2887 C C . VAL A 1 356 ? 65.252 -31.852 -83.081 1.00 48.81 356 VAL A C 1
ATOM 2889 O O . VAL A 1 356 ? 65.428 -30.926 -82.285 1.00 48.81 356 VAL A O 1
ATOM 2892 N N . ILE A 1 357 ? 64.537 -31.685 -84.201 1.00 43.59 357 ILE A N 1
ATOM 2893 C CA . ILE A 1 357 ? 63.839 -30.434 -84.550 1.00 43.59 357 ILE A CA 1
ATOM 2894 C C . ILE A 1 357 ? 62.560 -30.249 -83.708 1.00 43.59 357 ILE A C 1
ATOM 2896 O O . ILE A 1 357 ? 62.242 -29.121 -83.333 1.00 43.59 357 ILE A O 1
ATOM 2900 N N . ASP A 1 358 ? 61.850 -31.329 -83.371 1.00 45.16 358 ASP A N 1
ATOM 2901 C CA . ASP A 1 358 ? 60.702 -31.290 -82.454 1.00 45.16 358 ASP A CA 1
ATOM 2902 C C . ASP A 1 358 ? 61.149 -31.081 -80.994 1.00 45.16 358 ASP A C 1
ATOM 2904 O O . ASP A 1 358 ? 60.557 -30.267 -80.285 1.00 45.16 358 ASP A O 1
ATOM 2908 N N . ASP A 1 359 ? 62.246 -31.704 -80.560 1.00 47.50 359 ASP A N 1
ATOM 2909 C CA . ASP A 1 359 ? 62.850 -31.595 -79.224 1.00 47.50 359 ASP A CA 1
ATOM 2910 C C . ASP A 1 359 ? 63.341 -30.169 -78.934 1.00 47.50 359 ASP A C 1
ATOM 2912 O O . ASP A 1 359 ? 63.160 -29.653 -77.832 1.00 47.50 359 ASP A O 1
ATOM 2916 N N . THR A 1 360 ? 63.844 -29.458 -79.950 1.00 41.53 360 THR A N 1
ATOM 2917 C CA . THR A 1 360 ? 64.166 -28.019 -79.846 1.00 41.53 360 THR A CA 1
ATOM 2918 C C . THR A 1 360 ? 62.937 -27.103 -79.867 1.00 41.53 360 THR A C 1
ATOM 2920 O O . THR A 1 360 ? 63.047 -25.923 -79.534 1.00 41.53 360 THR A O 1
ATOM 2923 N N . SER A 1 361 ? 61.755 -27.630 -80.206 1.00 41.59 361 SER A N 1
ATOM 2924 C CA . SER A 1 361 ? 60.473 -26.913 -80.194 1.00 41.59 361 SER A CA 1
ATOM 2925 C C . SER A 1 361 ? 59.614 -27.188 -78.952 1.00 41.59 361 SER A C 1
ATOM 2927 O O . SER A 1 361 ? 58.491 -26.681 -78.859 1.00 41.59 361 SER A O 1
ATOM 2929 N N . HIS A 1 362 ? 60.139 -27.938 -77.972 1.00 38.66 362 HIS A N 1
ATOM 2930 C CA . HIS A 1 362 ? 59.456 -28.189 -76.706 1.00 38.66 362 HIS A CA 1
ATOM 2931 C C . HIS A 1 362 ? 59.292 -26.888 -75.915 1.00 38.66 362 HIS A C 1
ATOM 2933 O O . HIS A 1 362 ? 60.095 -26.492 -75.073 1.00 38.66 362 HIS A O 1
ATOM 2939 N N . THR A 1 363 ? 58.163 -26.237 -76.167 1.00 44.56 363 THR A N 1
ATOM 2940 C CA . THR A 1 363 ? 57.484 -25.415 -75.175 1.00 44.56 363 THR A CA 1
ATOM 2941 C C . THR A 1 363 ? 57.219 -26.357 -74.007 1.00 44.56 363 THR A C 1
ATOM 2943 O O . THR A 1 363 ? 56.486 -27.327 -74.191 1.00 44.56 363 THR A O 1
ATOM 2946 N N . ILE A 1 364 ? 57.855 -26.147 -72.850 1.00 45.12 364 ILE A N 1
ATOM 2947 C CA . ILE A 1 364 ? 57.640 -26.985 -71.664 1.00 45.12 364 ILE A CA 1
ATOM 2948 C C . ILE A 1 364 ? 56.137 -26.977 -71.363 1.00 45.12 364 ILE A C 1
ATOM 2950 O O . ILE A 1 364 ? 55.583 -25.997 -70.865 1.00 45.12 364 ILE A O 1
ATOM 2954 N N . GLN A 1 365 ? 55.442 -28.051 -71.733 1.00 50.94 365 GLN A N 1
ATOM 2955 C CA . GLN A 1 365 ? 54.029 -28.208 -71.443 1.00 50.94 365 GLN A CA 1
ATOM 2956 C C . GLN A 1 365 ? 53.914 -28.703 -70.005 1.00 50.94 365 GLN A C 1
ATOM 2958 O O . GLN A 1 365 ? 53.873 -29.900 -69.751 1.00 50.94 365 GLN A O 1
ATOM 2963 N N . TYR A 1 366 ? 53.842 -27.778 -69.049 1.00 54.50 366 TYR A N 1
ATOM 2964 C CA . TYR A 1 366 ? 53.548 -28.123 -67.658 1.00 54.50 366 TYR A CA 1
ATOM 2965 C C . TYR A 1 366 ? 52.144 -28.721 -67.566 1.00 54.50 366 TYR A C 1
ATOM 2967 O O . TYR A 1 366 ? 51.159 -28.028 -67.826 1.00 54.50 366 TYR A O 1
ATOM 2975 N N . ASN A 1 367 ? 52.006 -30.000 -67.235 1.00 58.97 367 ASN A N 1
ATOM 2976 C CA . ASN A 1 367 ? 50.700 -30.550 -66.898 1.00 58.97 367 ASN A CA 1
ATOM 2977 C C . ASN A 1 367 ? 50.224 -29.880 -65.599 1.00 58.97 367 ASN A C 1
ATOM 2979 O O . ASN A 1 367 ? 50.920 -29.921 -64.587 1.00 58.97 367 ASN A O 1
ATOM 2983 N N . ALA A 1 368 ? 49.057 -29.229 -65.630 1.00 61.16 368 ALA A N 1
ATOM 2984 C CA . ALA A 1 368 ? 48.531 -28.474 -64.489 1.00 61.16 368 ALA A CA 1
ATOM 2985 C C . ALA A 1 368 ? 48.399 -29.350 -63.231 1.00 61.16 368 ALA A C 1
ATOM 2987 O O . ALA A 1 368 ? 48.559 -28.875 -62.109 1.00 61.16 368 ALA A O 1
ATOM 2988 N N . ASN A 1 369 ? 48.184 -30.653 -63.429 1.00 65.25 369 ASN A N 1
ATOM 2989 C CA . ASN A 1 369 ? 48.055 -31.624 -62.351 1.00 65.25 369 ASN A CA 1
ATOM 2990 C C . ASN A 1 369 ? 49.373 -31.945 -61.639 1.00 65.25 369 ASN A C 1
ATOM 2992 O O . ASN A 1 369 ? 49.316 -32.505 -60.542 1.00 65.25 369 ASN A O 1
ATOM 2996 N N . ASP A 1 370 ? 50.519 -31.545 -62.190 1.00 75.56 370 ASP A N 1
ATOM 2997 C CA . ASP A 1 370 ? 51.849 -31.856 -61.656 1.00 75.56 370 ASP A CA 1
ATOM 2998 C C . ASP A 1 370 ? 52.510 -30.655 -60.954 1.00 75.56 370 ASP A C 1
ATOM 3000 O O . ASP A 1 370 ? 53.563 -30.806 -60.336 1.00 75.56 370 ASP A O 1
ATOM 3004 N N . LEU A 1 371 ? 51.870 -29.476 -60.969 1.00 82.62 371 LEU A N 1
ATOM 3005 C CA . LEU A 1 371 ? 52.317 -28.294 -60.225 1.00 82.62 371 LEU A CA 1
ATOM 3006 C C . LEU A 1 371 ? 51.818 -28.326 -58.775 1.00 82.62 371 LEU A C 1
ATOM 3008 O O . LEU A 1 371 ? 50.645 -28.600 -58.505 1.00 82.62 371 LEU A O 1
ATOM 3012 N N . ARG A 1 372 ? 52.698 -28.042 -57.814 1.00 82.62 372 ARG A N 1
ATOM 3013 C CA . ARG A 1 372 ? 52.358 -27.995 -56.381 1.00 82.62 372 ARG A CA 1
ATOM 3014 C C . ARG A 1 372 ? 53.044 -26.820 -55.697 1.00 82.62 372 ARG A C 1
ATOM 3016 O O . ARG A 1 372 ? 54.131 -26.425 -56.097 1.00 82.62 372 ARG A O 1
ATOM 3023 N N . VAL A 1 373 ? 52.426 -26.312 -54.632 1.00 87.31 373 VAL A N 1
ATOM 3024 C CA . VAL A 1 373 ? 53.066 -25.370 -53.704 1.00 87.31 373 VAL A CA 1
ATOM 3025 C C . VAL A 1 373 ? 53.578 -26.136 -52.496 1.00 87.31 373 VAL A C 1
ATOM 3027 O O . VAL A 1 373 ? 52.813 -26.865 -51.858 1.00 87.31 373 VAL A O 1
ATOM 3030 N N . ILE A 1 374 ? 54.851 -25.947 -52.162 1.00 86.38 374 ILE A N 1
ATOM 3031 C CA . ILE A 1 374 ? 55.465 -26.487 -50.946 1.00 86.38 374 ILE A CA 1
ATOM 3032 C C . ILE A 1 374 ? 56.175 -25.371 -50.162 1.00 86.38 374 ILE A C 1
ATOM 3034 O O . ILE A 1 374 ? 56.504 -24.332 -50.739 1.00 86.38 374 ILE A O 1
ATOM 3038 N N . PRO A 1 375 ? 56.400 -25.538 -48.848 1.00 86.19 375 PRO A N 1
ATOM 3039 C CA . PRO A 1 375 ? 57.286 -24.655 -48.097 1.00 86.19 375 PRO A CA 1
ATOM 3040 C C . PRO A 1 375 ? 58.708 -24.718 -48.662 1.00 86.19 375 PRO A C 1
ATOM 3042 O O . PRO A 1 375 ? 59.211 -25.804 -48.955 1.00 86.19 375 PRO A O 1
ATOM 3045 N N . ASP A 1 376 ? 59.356 -23.565 -48.791 1.00 83.19 376 ASP A N 1
ATOM 3046 C CA . ASP A 1 376 ? 60.736 -23.483 -49.257 1.00 83.19 376 ASP A CA 1
ATOM 3047 C C . ASP A 1 376 ? 61.675 -24.018 -48.165 1.00 83.19 376 ASP A C 1
ATOM 3049 O O . ASP A 1 376 ? 61.792 -23.456 -47.073 1.00 83.19 376 ASP A O 1
ATOM 3053 N N . SER A 1 377 ? 62.343 -25.135 -48.455 1.00 77.00 377 SER A N 1
ATOM 3054 C CA . SER A 1 377 ? 63.274 -25.779 -47.528 1.00 77.00 377 SER A CA 1
ATOM 3055 C C . SER A 1 377 ? 64.532 -24.951 -47.252 1.00 77.00 377 SER A C 1
ATOM 3057 O O . SER A 1 377 ? 65.193 -25.191 -46.244 1.00 77.00 377 SER A O 1
ATOM 3059 N N . GLN A 1 378 ? 64.883 -24.007 -48.133 1.00 77.06 378 GLN A N 1
ATOM 3060 C CA . GLN A 1 378 ? 66.053 -23.140 -47.976 1.00 77.06 378 GLN A CA 1
ATOM 3061 C C . GLN A 1 378 ? 65.700 -21.807 -47.297 1.00 77.06 378 GLN A C 1
ATOM 3063 O O . GLN A 1 378 ? 66.526 -21.270 -46.563 1.00 77.06 378 GLN A O 1
ATOM 3068 N N . ASN A 1 379 ? 64.467 -21.310 -47.465 1.00 80.50 379 ASN A N 1
ATOM 3069 C CA . ASN A 1 379 ? 64.010 -20.039 -46.893 1.00 80.50 379 ASN A CA 1
ATOM 3070 C C . ASN A 1 379 ? 62.816 -20.226 -45.949 1.00 80.50 379 ASN A C 1
ATOM 3072 O O . ASN A 1 379 ? 61.655 -20.293 -46.359 1.00 80.50 379 ASN A O 1
ATOM 3076 N N . LYS A 1 380 ? 63.101 -20.257 -44.642 1.00 77.00 380 LYS A N 1
ATOM 3077 C CA . LYS A 1 380 ? 62.093 -20.493 -43.602 1.00 77.00 380 LYS A CA 1
ATOM 3078 C C . LYS A 1 380 ? 60.991 -19.424 -43.645 1.00 77.00 380 LYS A C 1
ATOM 3080 O O . LYS A 1 380 ? 61.262 -18.237 -43.495 1.00 77.00 380 LYS A O 1
ATOM 3085 N N . GLY A 1 381 ? 59.744 -19.865 -43.810 1.00 80.00 381 GLY A N 1
ATOM 3086 C CA . GLY A 1 381 ? 58.566 -18.992 -43.892 1.00 80.00 381 GLY A CA 1
ATOM 3087 C C . GLY A 1 381 ? 58.174 -18.572 -45.313 1.00 80.00 381 GLY A C 1
ATOM 3088 O O . GLY A 1 381 ? 57.179 -17.871 -45.460 1.00 80.00 381 GLY A O 1
ATOM 3089 N N . LYS A 1 382 ? 58.908 -19.011 -46.344 1.00 88.94 382 LYS A N 1
ATOM 3090 C CA . LYS A 1 382 ? 58.554 -18.799 -47.754 1.00 88.94 382 LYS A CA 1
ATOM 3091 C C . LYS A 1 382 ? 57.967 -20.062 -48.381 1.00 88.94 382 LYS A C 1
ATOM 3093 O O . LYS A 1 382 ? 58.106 -21.167 -47.852 1.00 88.94 382 LYS A O 1
ATOM 3098 N N . PHE A 1 383 ? 57.326 -19.894 -49.531 1.00 89.56 383 PHE A N 1
ATOM 3099 C CA . PHE A 1 383 ? 56.764 -20.972 -50.341 1.00 89.56 383 PHE A CA 1
ATOM 3100 C C . PHE A 1 383 ? 57.379 -20.973 -51.744 1.00 89.56 383 PHE A C 1
ATOM 3102 O O . PHE A 1 383 ? 57.788 -19.926 -52.251 1.00 89.56 383 PHE A O 1
ATOM 3109 N N . CYS A 1 384 ? 57.423 -22.143 -52.379 1.00 87.75 384 CYS A N 1
ATOM 3110 C CA . CYS A 1 384 ? 57.849 -22.314 -53.765 1.00 87.75 384 CYS A CA 1
ATOM 3111 C C . CYS A 1 384 ? 56.859 -23.171 -54.563 1.00 87.75 384 CYS A C 1
ATOM 3113 O O . CYS A 1 384 ? 56.128 -24.002 -54.014 1.00 87.75 384 CYS A O 1
ATOM 3115 N N . VAL A 1 385 ? 56.828 -22.934 -55.873 1.00 86.56 385 VAL A N 1
ATOM 3116 C CA . VAL A 1 385 ? 56.064 -23.705 -56.852 1.00 86.56 385 VAL A CA 1
ATOM 3117 C C . VAL A 1 385 ? 56.999 -24.734 -57.468 1.00 86.56 385 VAL A C 1
ATOM 3119 O O . VAL A 1 385 ? 58.043 -24.387 -58.021 1.00 86.56 385 VAL A O 1
ATOM 3122 N N . ILE A 1 386 ? 56.621 -26.004 -57.387 1.00 84.88 386 ILE A N 1
ATOM 3123 C CA . ILE A 1 386 ? 57.399 -27.122 -57.918 1.00 84.88 386 ILE A CA 1
ATOM 3124 C C . ILE A 1 386 ? 56.636 -27.853 -59.016 1.00 84.88 386 ILE A C 1
ATOM 3126 O O . ILE A 1 386 ? 55.405 -27.912 -58.995 1.00 84.88 386 ILE A O 1
ATOM 3130 N N . LEU A 1 387 ? 57.381 -28.466 -59.932 1.00 82.50 387 LEU A N 1
ATOM 3131 C CA . LEU A 1 387 ? 56.876 -29.435 -60.894 1.00 82.50 387 LEU A CA 1
ATOM 3132 C C . LEU A 1 387 ? 57.269 -30.838 -60.438 1.00 82.50 387 LEU A C 1
ATOM 3134 O O . LEU A 1 387 ? 58.455 -31.166 -60.369 1.00 82.50 387 LEU A O 1
ATOM 3138 N N . LYS A 1 388 ? 56.273 -31.670 -60.143 1.00 75.81 388 LYS A N 1
ATOM 3139 C CA . LYS A 1 388 ? 56.476 -33.073 -59.788 1.00 75.81 388 LYS A CA 1
ATOM 3140 C C . LYS A 1 388 ? 56.918 -33.868 -61.021 1.00 75.81 388 LYS A C 1
ATOM 3142 O O . LYS A 1 388 ? 56.298 -33.774 -62.075 1.00 75.81 388 LYS A O 1
ATOM 3147 N N . LYS A 1 389 ? 57.967 -34.674 -60.867 1.00 77.69 389 LYS A N 1
ATOM 3148 C CA . LYS A 1 389 ? 58.454 -35.650 -61.851 1.00 77.69 389 LYS A CA 1
ATOM 3149 C C . LYS A 1 389 ? 58.471 -37.045 -61.231 1.00 77.69 389 LYS A C 1
ATOM 3151 O O . LYS A 1 389 ? 58.445 -37.180 -60.008 1.00 77.69 389 LYS A O 1
ATOM 3156 N N . ASP A 1 390 ? 58.576 -38.075 -62.066 1.00 68.25 390 ASP A N 1
ATOM 3157 C CA . ASP A 1 390 ? 58.522 -39.478 -61.626 1.00 68.25 390 ASP A CA 1
ATOM 3158 C C . ASP A 1 390 ? 59.564 -39.827 -60.544 1.00 68.25 390 ASP A C 1
ATOM 3160 O O . ASP A 1 390 ? 59.267 -40.620 -59.657 1.00 68.25 390 ASP A O 1
ATOM 3164 N N . ASN A 1 391 ? 60.736 -39.173 -60.549 1.00 64.25 391 ASN A N 1
ATOM 3165 C CA . ASN A 1 391 ? 61.826 -39.397 -59.584 1.00 64.25 391 ASN A CA 1
ATOM 3166 C C . ASN A 1 391 ? 62.290 -38.126 -58.842 1.00 64.25 391 ASN A C 1
ATOM 3168 O O . ASN A 1 391 ? 63.447 -38.032 -58.434 1.00 64.25 391 ASN A O 1
ATOM 3172 N N . GLY A 1 392 ? 61.420 -37.127 -58.667 1.00 73.56 392 GLY A N 1
ATOM 3173 C CA . GLY A 1 392 ? 61.783 -35.916 -57.927 1.00 73.56 392 GLY A CA 1
ATOM 3174 C C . GLY A 1 392 ? 60.887 -34.725 -58.226 1.00 73.56 392 GLY A C 1
ATOM 3175 O O . GLY A 1 392 ? 59.747 -34.870 -58.663 1.00 73.56 392 GLY A O 1
ATOM 3176 N N . PHE A 1 393 ? 61.405 -33.528 -57.982 1.00 79.62 393 PHE A N 1
ATOM 3177 C CA . PHE A 1 393 ? 60.727 -32.292 -58.336 1.00 79.62 393 PHE A CA 1
ATOM 3178 C C . PHE A 1 393 ? 61.733 -31.239 -5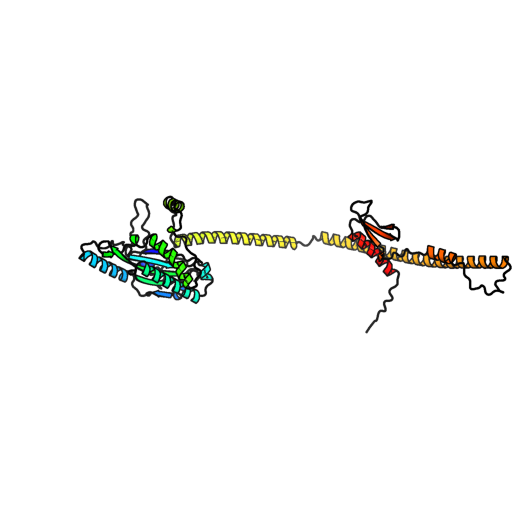8.790 1.00 79.62 393 PHE A C 1
ATOM 3180 O O . PHE A 1 393 ? 62.855 -31.192 -58.289 1.00 79.62 393 PHE A O 1
ATOM 3187 N N . ASP A 1 394 ? 61.297 -30.379 -59.704 1.00 78.19 394 ASP A N 1
ATOM 3188 C CA . ASP A 1 394 ? 62.029 -29.176 -60.089 1.00 78.19 394 ASP A CA 1
ATOM 3189 C C . ASP A 1 394 ? 61.345 -27.957 -59.469 1.00 78.19 394 ASP A C 1
ATOM 3191 O O . ASP A 1 394 ? 60.115 -27.886 -59.432 1.00 78.19 394 ASP A O 1
ATOM 3195 N N . VAL A 1 395 ? 62.125 -26.976 -59.018 1.00 78.44 395 VAL A N 1
ATOM 3196 C CA . VAL A 1 395 ? 61.585 -25.681 -58.587 1.00 78.44 395 VAL A CA 1
ATOM 3197 C C . VAL A 1 395 ? 61.313 -24.832 -59.825 1.00 78.44 395 VAL A C 1
ATOM 3199 O O . VAL A 1 395 ? 62.228 -24.536 -60.588 1.00 78.44 395 VAL A O 1
ATOM 3202 N N . VAL A 1 396 ? 60.050 -24.459 -60.020 1.00 78.12 396 VAL A N 1
ATOM 3203 C CA . VAL A 1 396 ? 59.588 -23.627 -61.141 1.00 78.12 396 VAL A CA 1
ATOM 3204 C C . VAL A 1 396 ? 59.684 -22.146 -60.782 1.00 78.12 396 VAL A C 1
ATOM 3206 O O . VAL A 1 396 ? 60.080 -21.339 -61.616 1.00 78.12 396 VAL A O 1
ATOM 3209 N N . ASP A 1 397 ? 59.323 -21.798 -59.545 1.00 78.75 397 ASP A N 1
ATOM 3210 C CA . ASP A 1 397 ? 59.350 -20.428 -59.026 1.00 78.75 397 ASP A CA 1
ATOM 3211 C C . ASP A 1 397 ? 59.434 -20.455 -57.487 1.00 78.75 397 ASP A C 1
ATOM 3213 O O . ASP A 1 397 ? 58.982 -21.420 -56.860 1.00 78.75 397 ASP A O 1
ATOM 3217 N N . ASN A 1 398 ? 60.015 -19.442 -56.845 1.00 83.56 398 ASN A N 1
ATOM 3218 C CA . ASN A 1 398 ? 60.246 -19.446 -55.393 1.00 83.56 398 ASN A CA 1
ATOM 3219 C C . ASN A 1 398 ? 60.122 -18.054 -54.751 1.00 83.56 398 ASN A C 1
ATOM 3221 O O . ASN A 1 398 ? 59.780 -17.079 -55.411 1.00 83.56 398 ASN A O 1
ATOM 3225 N N . ASN A 1 399 ? 60.376 -17.983 -53.439 1.00 83.50 399 ASN A N 1
ATOM 3226 C CA . ASN A 1 399 ? 60.382 -16.747 -52.650 1.00 83.50 399 ASN A CA 1
ATOM 3227 C C . ASN A 1 399 ? 59.006 -16.070 -52.460 1.00 83.50 399 ASN A C 1
ATOM 3229 O O . ASN A 1 399 ? 58.911 -14.847 -52.378 1.00 83.50 399 ASN A O 1
ATOM 3233 N N . PHE A 1 400 ? 57.930 -16.853 -52.327 1.00 87.44 400 PHE A N 1
ATOM 3234 C CA . PHE A 1 400 ? 56.603 -16.314 -52.011 1.00 87.44 400 PHE A CA 1
ATOM 3235 C C . PHE A 1 400 ? 56.397 -16.170 -50.501 1.00 87.44 400 PHE A C 1
ATOM 3237 O O . PHE A 1 400 ? 56.605 -17.121 -49.747 1.00 87.44 400 PHE A O 1
ATOM 3244 N N . ASP A 1 401 ? 55.932 -14.998 -50.065 1.00 86.69 401 ASP A N 1
ATOM 3245 C CA . ASP A 1 401 ? 55.706 -14.669 -48.647 1.00 86.69 401 ASP A CA 1
ATOM 3246 C C . ASP A 1 401 ? 54.591 -15.488 -47.998 1.00 86.69 401 ASP A C 1
ATOM 3248 O O . ASP A 1 401 ? 54.564 -15.681 -46.785 1.00 86.69 401 ASP A O 1
ATOM 3252 N N . ASN A 1 402 ? 53.647 -15.962 -48.805 1.00 87.19 402 ASN A N 1
ATOM 3253 C CA . ASN A 1 402 ? 52.552 -16.789 -48.344 1.00 87.19 402 ASN A CA 1
ATOM 3254 C C . ASN A 1 402 ? 52.104 -17.760 -49.440 1.00 87.19 402 ASN A C 1
ATOM 3256 O O . ASN A 1 402 ? 52.373 -17.582 -50.631 1.00 87.19 402 ASN A O 1
ATOM 3260 N N . ARG A 1 403 ? 51.389 -18.801 -49.013 1.00 86.62 403 ARG A N 1
ATOM 3261 C CA . ARG A 1 403 ? 50.906 -19.868 -49.888 1.00 86.62 403 ARG A CA 1
ATOM 3262 C C . ARG A 1 403 ? 49.927 -19.372 -50.957 1.00 86.62 403 ARG A C 1
ATOM 3264 O O . ARG A 1 403 ? 49.964 -19.883 -52.070 1.00 86.62 403 ARG A O 1
ATOM 3271 N N . GLN A 1 404 ? 49.090 -18.379 -50.648 1.00 86.81 404 GLN A N 1
ATOM 3272 C CA . GLN A 1 404 ? 48.089 -17.854 -51.587 1.00 86.81 404 GLN A CA 1
ATOM 3273 C C . GLN A 1 404 ? 48.736 -17.178 -52.801 1.00 86.81 404 GLN A C 1
ATOM 3275 O O . GLN A 1 404 ? 48.279 -17.386 -53.922 1.00 86.81 404 GLN A O 1
ATOM 3280 N N . LEU A 1 405 ? 49.826 -16.430 -52.603 1.00 83.88 405 LEU A N 1
ATOM 3281 C CA . LEU A 1 405 ? 50.591 -15.824 -53.698 1.00 83.88 405 LEU A CA 1
ATOM 3282 C C . LEU A 1 405 ? 51.224 -16.890 -54.605 1.00 83.88 405 LEU A C 1
ATOM 3284 O O . LEU A 1 405 ? 51.149 -16.783 -55.827 1.00 83.88 405 LEU A O 1
ATOM 3288 N N . ALA A 1 406 ? 51.773 -17.959 -54.021 1.00 84.06 406 ALA A N 1
ATOM 3289 C CA . ALA A 1 406 ? 52.310 -19.085 -54.787 1.00 84.06 406 ALA A CA 1
ATOM 3290 C C . ALA A 1 406 ? 51.212 -19.862 -55.549 1.00 84.06 406 ALA A C 1
ATOM 3292 O O . ALA A 1 406 ? 51.429 -20.316 -56.670 1.00 84.06 406 ALA A O 1
ATOM 3293 N N . GLU A 1 407 ? 50.011 -19.999 -54.980 1.00 84.50 407 GLU A N 1
ATOM 3294 C CA . GLU A 1 407 ? 48.863 -20.623 -55.658 1.00 84.50 407 GLU A CA 1
ATOM 3295 C C . GLU A 1 407 ? 48.305 -19.740 -56.786 1.00 84.50 407 GLU A C 1
ATOM 3297 O O . GLU A 1 407 ? 47.928 -20.255 -57.840 1.00 84.50 407 GLU A O 1
ATOM 3302 N N . TYR A 1 408 ? 48.304 -18.414 -56.612 1.00 83.62 408 TYR A N 1
ATOM 3303 C CA . TYR A 1 408 ? 47.972 -17.471 -57.682 1.00 83.62 408 TYR A CA 1
ATOM 3304 C C . TYR A 1 408 ? 48.962 -17.585 -58.846 1.00 83.62 408 TYR A C 1
ATOM 3306 O O . TYR A 1 408 ? 48.552 -17.631 -60.004 1.00 83.62 408 TYR A O 1
ATOM 3314 N N . ARG A 1 409 ? 50.254 -17.767 -58.546 1.00 80.62 409 ARG A N 1
ATOM 3315 C CA . ARG A 1 409 ? 51.279 -18.005 -59.566 1.00 80.62 409 ARG A CA 1
ATOM 3316 C C . ARG A 1 409 ? 51.022 -19.269 -60.392 1.00 80.62 409 ARG A C 1
ATOM 3318 O O . ARG A 1 409 ? 51.210 -19.249 -61.606 1.00 80.62 409 ARG A O 1
ATOM 3325 N N . ILE A 1 410 ? 50.548 -20.355 -59.773 1.00 79.75 410 ILE A N 1
ATOM 3326 C CA . ILE A 1 410 ? 50.131 -21.563 -60.511 1.00 79.75 410 ILE A CA 1
ATOM 3327 C C . ILE A 1 410 ? 48.987 -21.241 -61.481 1.00 79.75 410 ILE A C 1
ATOM 3329 O O . ILE A 1 410 ? 49.020 -21.705 -62.620 1.00 79.75 410 ILE A O 1
ATOM 3333 N N . LYS A 1 411 ? 48.001 -20.432 -61.065 1.00 77.75 411 LYS A N 1
ATOM 3334 C CA . LYS A 1 411 ? 46.903 -20.007 -61.949 1.00 77.75 411 LYS A CA 1
ATOM 3335 C C . LYS A 1 411 ? 47.410 -19.188 -63.130 1.00 77.75 411 LYS A C 1
ATOM 3337 O O . LYS A 1 411 ? 47.048 -19.514 -64.248 1.00 77.75 411 LYS A O 1
ATOM 3342 N N . GLU A 1 412 ? 48.314 -18.233 -62.921 1.00 74.06 412 GLU A N 1
ATOM 3343 C CA . GLU A 1 412 ? 48.925 -17.476 -64.026 1.00 74.06 412 GLU A CA 1
ATOM 3344 C C . GLU A 1 412 ? 49.660 -18.381 -65.027 1.00 74.06 412 GLU A C 1
ATOM 3346 O O . GLU A 1 412 ? 49.531 -18.206 -66.237 1.00 74.06 412 GLU A O 1
ATOM 3351 N N . ILE A 1 413 ? 50.412 -19.376 -64.537 1.00 69.69 413 ILE A N 1
ATOM 3352 C CA . ILE A 1 413 ? 51.116 -20.351 -65.388 1.00 69.69 413 ILE A CA 1
ATOM 3353 C C . ILE A 1 413 ? 50.115 -21.185 -66.210 1.00 69.69 413 ILE A C 1
ATOM 3355 O O . ILE A 1 413 ? 50.388 -21.514 -67.368 1.00 69.69 413 ILE A O 1
ATOM 3359 N N . ILE A 1 414 ? 48.954 -21.521 -65.636 1.00 69.50 414 ILE A N 1
ATOM 3360 C CA . ILE A 1 414 ? 47.873 -22.251 -66.317 1.00 69.50 414 ILE A CA 1
ATOM 3361 C C . ILE A 1 414 ? 47.107 -21.343 -67.297 1.00 69.50 414 ILE A C 1
ATOM 3363 O O . ILE A 1 414 ? 46.799 -21.781 -68.405 1.00 69.50 414 ILE A O 1
ATOM 3367 N N . ASP A 1 415 ? 46.835 -20.090 -66.943 1.00 61.00 415 ASP A N 1
ATOM 3368 C CA . ASP A 1 415 ? 46.078 -19.141 -67.769 1.00 61.00 415 ASP A CA 1
ATOM 3369 C C . ASP A 1 415 ? 46.883 -18.684 -68.995 1.00 61.00 415 ASP A C 1
ATOM 3371 O O . ASP A 1 415 ? 46.338 -18.613 -70.099 1.00 61.00 415 ASP A O 1
ATOM 3375 N N . LEU A 1 416 ? 48.212 -18.544 -68.868 1.00 54.22 416 LEU A N 1
ATOM 3376 C CA . LEU A 1 416 ? 49.130 -18.375 -70.008 1.00 54.22 416 LEU A CA 1
ATOM 3377 C C . LEU A 1 416 ? 49.027 -19.522 -71.036 1.00 54.22 416 LEU A C 1
ATOM 3379 O O . LEU A 1 416 ? 49.403 -19.361 -72.199 1.00 54.22 416 LEU A O 1
ATOM 3383 N N . LYS A 1 417 ? 48.498 -20.684 -70.632 1.00 50.75 417 LYS A N 1
ATOM 3384 C CA . LYS A 1 417 ? 48.241 -21.844 -71.496 1.00 50.75 417 LYS A CA 1
ATOM 3385 C C . LYS A 1 417 ? 46.922 -21.724 -72.273 1.00 50.75 417 LYS A C 1
ATOM 3387 O O . LYS A 1 417 ? 46.827 -22.279 -73.369 1.00 50.75 417 LYS A O 1
ATOM 3392 N N . ILE A 1 418 ? 45.927 -21.002 -71.746 1.00 42.50 418 ILE A N 1
ATOM 3393 C CA . ILE A 1 418 ? 44.623 -20.791 -72.400 1.00 42.50 418 ILE A CA 1
ATOM 3394 C C . ILE A 1 418 ? 44.756 -19.780 -73.549 1.00 42.50 418 ILE A C 1
ATOM 3396 O O . ILE A 1 418 ? 44.173 -19.991 -74.610 1.00 42.50 418 ILE A O 1
ATOM 3400 N N . GLU A 1 419 ? 45.603 -18.756 -73.418 1.00 35.94 419 GLU A N 1
ATOM 3401 C CA . GLU A 1 419 ? 45.791 -17.738 -74.468 1.00 35.94 419 GLU A CA 1
ATOM 3402 C C . GLU A 1 419 ? 46.588 -18.207 -75.705 1.00 35.94 419 GLU A C 1
ATOM 3404 O O . GLU A 1 419 ? 46.569 -17.541 -76.741 1.00 35.94 419 GLU A O 1
ATOM 3409 N N . ILE A 1 420 ? 47.259 -19.367 -75.659 1.00 36.78 420 ILE A N 1
ATOM 3410 C CA . ILE A 1 420 ? 48.012 -19.911 -76.811 1.00 36.78 420 ILE A CA 1
ATOM 3411 C C . ILE A 1 420 ? 47.162 -20.883 -77.660 1.00 36.78 420 ILE A C 1
ATOM 3413 O O . ILE A 1 420 ? 47.543 -21.211 -78.786 1.00 36.78 420 ILE A O 1
ATOM 3417 N N . ASN A 1 421 ? 45.965 -21.268 -77.202 1.00 31.91 421 ASN A N 1
ATOM 3418 C CA . ASN A 1 421 ? 44.964 -21.953 -78.024 1.00 31.91 421 ASN A CA 1
ATOM 3419 C C . ASN A 1 421 ? 43.877 -20.943 -78.426 1.00 31.91 421 ASN A C 1
ATOM 3421 O O . ASN A 1 421 ? 43.066 -20.571 -77.580 1.00 31.91 421 ASN A O 1
ATOM 3425 N N . PRO A 1 422 ? 43.814 -20.472 -79.687 1.00 33.31 422 PRO A N 1
ATOM 3426 C CA . PRO A 1 422 ? 42.811 -19.494 -80.070 1.00 33.31 422 PRO A CA 1
ATOM 3427 C C . PRO A 1 422 ? 41.419 -20.105 -79.920 1.00 33.31 422 PRO A C 1
ATOM 3429 O O . PRO A 1 422 ? 41.021 -21.025 -80.641 1.00 33.31 422 PRO A O 1
ATOM 3432 N N . ILE A 1 423 ? 40.683 -19.555 -78.962 1.00 31.91 423 ILE A N 1
ATOM 3433 C CA . ILE A 1 423 ? 39.264 -19.762 -78.756 1.00 31.91 423 ILE A CA 1
ATOM 3434 C C . ILE A 1 423 ? 38.537 -19.473 -80.082 1.00 31.91 423 ILE A C 1
ATOM 3436 O O . ILE A 1 423 ? 38.437 -18.332 -80.532 1.00 31.91 423 ILE A O 1
ATOM 3440 N N . LYS A 1 424 ? 38.000 -20.523 -80.716 1.00 38.50 424 LYS A N 1
ATOM 3441 C CA . LYS A 1 424 ? 36.898 -20.403 -81.680 1.00 38.50 424 LYS A CA 1
ATOM 3442 C C . LYS A 1 424 ? 35.635 -20.049 -80.892 1.00 38.50 424 LYS A C 1
ATOM 3444 O O . LYS A 1 424 ? 34.872 -20.939 -80.532 1.00 38.50 424 LYS A O 1
ATOM 3449 N N . VAL A 1 425 ? 35.394 -18.766 -80.641 1.00 33.00 425 VAL A N 1
ATOM 3450 C CA . VAL A 1 425 ? 34.050 -18.296 -80.278 1.00 33.00 425 VAL A CA 1
ATOM 3451 C C . VAL A 1 425 ? 33.349 -17.878 -81.563 1.00 33.00 425 VAL A C 1
ATOM 3453 O O . VAL A 1 425 ? 33.688 -16.877 -82.190 1.00 33.00 425 VAL A O 1
ATOM 3456 N N . LYS A 1 426 ? 32.371 -18.693 -81.971 1.00 32.44 426 LYS A N 1
ATOM 3457 C CA . LYS A 1 426 ? 31.286 -18.259 -82.851 1.00 32.44 426 LYS A CA 1
ATOM 3458 C C . LYS A 1 426 ? 30.478 -17.217 -82.080 1.00 32.44 426 LYS A C 1
ATOM 3460 O O . LYS A 1 426 ? 29.818 -17.564 -81.105 1.00 32.44 426 LYS A O 1
ATOM 3465 N N . MET A 1 427 ? 30.524 -15.965 -82.519 1.00 30.47 427 MET A N 1
ATOM 3466 C CA . MET A 1 427 ? 29.488 -14.996 -82.180 1.00 30.47 427 MET A CA 1
ATOM 3467 C C . MET A 1 427 ? 28.252 -15.350 -83.011 1.00 30.47 427 MET A C 1
ATOM 3469 O O . MET A 1 427 ? 28.247 -15.139 -84.222 1.00 30.47 427 MET A O 1
ATOM 3473 N N . ASN A 1 428 ? 27.228 -15.917 -82.373 1.00 30.86 428 ASN A N 1
ATOM 3474 C CA . ASN A 1 428 ? 25.875 -15.829 -82.907 1.00 30.86 428 ASN A CA 1
ATOM 3475 C C . ASN A 1 428 ? 25.399 -14.402 -82.638 1.00 30.86 428 ASN A C 1
ATOM 3477 O O . ASN A 1 428 ? 25.143 -14.028 -81.495 1.00 30.86 428 ASN A O 1
ATOM 3481 N N . MET A 1 429 ? 25.371 -13.598 -83.697 1.00 33.53 429 MET A N 1
ATOM 3482 C CA . MET A 1 429 ? 24.551 -12.399 -83.749 1.00 33.53 429 MET A CA 1
ATOM 3483 C C . MET A 1 429 ? 23.136 -12.864 -84.076 1.00 33.53 429 MET A C 1
ATOM 3485 O O . MET A 1 429 ? 22.888 -13.268 -85.209 1.00 33.53 429 MET A O 1
ATOM 3489 N N . ASP A 1 430 ? 22.243 -12.815 -83.094 1.00 36.38 430 ASP A N 1
ATOM 3490 C CA . ASP A 1 430 ? 20.808 -12.838 -83.346 1.00 36.38 430 ASP A CA 1
ATOM 3491 C C . ASP A 1 430 ? 20.261 -11.426 -83.104 1.00 36.38 430 ASP A C 1
ATOM 3493 O O . ASP A 1 430 ? 20.290 -10.924 -81.982 1.00 36.38 430 ASP A O 1
ATOM 3497 N N . SER A 1 431 ? 19.881 -10.828 -84.240 1.00 37.62 431 SER A N 1
ATOM 3498 C CA . SER A 1 431 ? 18.728 -9.959 -84.541 1.00 37.62 431 SER A CA 1
ATOM 3499 C C . SER A 1 431 ? 18.322 -8.863 -83.561 1.00 37.62 431 SER A C 1
ATOM 3501 O O . SER A 1 431 ? 17.729 -9.192 -82.511 1.00 37.62 431 SER A O 1
#

Secondary structure (DSSP, 8-state):
--EE--EEEEESS----B-TTT-PBP-PEEHHHHHHHHSTT---S-TTB-TTTGGG-EEEES-TT--HHHHHHHHHHHHHHHHHHTTPPPPPTT---EEEEEEEE-HHHHTTS-HHHHHHHHHHHHHHHHHHHHHH-TT-EEEEEEEE--BGGGTS-EEEEEEE--EE-TTS-EE--HHHHSSHHHHHHHHHHHHHHHHHTT--PPPP--GGGS-HHHHHHHHHS-------HHHHHHHHHHHHHHHHHHHHHHHHHHHHHHHHHHHHHHSPPPHHHHHHHHHHHHHHHHHHHHHHHHHHHHHHHHHHHHHHHHHHHHHHHHHHHHHHHHHHHHTT--TTTS--SS-PSPHHHHHHHHHTT------GGGEEEEE-SSSTT-EEEEEEETTEEEEEEEEESSHHHHHHHHHHHHHHHHTTS----------

InterPro domains:
  IPR001668 Plasmid recombination enzyme [PF01076] (38-205)

Radius of gyration: 54.66 Å; chains: 1; bounding box: 101×63×150 Å